Protein AF-A0A0L7KZ09-F1 (afdb_monomer)

Nearest PDB structures (foldseek):
  8flc-assembly1_SR  TM=5.666E-01  e=1.564E-23  Homo sapiens
  8fks-assembly1_SR  TM=6.208E-01  e=1.592E-21  Homo sapiens
  8fl4-assembly1_SR  TM=5.223E-01  e=1.073E-22  Homo sapiens
  8v87-assembly1_b  TM=6.030E-01  e=1.726E-18  Saccharomyces cerevisiae BY4741
  7ug6-assembly1_b  TM=5.566E-01  e=8.919E-19  Saccharomyces cerevisiae S288C

InterPro domains:
  IPR041623 NOG1, N-terminal helical domain [PF17835] (6-108)

Solvent-accessible surface area (backbone atoms only — not comparable to full-atom values): 27655 Å² total; per-residue (Å²): 127,90,89,78,65,82,84,74,47,74,77,49,58,43,39,66,56,48,48,52,55,48,54,51,47,45,60,74,75,41,91,83,87,82,67,90,88,54,59,68,67,58,55,51,50,54,45,50,49,54,48,53,53,41,45,48,54,53,41,56,51,49,51,48,54,62,67,57,52,81,59,60,85,84,41,61,65,74,59,32,53,50,44,32,74,74,60,38,58,66,59,50,52,47,40,54,50,52,50,54,51,49,44,56,53,44,76,66,60,80,61,61,57,70,61,29,55,48,51,48,49,52,58,42,56,72,42,31,68,46,30,49,52,50,26,53,69,64,63,70,77,84,77,83,58,99,56,104,78,34,70,89,61,88,60,76,49,79,48,78,57,95,95,39,83,42,71,56,66,77,83,68,96,82,65,69,60,98,90,56,79,80,85,78,72,51,78,58,85,71,94,74,76,94,75,85,84,89,75,92,68,103,64,77,94,73,84,81,55,70,30,24,91,86,78,55,46,44,50,64,56,53,52,50,54,55,52,50,56,48,46,71,77,63,76,77,92,58,67,84,80,68,62,77,84,78,83,76,91,83,65,99,68,88,81,77,87,89,72,59,68,72,58,54,53,48,55,50,48,57,75,77,43,94,80,78,82,76,87,49,71,70,58,50,41,67,72,42,52,94,72,53,69,59,67,67,59,50,49,52,47,48,54,47,56,76,62,69,63,78,70,86,74,81,69,75,56,56,61,54,52,53,48,50,54,51,47,58,70,61,62,62,96,62,88,82,79,78,96,76,77,78,82,83,81,82,78,71,74,66,62,59,52,51,57,52,53,55,59,52,64,72,63,76,71,84,88,85,91,88,86,90,81,88,88,80,90,77,92,78,83,87,74,84,86,61,72,67,65,55,51,61,52,38,66,76,67,76,63,86,83,83,87,80,88,80,89,78,89,85,87,88,82,87,86,91,133

Structure (mmCIF, N/CA/C/O backbone):
data_AF-A0A0L7KZ09-F1
#
_entry.id   AF-A0A0L7KZ09-F1
#
loop_
_atom_site.group_PDB
_atom_site.id
_atom_site.type_symbol
_atom_site.label_atom_id
_atom_site.label_alt_id
_atom_site.label_comp_id
_atom_site.label_asym_id
_atom_site.label_entity_id
_atom_site.label_seq_id
_atom_site.pdbx_PDB_ins_code
_atom_site.Cartn_x
_atom_site.Cartn_y
_atom_site.Cartn_z
_atom_site.occupancy
_atom_site.B_iso_or_equiv
_atom_site.auth_seq_id
_atom_site.auth_comp_id
_atom_site.auth_asym_id
_atom_site.auth_atom_id
_atom_site.pdbx_PDB_model_num
ATOM 1 N N . MET A 1 1 ? 17.415 -7.212 -2.497 1.00 41.53 1 MET A N 1
ATOM 2 C CA . MET A 1 1 ? 16.617 -6.348 -3.397 1.00 41.53 1 MET A CA 1
ATOM 3 C C . MET A 1 1 ? 15.611 -5.629 -2.520 1.00 41.53 1 MET A C 1
ATOM 5 O O . MET A 1 1 ? 14.817 -6.304 -1.879 1.00 41.53 1 MET A O 1
ATOM 9 N N . SER A 1 2 ? 15.763 -4.319 -2.338 1.00 46.50 2 SER A N 1
ATOM 10 C CA . SER A 1 2 ? 15.060 -3.584 -1.282 1.00 46.50 2 SER A CA 1
ATOM 11 C C . SER A 1 2 ? 13.535 -3.751 -1.332 1.00 46.50 2 SER A C 1
ATOM 13 O O . SER A 1 2 ? 12.915 -3.716 -2.391 1.00 46.50 2 SER A O 1
ATOM 15 N N . LEU A 1 3 ? 12.984 -3.983 -0.142 1.00 56.53 3 LEU A N 1
ATOM 16 C CA . LEU A 1 3 ? 11.791 -4.763 0.186 1.00 56.53 3 LEU A CA 1
ATOM 17 C C . LEU A 1 3 ? 10.523 -3.894 0.322 1.00 56.53 3 LEU A C 1
ATOM 19 O O . LEU A 1 3 ? 9.679 -4.167 1.170 1.00 56.53 3 LEU A O 1
ATOM 23 N N . TYR A 1 4 ? 10.411 -2.798 -0.433 1.00 62.69 4 TYR A N 1
ATOM 24 C CA . TYR A 1 4 ? 9.443 -1.733 -0.130 1.00 62.69 4 TYR A CA 1
ATOM 25 C C . TYR A 1 4 ? 8.477 -1.547 -1.302 1.00 62.69 4 TYR A C 1
ATOM 27 O O . TYR A 1 4 ? 8.844 -1.032 -2.354 1.00 62.69 4 TYR A O 1
ATOM 35 N N . ASN A 1 5 ? 7.236 -2.012 -1.137 1.00 71.44 5 ASN A N 1
ATOM 36 C CA . ASN A 1 5 ? 6.187 -1.875 -2.145 1.00 71.44 5 ASN A CA 1
ATOM 37 C C . ASN A 1 5 ? 5.103 -0.917 -1.641 1.00 71.44 5 ASN A C 1
ATOM 39 O O . ASN A 1 5 ? 4.140 -1.341 -1.001 1.00 71.44 5 ASN A O 1
ATOM 43 N N . PHE A 1 6 ? 5.259 0.365 -1.971 1.00 73.56 6 PHE A N 1
ATOM 44 C CA . PHE A 1 6 ? 4.336 1.437 -1.585 1.00 73.56 6 PHE A CA 1
ATOM 45 C C . PHE A 1 6 ? 2.922 1.276 -2.179 1.00 73.56 6 PHE A C 1
ATOM 47 O O . PHE A 1 6 ? 1.978 1.864 -1.669 1.00 73.56 6 PHE A O 1
ATOM 54 N N . LYS A 1 7 ? 2.737 0.419 -3.198 1.00 78.00 7 LYS A N 1
ATOM 55 C CA . LYS A 1 7 ? 1.425 0.137 -3.813 1.00 78.00 7 LYS A CA 1
ATOM 56 C C . LYS A 1 7 ? 0.551 -0.810 -2.980 1.00 78.00 7 LYS A C 1
ATOM 58 O O . LYS A 1 7 ? -0.647 -0.903 -3.216 1.00 78.00 7 LYS A O 1
ATOM 63 N N . LYS A 1 8 ? 1.133 -1.547 -2.027 1.00 79.12 8 LYS A N 1
ATOM 64 C CA . LYS A 1 8 ? 0.387 -2.497 -1.179 1.00 79.12 8 LYS A CA 1
ATOM 65 C C . LYS A 1 8 ? -0.303 -1.843 0.023 1.00 79.12 8 LYS A C 1
ATOM 67 O O . LYS A 1 8 ? -1.004 -2.543 0.746 1.00 79.12 8 LYS A O 1
ATOM 72 N N . ILE A 1 9 ? -0.101 -0.544 0.239 1.00 82.19 9 ILE A N 1
ATOM 73 C CA . ILE A 1 9 ? -0.692 0.194 1.357 1.00 82.19 9 ILE A CA 1
ATOM 74 C C . ILE A 1 9 ? -2.186 0.382 1.075 1.00 82.19 9 ILE A C 1
ATOM 76 O O . ILE A 1 9 ? -2.565 0.904 0.027 1.00 82.19 9 ILE A O 1
ATOM 80 N N . ALA A 1 10 ? -3.050 -0.073 1.982 1.00 81.94 10 ALA A N 1
ATOM 81 C CA . ALA A 1 10 ? -4.485 0.095 1.828 1.00 81.94 10 ALA A CA 1
ATOM 82 C C . ALA A 1 10 ? -4.889 1.548 2.100 1.00 81.94 10 ALA A C 1
ATOM 84 O O . ALA A 1 10 ? -4.363 2.199 3.004 1.00 81.94 10 ALA A O 1
ATOM 85 N N . VAL A 1 11 ? -5.891 2.036 1.364 1.00 84.50 11 VAL A N 1
ATOM 86 C CA . VAL A 1 11 ? -6.453 3.373 1.592 1.00 84.50 11 VAL A CA 1
ATOM 87 C C . VAL A 1 11 ? -6.955 3.476 3.032 1.00 84.50 11 VAL A C 1
ATOM 89 O O . VAL A 1 11 ? -7.795 2.683 3.488 1.00 84.50 11 VAL A O 1
ATOM 92 N N . VAL A 1 12 ? -6.427 4.466 3.750 1.00 88.75 12 VAL A N 1
ATOM 93 C CA . VAL A 1 12 ? -6.812 4.763 5.129 1.00 88.75 12 VAL A CA 1
ATOM 94 C C . VAL A 1 12 ? -8.142 5.525 5.103 1.00 88.75 12 VAL A C 1
ATOM 96 O O . VAL A 1 12 ? -8.233 6.548 4.431 1.00 88.75 12 VAL A O 1
ATOM 99 N N . PRO A 1 13 ? -9.203 5.035 5.774 1.00 90.75 13 PRO A N 1
ATOM 100 C CA . PRO A 1 13 ? -10.482 5.734 5.806 1.00 90.75 13 PRO A CA 1
ATOM 101 C C . PRO A 1 13 ? -10.465 6.886 6.821 1.00 90.75 13 PRO A C 1
ATOM 103 O O . PRO A 1 13 ? -9.753 6.823 7.829 1.00 90.75 13 PRO A O 1
ATOM 106 N N . THR A 1 14 ? -11.320 7.888 6.596 1.00 92.94 14 THR A N 1
ATOM 107 C CA . THR A 1 14 ? -11.522 9.011 7.525 1.00 92.94 14 THR A CA 1
ATOM 108 C C . THR A 1 14 ? -11.958 8.522 8.910 1.00 92.94 14 THR A C 1
ATOM 110 O O . THR A 1 14 ? -12.531 7.441 9.053 1.00 92.94 14 THR A O 1
ATOM 113 N N . ALA A 1 15 ? -11.757 9.325 9.962 1.00 93.31 15 ALA A N 1
ATOM 114 C CA . ALA A 1 15 ? -12.159 8.938 11.322 1.00 93.31 15 ALA A CA 1
ATOM 115 C C . ALA A 1 15 ? -13.653 8.595 11.448 1.00 93.31 15 ALA A C 1
ATOM 117 O O . ALA A 1 15 ? -14.015 7.698 12.213 1.00 93.31 15 ALA A O 1
ATOM 118 N N . LYS A 1 16 ? -14.521 9.296 10.707 1.00 93.75 16 LYS A N 1
ATOM 119 C CA . LYS A 1 16 ? -15.965 9.040 10.706 1.00 93.75 16 LYS A CA 1
ATOM 120 C C . LYS A 1 16 ? -16.268 7.691 10.058 1.00 93.75 16 LYS A C 1
ATOM 122 O O . LYS A 1 16 ? -16.853 6.828 10.712 1.00 93.75 16 LYS A O 1
ATOM 127 N N . ASP A 1 17 ? -15.769 7.476 8.845 1.00 94.00 17 ASP A N 1
ATOM 128 C CA . ASP A 1 17 ? -15.987 6.229 8.109 1.00 94.00 17 ASP A CA 1
ATOM 129 C C . ASP A 1 17 ? -15.378 5.036 8.848 1.00 94.00 17 ASP A C 1
ATOM 131 O O . ASP A 1 17 ? -15.969 3.960 8.916 1.00 94.00 17 ASP A O 1
ATOM 135 N N . PHE A 1 18 ? -14.218 5.227 9.479 1.00 94.38 18 PHE A N 1
ATOM 136 C CA . PHE A 1 18 ? -13.563 4.218 10.304 1.00 94.38 18 PHE A CA 1
ATOM 137 C C . PHE A 1 18 ? -14.481 3.738 11.440 1.00 94.38 18 PHE A C 1
ATOM 139 O O . PHE A 1 18 ? -14.640 2.530 11.650 1.00 94.38 18 PHE A O 1
ATOM 146 N N . ILE A 1 19 ? -15.109 4.674 12.163 1.00 94.75 19 ILE A N 1
ATOM 147 C CA . ILE A 1 19 ? -16.046 4.371 13.253 1.00 94.75 19 ILE A CA 1
ATOM 148 C C . ILE A 1 19 ? -17.296 3.678 12.703 1.00 94.75 19 ILE A C 1
ATOM 150 O O . ILE A 1 19 ? -17.692 2.634 13.230 1.00 94.75 19 ILE A O 1
ATOM 154 N N . ASP A 1 20 ? -17.884 4.210 11.633 1.00 95.56 20 ASP A N 1
ATOM 155 C CA . ASP A 1 20 ? -19.128 3.695 11.060 1.00 95.56 20 ASP A CA 1
ATOM 156 C C . ASP A 1 20 ? -18.951 2.272 10.511 1.00 95.56 20 ASP A C 1
ATOM 158 O O . ASP A 1 20 ? -19.769 1.388 10.788 1.00 95.56 20 ASP A O 1
ATOM 162 N N . ILE A 1 21 ? -17.830 1.989 9.837 1.00 95.44 21 ILE A N 1
ATOM 163 C CA . ILE A 1 21 ? -17.485 0.647 9.348 1.00 95.44 21 ILE A CA 1
ATOM 164 C C . ILE A 1 21 ? -17.414 -0.351 10.509 1.00 95.44 21 ILE A C 1
ATOM 166 O O . ILE A 1 21 ? -17.955 -1.458 10.409 1.00 95.44 21 ILE A O 1
ATOM 170 N N . ILE A 1 22 ? -16.750 0.004 11.611 1.00 95.50 22 ILE A N 1
ATOM 171 C CA . ILE A 1 22 ? -16.553 -0.917 12.738 1.00 95.50 22 ILE A CA 1
ATOM 172 C C . ILE A 1 22 ? -17.845 -1.118 13.526 1.00 95.50 22 ILE A C 1
ATOM 174 O O . ILE A 1 22 ? -18.206 -2.262 13.812 1.00 95.50 22 ILE A O 1
ATOM 178 N N . LEU A 1 23 ? -18.580 -0.049 13.838 1.00 94.62 23 LEU A N 1
ATOM 179 C CA . LEU A 1 23 ? -19.852 -0.162 14.553 1.00 94.62 23 LEU A CA 1
ATOM 180 C C . LEU A 1 23 ? -20.884 -0.945 13.729 1.00 94.62 23 LEU A C 1
ATOM 182 O O . LEU A 1 23 ? -21.562 -1.824 14.271 1.00 94.62 23 LEU A O 1
ATOM 186 N N . SER A 1 24 ? -20.920 -0.723 12.412 1.00 96.38 24 SER A N 1
ATOM 187 C CA . SER A 1 24 ? -21.741 -1.497 11.477 1.00 96.38 24 SER A CA 1
ATOM 188 C C . SER A 1 24 ? -21.346 -2.979 11.446 1.00 96.38 24 SER A C 1
ATOM 190 O O . SER A 1 24 ? -22.215 -3.857 11.456 1.00 96.38 24 SER A O 1
ATOM 192 N N . LYS A 1 25 ? -20.044 -3.302 11.457 1.00 95.81 25 LYS A N 1
ATOM 193 C CA . LYS A 1 25 ? -19.562 -4.694 11.553 1.00 95.81 25 LYS A CA 1
ATOM 194 C C . LYS A 1 25 ? -19.973 -5.347 12.868 1.00 95.81 25 LYS A C 1
ATOM 196 O O . LYS A 1 25 ? -20.458 -6.477 12.849 1.00 95.81 25 LYS A O 1
ATOM 201 N N . THR A 1 26 ? -19.834 -4.650 13.996 1.00 95.31 26 THR A N 1
ATOM 202 C CA . THR A 1 26 ? -20.261 -5.164 15.303 1.00 95.31 26 THR A CA 1
ATOM 203 C C . THR A 1 26 ? -21.758 -5.448 15.317 1.00 95.31 26 THR A C 1
ATOM 205 O O . THR A 1 26 ? -22.167 -6.497 15.813 1.00 95.31 26 THR A O 1
ATOM 208 N N . GLN A 1 27 ? -22.587 -4.560 14.767 1.00 94.94 27 GLN A N 1
ATOM 209 C CA . GLN A 1 27 ? -24.035 -4.760 14.730 1.00 94.94 27 GLN A CA 1
ATOM 210 C C .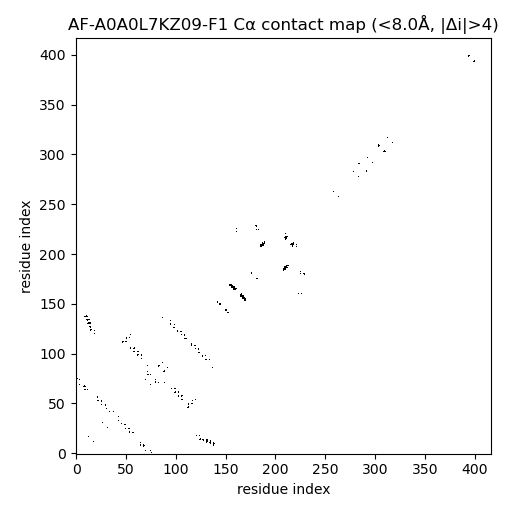 GLN A 1 27 ? -24.444 -5.949 13.854 1.00 94.94 27 GLN A C 1
ATOM 212 O O . GLN A 1 27 ? -25.297 -6.723 14.276 1.00 94.94 27 GLN A O 1
ATOM 217 N N . ARG A 1 28 ? -23.806 -6.131 12.690 1.00 96.19 28 ARG A N 1
ATOM 218 C CA . ARG A 1 28 ? -24.112 -7.226 11.753 1.00 96.19 28 ARG A CA 1
ATOM 219 C C . ARG A 1 28 ? -23.589 -8.592 12.202 1.00 96.19 28 ARG A C 1
ATOM 221 O O . ARG A 1 28 ? -24.239 -9.599 11.959 1.00 96.19 28 ARG A O 1
ATOM 228 N N . LYS A 1 29 ? -22.416 -8.645 12.844 1.00 96.19 29 LYS A N 1
ATOM 229 C CA . LYS A 1 29 ? -21.735 -9.912 13.180 1.00 96.19 29 LYS A CA 1
ATOM 230 C C . LYS A 1 29 ? -21.976 -10.416 14.602 1.00 96.19 29 LYS A C 1
ATOM 232 O O . LYS A 1 29 ? -21.581 -11.532 14.924 1.00 96.19 29 LYS A O 1
ATOM 237 N N . THR A 1 30 ? -22.599 -9.622 15.474 1.00 94.25 30 THR A N 1
ATOM 238 C CA . THR A 1 30 ? -22.915 -10.046 16.848 1.00 94.25 30 THR A CA 1
ATOM 239 C C . THR A 1 30 ? -24.426 -10.040 17.083 1.00 94.25 30 THR A C 1
ATOM 241 O O . THR A 1 30 ? -25.099 -9.134 16.596 1.00 94.25 30 THR A O 1
ATOM 244 N N . PRO A 1 31 ? -24.977 -10.981 17.877 1.00 95.44 31 PRO A N 1
ATOM 245 C CA . PRO A 1 31 ? -26.420 -11.056 18.120 1.00 95.44 31 PRO A CA 1
ATOM 246 C C . PRO A 1 31 ? -26.953 -9.736 18.693 1.00 95.44 31 PRO A C 1
ATOM 248 O O . PRO A 1 31 ? -26.248 -9.062 19.448 1.00 95.44 31 PRO A O 1
ATOM 251 N N . THR A 1 32 ? -28.171 -9.332 18.331 1.00 95.12 32 THR A N 1
ATOM 252 C CA . THR A 1 32 ? -28.730 -8.001 18.651 1.00 95.12 32 THR A CA 1
ATOM 253 C C . THR A 1 32 ? -29.819 -8.026 19.721 1.00 95.12 32 THR A C 1
ATOM 255 O O . THR A 1 32 ? -29.917 -7.065 20.482 1.00 95.12 32 THR A O 1
ATOM 258 N N . VAL A 1 33 ? -30.571 -9.120 19.836 1.00 94.12 33 VAL A N 1
ATOM 259 C CA . VAL A 1 33 ? -31.731 -9.228 20.733 1.00 94.12 33 VAL A CA 1
ATOM 260 C C . VAL A 1 33 ? -31.336 -9.788 22.105 1.00 94.12 33 VAL A C 1
ATOM 262 O O . VAL A 1 33 ? -30.670 -10.821 22.199 1.00 94.12 33 VAL A O 1
ATOM 265 N N . VAL A 1 34 ? -31.768 -9.114 23.177 1.00 93.81 34 VAL A N 1
ATOM 266 C CA . VAL A 1 34 ? -31.709 -9.586 24.573 1.00 93.81 34 VAL A CA 1
ATOM 267 C C . VAL A 1 34 ? -32.997 -9.198 25.278 1.00 93.81 34 VAL A C 1
ATOM 269 O O . VAL A 1 34 ? -33.436 -8.055 25.172 1.00 93.81 34 VAL A O 1
ATOM 272 N N . HIS A 1 35 ? -33.550 -10.123 26.056 1.00 94.75 35 HIS A N 1
ATOM 273 C CA . HIS A 1 35 ? -34.713 -9.864 26.894 1.00 94.75 35 HIS A CA 1
ATOM 274 C C . HIS A 1 35 ? -34.339 -9.796 28.377 1.00 94.75 35 HIS A C 1
ATOM 276 O O . HIS A 1 35 ? -33.347 -10.381 28.817 1.00 94.75 35 HIS A O 1
ATOM 282 N N . LYS A 1 36 ? -35.160 -9.082 29.156 1.00 94.56 36 LYS A N 1
ATOM 283 C CA . LYS A 1 36 ? -34.926 -8.824 30.588 1.00 94.56 36 LYS A CA 1
ATOM 284 C C . LYS A 1 36 ? -34.991 -10.090 31.456 1.00 94.56 36 LYS A C 1
ATOM 286 O O . LYS A 1 36 ? -34.327 -10.141 32.480 1.00 94.56 36 LYS A O 1
ATOM 291 N N . HIS A 1 37 ? -35.736 -11.113 31.030 1.00 95.38 37 HIS A N 1
ATOM 292 C CA . HIS A 1 37 ? -35.939 -12.370 31.765 1.00 95.38 37 HIS A CA 1
ATOM 293 C C . HIS A 1 37 ? -34.777 -13.378 31.631 1.00 95.38 37 HIS A C 1
ATOM 295 O O . HIS A 1 37 ? -34.820 -14.464 32.203 1.00 95.38 37 HIS A O 1
ATOM 301 N N . TYR A 1 38 ? -33.726 -13.062 30.869 1.00 95.56 38 TYR A N 1
ATOM 302 C CA . TYR A 1 38 ? -32.561 -13.942 30.752 1.00 95.56 38 TYR A CA 1
ATOM 303 C C . TYR A 1 38 ? -31.698 -13.935 32.020 1.00 95.56 38 TYR A C 1
ATOM 305 O O . TYR A 1 38 ? -31.520 -12.905 32.666 1.00 95.56 38 TYR A O 1
ATOM 313 N N . LYS A 1 39 ? -31.066 -15.079 32.325 1.00 96.94 39 LYS A N 1
ATOM 314 C CA . LYS A 1 39 ? -30.079 -15.191 33.413 1.00 96.94 39 LYS A CA 1
ATOM 315 C C . LYS A 1 39 ? -28.990 -14.119 33.2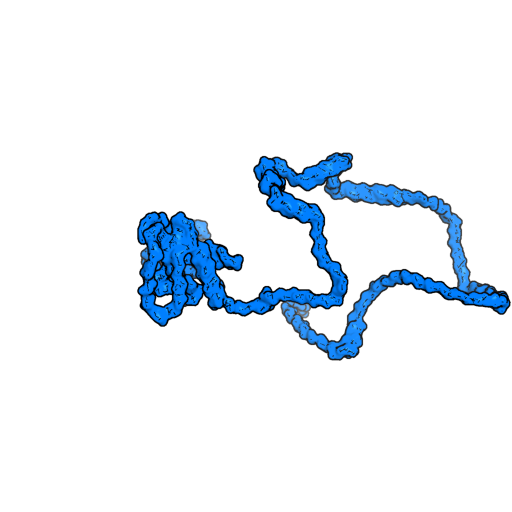61 1.00 96.94 39 LYS A C 1
ATOM 317 O O . LYS A 1 39 ? -28.434 -13.947 32.171 1.00 96.94 39 LYS A O 1
ATOM 322 N N . ILE A 1 40 ? -28.617 -13.463 34.364 1.00 94.94 40 ILE A N 1
ATOM 323 C CA . ILE A 1 40 ? -27.643 -12.354 34.380 1.00 94.94 40 ILE A CA 1
ATOM 324 C C . ILE A 1 40 ? -26.308 -12.706 33.706 1.00 94.94 40 ILE A C 1
ATOM 326 O O . ILE A 1 40 ? -25.720 -11.871 33.019 1.00 94.94 40 ILE A O 1
ATOM 330 N N . SER A 1 41 ? -25.860 -13.960 33.827 1.00 95.56 41 SER A N 1
ATOM 331 C CA . SER A 1 41 ? -24.647 -14.458 33.167 1.00 95.56 41 SER A CA 1
ATOM 332 C C . SER A 1 41 ? -24.722 -14.317 31.639 1.00 95.56 41 SER A C 1
ATOM 334 O O . SER A 1 41 ? -23.801 -13.791 31.012 1.00 95.56 41 SER A O 1
ATOM 336 N N . ARG A 1 42 ? -25.867 -14.662 31.033 1.00 95.19 42 ARG A N 1
ATOM 337 C CA . ARG A 1 42 ? -26.093 -14.542 29.584 1.00 95.19 42 ARG A CA 1
ATOM 338 C C . ARG A 1 42 ? -26.115 -13.080 29.136 1.00 95.19 42 ARG A C 1
ATOM 340 O O . ARG A 1 42 ? -25.542 -12.759 28.097 1.00 95.19 42 ARG A O 1
ATOM 347 N N . ILE A 1 43 ? -26.722 -12.191 29.926 1.00 93.94 43 ILE A N 1
ATOM 348 C CA . ILE A 1 43 ? -26.768 -10.745 29.643 1.00 93.94 43 ILE A CA 1
ATOM 349 C C . ILE A 1 43 ? -25.355 -10.142 29.700 1.00 93.94 43 ILE A C 1
ATOM 351 O O . ILE A 1 43 ? -24.949 -9.420 28.786 1.00 93.94 43 ILE A O 1
ATOM 355 N N . ARG A 1 44 ? -24.564 -10.485 30.726 1.00 93.38 44 ARG A N 1
ATOM 356 C CA . ARG A 1 44 ? -23.160 -10.057 30.839 1.00 93.38 44 ARG A CA 1
ATOM 357 C C . ARG A 1 44 ? -22.326 -10.576 29.670 1.00 93.38 44 ARG A C 1
ATOM 359 O O . ARG A 1 44 ? -21.637 -9.784 29.032 1.00 93.38 44 ARG A O 1
ATOM 366 N N . ALA A 1 45 ? -22.436 -11.864 29.336 1.00 93.38 45 ALA A N 1
ATOM 367 C CA . ALA A 1 45 ? -21.726 -12.469 28.209 1.00 93.38 45 ALA A CA 1
ATOM 368 C C . ALA A 1 45 ? -22.088 -11.809 26.867 1.00 93.38 45 ALA A C 1
ATOM 370 O O . ALA A 1 45 ? -21.208 -11.550 26.046 1.00 93.38 45 ALA A O 1
ATOM 371 N N . PHE A 1 46 ? -23.364 -11.469 26.661 1.00 94.81 46 PHE A N 1
ATOM 372 C CA . PHE A 1 46 ? -23.826 -10.757 25.470 1.00 94.81 46 PHE A CA 1
ATOM 373 C C . PHE A 1 46 ? -23.148 -9.387 25.314 1.00 94.81 46 PHE A C 1
ATOM 375 O O . PHE A 1 46 ? -22.612 -9.072 24.247 1.00 94.81 46 PHE A O 1
ATOM 382 N N . TYR A 1 47 ? -23.124 -8.578 26.379 1.00 94.00 47 TYR A N 1
ATOM 383 C CA . TYR A 1 47 ? -22.499 -7.254 26.348 1.00 94.00 47 TYR A CA 1
ATOM 384 C C . TYR A 1 47 ? -20.970 -7.322 26.285 1.00 94.00 47 TYR A C 1
ATOM 386 O O . TYR A 1 47 ? -20.364 -6.574 25.515 1.00 94.00 47 TYR A O 1
ATOM 394 N N . MET A 1 48 ? -20.351 -8.255 27.013 1.00 91.75 48 MET A N 1
ATOM 395 C CA . MET A 1 48 ? -18.908 -8.505 26.949 1.00 91.75 48 MET A CA 1
ATOM 396 C C . MET A 1 48 ? -18.465 -8.903 25.540 1.00 91.75 48 MET A C 1
ATOM 398 O O . MET A 1 48 ? -17.460 -8.389 25.055 1.00 91.75 48 MET A O 1
ATOM 402 N N . ARG A 1 49 ? -19.234 -9.759 24.850 1.00 93.56 49 ARG A N 1
ATOM 403 C CA . ARG A 1 49 ? -18.947 -10.158 23.465 1.00 93.56 49 ARG A CA 1
ATOM 404 C C . ARG A 1 49 ? -18.928 -8.956 22.528 1.00 93.56 49 ARG A C 1
ATOM 406 O O . ARG A 1 49 ? -18.008 -8.842 21.730 1.00 93.56 49 ARG A O 1
ATOM 413 N N . LYS A 1 50 ? -19.897 -8.041 22.637 1.00 94.12 50 LYS A N 1
ATOM 414 C CA . LYS A 1 50 ? -19.941 -6.835 21.790 1.00 94.12 50 LYS A CA 1
ATOM 415 C C . LYS A 1 50 ? -18.742 -5.915 22.020 1.00 94.12 50 LYS A C 1
ATOM 417 O O . LYS A 1 50 ? -18.173 -5.421 21.049 1.00 94.12 50 LYS A O 1
ATOM 422 N N . VAL A 1 51 ? -18.354 -5.701 23.279 1.00 93.75 51 VAL A N 1
ATOM 423 C CA . VAL A 1 51 ? -17.194 -4.857 23.614 1.00 93.75 51 VAL A CA 1
ATOM 424 C C . VAL A 1 51 ? -15.899 -5.495 23.108 1.00 93.75 51 VAL A C 1
ATOM 426 O O . VAL A 1 51 ? -15.162 -4.835 22.383 1.00 93.75 51 VAL A O 1
ATOM 429 N N . LYS A 1 52 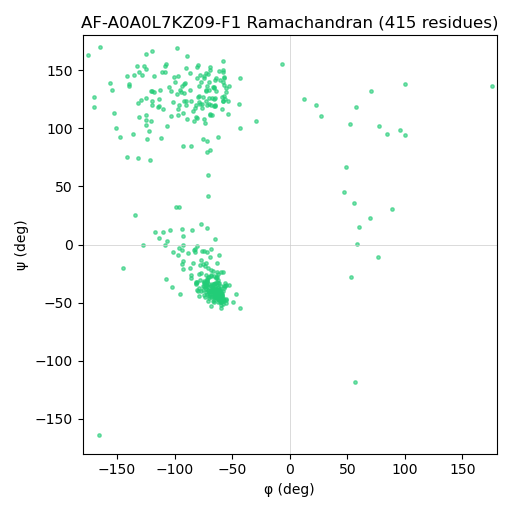? -15.664 -6.787 23.388 1.00 93.06 52 LYS A N 1
ATOM 430 C CA . LYS A 1 52 ? -14.471 -7.515 22.916 1.00 93.06 52 LYS A CA 1
ATOM 431 C C . LYS A 1 52 ? -14.391 -7.591 21.391 1.00 93.06 52 LYS A C 1
ATOM 433 O O . LYS A 1 52 ? -13.337 -7.345 20.823 1.00 93.06 52 LYS A O 1
ATOM 438 N N . TYR A 1 53 ? -15.508 -7.872 20.719 1.00 95.00 53 TYR A N 1
ATOM 439 C CA . TYR A 1 53 ? -15.549 -7.918 19.256 1.00 95.00 53 TYR A CA 1
ATOM 440 C C . TYR A 1 53 ? -15.182 -6.565 18.639 1.00 95.00 53 TYR A C 1
ATOM 442 O O . TYR A 1 53 ? -14.417 -6.498 17.681 1.00 95.00 53 TYR A O 1
ATOM 450 N N . THR A 1 54 ? -15.702 -5.476 19.208 1.00 94.69 54 THR A N 1
ATOM 451 C CA . THR A 1 54 ? -15.407 -4.126 18.719 1.00 94.69 54 THR A CA 1
ATOM 452 C C . THR A 1 54 ? -13.948 -3.752 18.970 1.00 94.69 54 THR A C 1
ATOM 454 O O . THR A 1 54 ? -13.286 -3.283 18.051 1.00 94.69 54 THR A O 1
ATOM 457 N N . GLN A 1 55 ? -13.431 -4.026 20.173 1.00 94.88 55 GLN A N 1
ATOM 458 C CA . GLN A 1 55 ? -12.022 -3.819 20.519 1.00 94.88 55 GLN A CA 1
ATOM 459 C C . GLN A 1 55 ? -11.090 -4.559 19.551 1.00 94.88 55 GLN A C 1
ATOM 461 O O . GLN A 1 55 ? -10.182 -3.936 19.011 1.00 94.88 55 GLN A O 1
ATOM 466 N N . GLN A 1 56 ? -11.361 -5.837 19.260 1.00 94.94 56 GLN A N 1
ATOM 467 C CA . GLN A 1 56 ? -10.558 -6.618 18.317 1.00 94.94 56 GLN A CA 1
ATOM 468 C C . GLN A 1 56 ? -10.564 -6.005 16.910 1.00 94.94 56 GLN A C 1
ATOM 470 O O . GLN A 1 56 ? -9.511 -5.855 16.307 1.00 94.94 56 GLN A O 1
ATOM 475 N N . ASN A 1 57 ? -11.722 -5.568 16.400 1.00 95.50 57 ASN A N 1
ATOM 476 C CA . ASN A 1 57 ? -11.791 -4.944 15.072 1.00 95.50 57 ASN A CA 1
ATOM 477 C C . ASN A 1 57 ? -11.027 -3.612 14.999 1.00 95.50 57 ASN A C 1
ATOM 479 O O . ASN A 1 57 ? -10.397 -3.334 13.978 1.00 95.50 57 ASN A O 1
ATOM 483 N N . PHE A 1 58 ? -11.081 -2.792 16.056 1.00 95.06 58 PHE A N 1
ATOM 484 C CA . PHE A 1 58 ? -10.261 -1.580 16.153 1.00 95.06 58 PHE A CA 1
ATOM 485 C C . PHE A 1 58 ? -8.771 -1.931 16.168 1.00 95.06 58 PHE A C 1
ATOM 487 O O . PHE A 1 58 ? -8.003 -1.344 15.406 1.00 95.06 58 PHE A O 1
ATOM 494 N N . HIS A 1 59 ? -8.378 -2.908 16.988 1.00 94.81 59 HIS A N 1
ATOM 495 C CA . HIS A 1 59 ? -6.998 -3.364 17.102 1.00 94.81 59 HIS A CA 1
ATOM 496 C C . HIS A 1 59 ? -6.465 -3.889 15.764 1.00 94.81 59 HIS A C 1
ATOM 498 O O . HIS A 1 59 ? -5.442 -3.408 15.290 1.00 94.81 59 HIS A O 1
ATOM 504 N N . ASP A 1 60 ? -7.175 -4.811 15.113 1.00 94.62 60 ASP A N 1
ATOM 505 C CA . ASP A 1 60 ? -6.755 -5.419 13.846 1.00 94.62 60 ASP A CA 1
ATOM 506 C C . ASP A 1 60 ? -6.607 -4.376 12.736 1.00 94.62 60 ASP A C 1
ATOM 508 O O . ASP A 1 60 ? -5.660 -4.420 11.950 1.00 94.62 60 ASP A O 1
ATOM 512 N N . ARG A 1 61 ? -7.539 -3.415 12.661 1.00 93.31 61 ARG A N 1
ATOM 513 C CA . ARG A 1 61 ? -7.508 -2.378 11.627 1.00 93.31 61 ARG A CA 1
ATOM 514 C C . ARG A 1 61 ? -6.380 -1.374 11.862 1.00 93.31 61 ARG A C 1
ATOM 516 O O . ARG A 1 61 ? -5.697 -1.036 10.901 1.00 93.31 61 ARG A O 1
ATOM 523 N N . LEU A 1 62 ? -6.161 -0.929 13.102 1.00 93.69 62 LEU A N 1
ATOM 524 C CA . LEU A 1 62 ? -5.046 -0.035 13.445 1.00 93.69 62 LEU A CA 1
ATOM 525 C C . LEU A 1 62 ? -3.691 -0.731 13.276 1.00 93.69 62 LEU A C 1
ATOM 527 O O . LEU A 1 62 ? -2.774 -0.142 12.714 1.00 93.69 62 LEU A O 1
ATOM 531 N N . SER A 1 63 ? -3.574 -1.991 13.702 1.00 94.50 63 SER A N 1
ATOM 532 C CA . SER A 1 63 ? -2.359 -2.794 13.522 1.00 94.50 63 SER A CA 1
ATOM 533 C C . SER A 1 63 ? -2.024 -2.983 12.047 1.00 94.50 63 SER A C 1
ATOM 535 O O . SER A 1 63 ? -0.867 -2.828 11.672 1.00 94.50 63 SER A O 1
ATOM 537 N N . ARG A 1 64 ? -3.029 -3.240 11.198 1.00 92.31 64 ARG A N 1
ATOM 538 C CA . ARG A 1 64 ? -2.833 -3.321 9.747 1.00 92.31 64 ARG A CA 1
ATOM 539 C C . ARG A 1 64 ? -2.262 -2.022 9.178 1.00 92.31 64 ARG A C 1
ATOM 541 O O . ARG A 1 64 ? -1.275 -2.077 8.461 1.00 92.31 64 ARG A O 1
ATOM 548 N N . ILE A 1 65 ? -2.841 -0.875 9.542 1.00 91.31 65 ILE A N 1
ATOM 549 C CA . ILE A 1 65 ? -2.353 0.438 9.092 1.00 91.31 65 ILE A CA 1
ATOM 550 C C . ILE A 1 65 ? -0.887 0.624 9.511 1.00 91.31 65 ILE A C 1
ATOM 552 O O . ILE A 1 65 ? -0.040 0.885 8.670 1.00 91.31 65 ILE A O 1
ATOM 556 N N . ILE A 1 66 ? -0.557 0.405 10.787 1.00 90.69 66 ILE A N 1
ATOM 557 C CA . ILE A 1 66 ? 0.811 0.589 11.308 1.00 90.69 66 ILE A CA 1
ATOM 558 C C . ILE A 1 66 ? 1.831 -0.342 10.626 1.00 90.69 66 ILE A C 1
ATOM 560 O O . ILE A 1 66 ? 2.988 0.035 10.480 1.00 90.69 66 ILE A O 1
ATOM 564 N N . GLN A 1 67 ? 1.425 -1.551 10.232 1.00 89.12 67 GLN A N 1
ATOM 565 C CA . GLN A 1 67 ? 2.301 -2.531 9.580 1.00 89.12 67 GLN A CA 1
ATOM 566 C C . GLN A 1 67 ? 2.487 -2.286 8.080 1.00 89.12 67 GLN A C 1
ATOM 568 O O . GLN A 1 67 ? 3.539 -2.620 7.542 1.00 89.12 67 GLN A O 1
ATOM 573 N N . GLU A 1 68 ? 1.472 -1.753 7.397 1.00 87.06 68 GLU A N 1
ATOM 574 C CA . GLU A 1 68 ? 1.541 -1.459 5.962 1.00 87.06 68 GLU A CA 1
ATOM 575 C C . GLU A 1 68 ? 2.452 -0.260 5.667 1.00 87.06 68 GLU A C 1
ATOM 577 O O . GLU A 1 68 ? 3.121 -0.237 4.633 1.00 87.06 68 GLU A O 1
ATOM 582 N N . PHE A 1 69 ? 2.521 0.712 6.582 1.00 87.56 69 PHE A N 1
ATOM 583 C CA . PHE A 1 69 ? 3.405 1.865 6.444 1.00 87.56 69 PHE A CA 1
ATOM 584 C C . PHE A 1 69 ? 4.874 1.502 6.741 1.00 87.56 69 PHE A C 1
ATOM 586 O O . PHE A 1 69 ? 5.183 0.976 7.815 1.00 87.56 69 PHE A O 1
ATOM 593 N N . PRO A 1 70 ? 5.815 1.804 5.826 1.00 85.56 70 PRO A N 1
ATOM 594 C CA . PRO A 1 70 ? 7.227 1.518 6.040 1.00 85.56 70 PRO A CA 1
ATOM 595 C C . PRO A 1 70 ? 7.821 2.433 7.119 1.00 85.56 70 PRO A C 1
ATOM 597 O O . PRO A 1 70 ? 7.537 3.634 7.178 1.00 85.56 70 PRO A O 1
ATOM 600 N N . LYS A 1 71 ? 8.682 1.861 7.966 1.00 84.25 71 LYS A N 1
ATOM 601 C CA . LYS A 1 71 ? 9.451 2.608 8.967 1.00 84.25 71 LYS A CA 1
ATOM 602 C C . LYS A 1 71 ? 10.596 3.347 8.285 1.00 84.25 71 LYS A C 1
ATOM 604 O O . LYS A 1 71 ? 11.459 2.712 7.693 1.00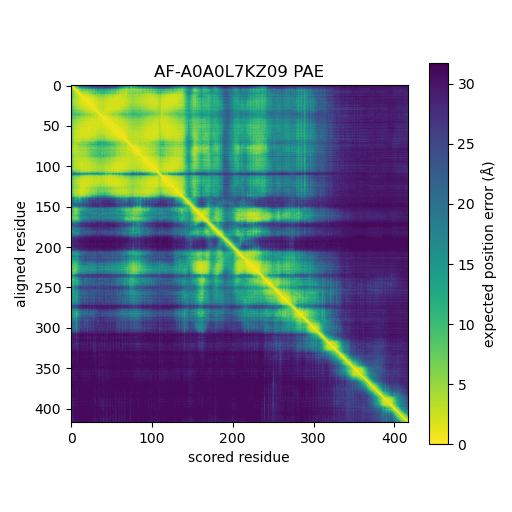 84.25 71 LYS A O 1
ATOM 609 N N . LEU A 1 72 ? 10.630 4.672 8.409 1.00 82.31 72 LEU A N 1
ATOM 610 C CA . LEU A 1 72 ? 11.629 5.505 7.727 1.00 82.31 72 LEU A CA 1
ATOM 611 C C . LEU A 1 72 ? 13.080 5.216 8.149 1.00 82.31 72 LEU A C 1
ATOM 613 O O . LEU A 1 72 ? 13.979 5.460 7.356 1.00 82.31 72 LEU A O 1
ATOM 617 N N . ASP A 1 73 ? 13.310 4.694 9.359 1.00 83.88 73 ASP A N 1
ATOM 618 C CA . ASP A 1 73 ? 14.665 4.410 9.862 1.00 83.88 73 ASP A CA 1
ATOM 619 C C . ASP A 1 73 ? 15.256 3.102 9.300 1.00 83.88 73 ASP A C 1
ATOM 621 O O . ASP A 1 73 ? 16.471 2.983 9.183 1.00 83.88 73 ASP A O 1
ATOM 625 N N . ASP A 1 74 ? 14.405 2.148 8.905 1.00 86.12 74 ASP A N 1
ATOM 626 C CA . ASP A 1 74 ? 14.823 0.845 8.356 1.00 86.12 74 ASP A CA 1
ATOM 627 C C . ASP A 1 74 ? 14.887 0.856 6.812 1.00 86.12 74 ASP A C 1
ATOM 629 O O . ASP A 1 74 ? 15.246 -0.134 6.169 1.00 86.12 74 ASP A O 1
ATOM 633 N N . VAL A 1 75 ? 14.481 1.965 6.191 1.00 84.50 75 VAL A N 1
ATOM 634 C CA . VAL A 1 75 ? 14.426 2.137 4.738 1.00 84.50 75 VAL A CA 1
ATOM 635 C C . VAL A 1 75 ? 15.758 2.691 4.224 1.00 84.50 75 VAL A C 1
ATOM 637 O O . VAL A 1 75 ? 16.484 3.388 4.925 1.00 84.50 75 VAL A O 1
ATOM 640 N N . HIS A 1 76 ? 16.097 2.382 2.967 1.00 81.19 76 HIS A N 1
ATOM 641 C CA . HIS A 1 76 ? 17.327 2.885 2.350 1.00 81.19 76 HIS A CA 1
ATOM 642 C C . HIS A 1 76 ? 17.362 4.431 2.373 1.00 81.19 76 HIS A C 1
ATOM 644 O O . HIS A 1 76 ? 16.346 5.031 2.002 1.00 81.19 76 HIS A O 1
ATOM 650 N N . PRO A 1 77 ? 18.509 5.072 2.695 1.00 84.19 77 PRO A N 1
ATOM 651 C CA . PRO A 1 77 ? 18.622 6.526 2.867 1.00 84.19 77 PRO A CA 1
ATOM 652 C C . PRO A 1 77 ? 17.970 7.347 1.751 1.00 84.19 77 PRO A C 1
ATOM 654 O O . PRO A 1 77 ? 17.193 8.246 2.028 1.00 84.19 77 PRO A O 1
ATOM 657 N N . PHE A 1 78 ? 18.154 6.942 0.488 1.00 82.06 78 PHE A N 1
ATOM 658 C CA . PHE A 1 78 ? 17.486 7.565 -0.666 1.00 82.06 78 PHE A CA 1
ATOM 659 C C . PHE A 1 78 ? 15.963 7.734 -0.501 1.00 82.06 78 PHE A C 1
ATOM 661 O O . PHE A 1 78 ? 15.424 8.808 -0.753 1.00 82.06 78 PHE A O 1
ATOM 668 N N . TYR A 1 79 ? 15.254 6.678 -0.092 1.00 81.56 79 TYR A N 1
ATOM 669 C CA . TYR A 1 79 ? 13.803 6.745 0.085 1.00 81.56 79 TYR A CA 1
ATOM 670 C C . TYR A 1 79 ? 13.433 7.451 1.393 1.00 81.56 79 TYR A C 1
ATOM 672 O O . TYR A 1 79 ? 12.392 8.098 1.443 1.00 81.56 79 TYR A O 1
ATOM 680 N N . ALA A 1 80 ? 14.266 7.352 2.432 1.00 82.06 80 ALA A N 1
ATOM 681 C CA . ALA A 1 80 ? 14.056 8.081 3.680 1.00 82.06 80 ALA A CA 1
ATOM 682 C C . ALA A 1 80 ? 14.134 9.602 3.458 1.00 82.06 80 ALA A C 1
ATOM 684 O O . ALA A 1 80 ? 13.244 10.329 3.898 1.00 82.06 80 ALA A O 1
ATOM 685 N N . ASP A 1 81 ? 15.129 10.064 2.700 1.00 83.31 81 ASP A N 1
ATOM 686 C CA . ASP A 1 81 ? 15.304 11.472 2.340 1.00 83.31 81 ASP A CA 1
ATOM 687 C C . ASP A 1 81 ? 14.196 11.955 1.399 1.00 83.31 81 ASP A C 1
ATOM 689 O O . ASP A 1 81 ? 13.649 13.041 1.589 1.00 83.31 81 ASP A O 1
ATOM 693 N N . LEU A 1 82 ? 13.789 11.129 0.427 1.00 81.62 82 LEU A N 1
ATOM 694 C CA . LEU A 1 82 ? 12.661 11.449 -0.450 1.00 81.62 82 LEU A CA 1
ATOM 695 C C . LEU A 1 82 ? 11.357 11.626 0.344 1.00 81.62 82 LEU A C 1
ATOM 697 O O . LEU A 1 82 ? 10.615 12.577 0.109 1.00 81.62 82 LEU A O 1
ATOM 701 N N . MET A 1 83 ? 11.083 10.735 1.299 1.00 82.38 83 MET A N 1
ATOM 702 C CA . MET A 1 83 ? 9.914 10.851 2.177 1.00 82.38 83 MET A CA 1
ATOM 703 C C . MET A 1 83 ? 10.012 12.064 3.104 1.00 82.38 83 MET A C 1
ATOM 705 O O . MET A 1 83 ? 8.994 12.696 3.368 1.00 82.38 83 MET A O 1
ATOM 709 N N . ASN A 1 84 ? 11.216 12.421 3.557 1.00 85.38 84 ASN A N 1
ATOM 710 C CA . ASN A 1 84 ? 11.432 13.621 4.358 1.00 85.38 84 ASN A CA 1
ATOM 711 C C . ASN A 1 84 ? 11.071 14.897 3.580 1.00 85.38 84 ASN A C 1
ATOM 713 O O . ASN A 1 84 ? 10.383 15.763 4.108 1.00 85.38 84 ASN A O 1
ATOM 717 N N . VAL A 1 85 ? 11.470 14.990 2.308 1.00 83.81 85 VAL A N 1
ATOM 718 C CA . VAL A 1 85 ? 11.147 16.148 1.455 1.00 83.81 85 VAL A CA 1
ATOM 719 C C . VAL A 1 85 ? 9.657 16.205 1.102 1.00 83.81 85 VAL A C 1
ATOM 721 O O . VAL A 1 85 ? 9.085 17.291 1.063 1.00 83.81 85 VAL A O 1
ATOM 724 N N . LEU A 1 86 ? 9.025 15.059 0.826 1.00 81.62 86 LEU A N 1
ATOM 725 C CA . LEU A 1 86 ? 7.626 15.021 0.383 1.00 81.62 86 LEU A CA 1
ATOM 726 C C . LEU A 1 86 ? 6.616 15.169 1.525 1.00 81.62 86 LEU A C 1
ATOM 728 O O . LEU A 1 86 ? 5.587 15.815 1.339 1.00 81.62 86 LEU A O 1
ATOM 732 N N . TYR A 1 87 ? 6.876 14.544 2.673 1.00 82.38 87 TYR A N 1
ATOM 733 C CA . TYR A 1 87 ? 5.867 14.349 3.716 1.00 82.38 87 TYR A CA 1
ATOM 734 C C . TYR A 1 87 ? 6.287 14.828 5.103 1.00 82.38 87 TYR A C 1
ATOM 736 O O . TYR A 1 87 ? 5.460 14.744 6.008 1.00 82.38 87 TYR A O 1
ATOM 744 N N . ASP A 1 88 ? 7.504 15.358 5.252 1.00 87.31 88 ASP A N 1
ATOM 745 C CA . ASP A 1 88 ? 8.141 15.678 6.531 1.00 87.31 88 ASP A CA 1
ATOM 746 C C . ASP A 1 88 ? 8.250 14.449 7.458 1.00 87.31 88 ASP A C 1
ATOM 748 O O . ASP A 1 88 ? 7.269 13.823 7.880 1.00 87.31 88 ASP A O 1
ATOM 752 N N . LYS A 1 89 ? 9.488 14.077 7.795 1.00 86.88 89 LYS A N 1
ATOM 753 C CA . LYS A 1 89 ? 9.781 12.905 8.628 1.00 86.88 89 LYS A CA 1
ATOM 754 C C . LYS A 1 89 ? 9.083 12.978 9.986 1.00 86.88 89 LYS A C 1
ATOM 756 O O . LYS A 1 89 ? 8.619 11.942 10.479 1.00 86.88 89 LYS A O 1
ATOM 761 N N . ASP A 1 90 ? 8.996 14.163 10.581 1.00 89.94 90 ASP A N 1
ATOM 762 C CA . ASP A 1 90 ? 8.463 14.325 11.931 1.00 89.94 90 ASP A CA 1
ATOM 763 C C . ASP A 1 90 ? 6.943 14.176 11.952 1.00 89.94 90 ASP A C 1
ATOM 765 O O . ASP A 1 90 ? 6.406 13.447 12.792 1.00 89.94 90 ASP A O 1
ATOM 769 N N . HIS A 1 91 ? 6.243 14.771 10.983 1.00 89.31 91 HIS A N 1
ATOM 770 C CA . HIS A 1 91 ? 4.790 14.647 10.883 1.00 89.31 91 HIS A CA 1
ATOM 771 C C . HIS A 1 91 ? 4.358 13.206 10.569 1.00 89.31 91 HIS A C 1
ATOM 773 O O . HIS A 1 91 ? 3.436 12.679 11.202 1.00 89.31 91 HIS A O 1
ATOM 779 N N . TYR A 1 92 ? 5.084 12.519 9.678 1.00 89.56 92 TYR A N 1
ATOM 780 C CA . TYR A 1 92 ? 4.848 11.108 9.365 1.00 89.56 92 TYR A CA 1
ATOM 781 C C . TYR A 1 92 ? 5.015 10.202 10.596 1.00 89.56 92 TYR A C 1
ATOM 783 O O . TYR A 1 92 ? 4.131 9.399 10.923 1.00 89.56 92 TYR A O 1
ATOM 791 N N . LYS A 1 93 ? 6.129 10.348 11.330 1.00 91.12 93 LYS A N 1
ATOM 792 C CA . LYS A 1 93 ? 6.387 9.559 12.546 1.00 91.12 93 LYS A CA 1
ATOM 793 C C . LYS A 1 93 ? 5.397 9.882 13.659 1.00 91.12 93 LYS A C 1
ATOM 795 O O . LYS A 1 93 ? 4.929 8.964 14.335 1.00 91.12 93 LYS A O 1
ATOM 800 N N . LEU A 1 94 ? 5.053 11.156 13.839 1.00 92.00 94 LEU A N 1
ATOM 801 C CA . LEU A 1 94 ? 4.089 11.585 14.843 1.00 92.00 94 LEU A CA 1
ATOM 802 C C . LEU A 1 94 ? 2.703 10.993 14.558 1.00 92.00 94 LEU A C 1
ATOM 804 O O . LEU A 1 94 ? 2.094 10.430 15.469 1.00 92.00 94 LEU A O 1
ATOM 808 N N . GLY A 1 95 ? 2.236 11.030 13.307 1.00 90.62 95 GLY A N 1
ATOM 809 C CA . GLY A 1 95 ? 0.954 10.445 12.907 1.00 90.62 95 GLY A CA 1
ATOM 810 C C . GLY A 1 95 ? 0.863 8.948 13.226 1.00 90.62 95 GLY A C 1
ATOM 811 O O . GLY A 1 95 ? -0.082 8.501 13.885 1.00 90.62 95 GLY A O 1
ATOM 812 N N . LEU A 1 96 ? 1.885 8.170 12.848 1.00 91.88 96 LEU A N 1
ATOM 813 C CA . LEU A 1 96 ? 1.950 6.733 13.153 1.00 91.88 96 LEU A CA 1
ATOM 814 C C . LEU A 1 96 ? 2.103 6.452 14.659 1.00 91.88 96 LEU A C 1
ATOM 816 O O . LEU A 1 96 ? 1.481 5.524 15.188 1.00 91.88 96 LEU A O 1
ATOM 820 N N . GLY A 1 97 ? 2.881 7.266 15.376 1.00 93.44 97 GLY A N 1
ATOM 821 C CA . GLY A 1 97 ? 3.064 7.155 16.824 1.00 93.44 97 GLY A CA 1
ATOM 822 C C . GLY A 1 97 ? 1.772 7.415 17.605 1.00 93.44 97 GLY A C 1
ATOM 823 O O . GLY A 1 97 ? 1.437 6.675 18.541 1.00 93.44 97 GLY A O 1
ATOM 824 N N . GLN A 1 98 ? 0.991 8.415 17.189 1.00 93.75 98 GLN A N 1
ATOM 825 C CA . GLN A 1 98 ? -0.305 8.709 17.795 1.00 93.75 98 GLN A CA 1
ATOM 826 C C . GLN A 1 98 ? -1.328 7.589 17.527 1.00 93.75 98 GLN A C 1
ATOM 828 O O . GLN A 1 98 ? -2.055 7.204 18.450 1.00 93.75 98 GLN A O 1
ATOM 833 N N . LEU A 1 99 ? -1.324 6.973 16.335 1.00 93.00 99 LEU A N 1
ATOM 834 C CA . LEU A 1 99 ? -2.145 5.786 16.047 1.00 93.00 99 LEU A CA 1
ATOM 835 C C . LEU A 1 99 ? -1.756 4.574 16.903 1.00 93.00 99 LEU A C 1
ATOM 837 O O . LEU A 1 99 ? -2.638 3.892 17.433 1.00 93.00 99 LEU A O 1
ATOM 841 N N . ASN A 1 100 ? -0.460 4.318 17.104 1.00 93.94 100 ASN A N 1
ATOM 842 C CA . ASN A 1 100 ? -0.021 3.226 17.977 1.00 93.94 100 ASN A CA 1
ATOM 843 C C . ASN A 1 100 ? -0.418 3.473 19.443 1.00 93.94 100 ASN A C 1
ATOM 845 O O . ASN A 1 100 ? -0.870 2.562 20.140 1.00 93.94 100 ASN A O 1
ATOM 849 N N . THR A 1 101 ? -0.341 4.723 19.903 1.00 94.62 101 THR A N 1
ATOM 850 C CA . THR A 1 101 ? -0.833 5.105 21.234 1.00 94.62 101 THR A CA 1
ATOM 851 C C . THR A 1 101 ? -2.344 4.886 21.346 1.00 94.62 101 THR A C 1
ATOM 853 O O . THR A 1 101 ? -2.826 4.329 22.333 1.00 94.62 101 THR A O 1
ATOM 856 N N . ALA A 1 102 ? -3.106 5.261 20.315 1.00 94.12 102 ALA A N 1
ATOM 857 C CA . ALA A 1 102 ? -4.549 5.053 20.269 1.00 94.12 102 ALA A CA 1
ATOM 858 C C . ALA A 1 102 ? -4.930 3.562 20.303 1.00 94.12 102 ALA A C 1
ATOM 860 O O . ALA A 1 102 ? -5.857 3.195 21.027 1.00 94.12 102 ALA A O 1
ATOM 861 N N . ARG A 1 103 ? -4.175 2.697 19.609 1.00 94.69 103 ARG A N 1
ATOM 862 C CA . ARG A 1 103 ? -4.319 1.233 19.677 1.00 94.69 103 ARG A CA 1
ATOM 863 C C . ARG A 1 103 ? -4.217 0.729 21.120 1.00 94.69 103 ARG A C 1
ATOM 865 O O . ARG A 1 103 ? -5.120 0.047 21.599 1.00 94.69 103 ARG A O 1
ATOM 872 N N . HIS A 1 104 ? -3.180 1.144 21.850 1.00 94.00 104 HIS A N 1
ATOM 873 C CA . HIS A 1 104 ? -2.991 0.756 23.252 1.00 94.00 104 HIS A CA 1
ATOM 874 C C . HIS A 1 104 ? -4.069 1.308 24.198 1.00 94.00 104 HIS A C 1
ATOM 876 O O . HIS A 1 104 ? -4.448 0.641 25.164 1.00 94.00 104 HIS A O 1
ATOM 882 N N . LEU A 1 105 ? -4.586 2.514 23.943 1.00 92.88 105 LEU A N 1
ATOM 883 C CA . LEU A 1 105 ? -5.684 3.089 24.731 1.00 92.88 105 LEU A CA 1
ATOM 884 C C . LEU A 1 105 ? -7.000 2.320 24.535 1.00 92.88 105 LEU A C 1
ATOM 886 O O . LEU A 1 105 ? -7.757 2.143 25.493 1.00 92.88 105 LEU A O 1
ATOM 890 N N . ILE A 1 106 ? -7.262 1.829 23.321 1.00 92.00 106 ILE A N 1
ATOM 891 C CA . ILE A 1 106 ? -8.448 1.020 23.013 1.00 92.00 106 ILE A CA 1
ATOM 892 C C . ILE A 1 106 ? -8.396 -0.334 23.733 1.00 92.00 106 ILE A C 1
ATOM 894 O O . ILE A 1 106 ? -9.407 -0.750 24.301 1.00 92.00 106 ILE A O 1
ATOM 898 N N . ASP A 1 107 ? -7.227 -0.975 23.812 1.00 88.69 107 ASP A N 1
ATOM 899 C CA . ASP A 1 107 ? -7.064 -2.250 24.528 1.00 88.69 107 ASP A CA 1
ATOM 900 C C . ASP A 1 107 ? -7.331 -2.124 26.042 1.00 88.69 107 ASP A C 1
ATOM 902 O O . ASP A 1 107 ? -7.816 -3.057 26.686 1.00 88.69 107 ASP A O 1
ATOM 906 N N . LYS A 1 108 ? -7.087 -0.943 26.624 1.00 83.75 108 LYS A N 1
ATOM 907 C CA . LYS A 1 108 ? -7.340 -0.658 28.048 1.00 83.75 108 LYS A CA 1
ATOM 908 C C . LYS A 1 108 ? -8.799 -0.293 28.361 1.00 83.75 108 LYS A C 1
ATOM 910 O O . LYS A 1 108 ? -9.152 -0.128 29.531 1.00 83.75 108 LYS A O 1
ATOM 915 N N . CYS A 1 109 ? -9.677 -0.177 27.363 1.00 77.94 109 CYS A N 1
ATOM 916 C CA . CYS A 1 109 ? -11.067 0.229 27.571 1.00 77.94 109 CYS A CA 1
ATOM 917 C C . CYS A 1 109 ? -11.906 -0.875 28.246 1.00 77.94 109 CYS A C 1
ATOM 919 O O . CYS A 1 109 ? -12.583 -1.663 27.590 1.00 77.94 109 CYS A O 1
ATOM 921 N N . LYS A 1 110 ? -11.936 -0.886 29.585 1.00 67.38 110 LYS A N 1
ATOM 922 C CA . LYS A 1 110 ? -12.834 -1.729 30.397 1.00 67.38 110 LYS A CA 1
ATOM 923 C C . LYS A 1 110 ? -13.985 -0.885 30.946 1.00 67.38 110 LYS A C 1
ATOM 925 O O . LYS A 1 110 ? -13.745 0.007 31.752 1.00 67.38 110 LYS A O 1
ATOM 930 N N . GLN A 1 111 ? -15.213 -1.103 30.465 1.00 68.56 111 GLN A N 1
ATOM 931 C CA . GLN A 1 111 ? -16.443 -0.432 30.923 1.00 68.56 111 GLN A CA 1
ATOM 932 C C . GLN A 1 111 ? -17.707 -1.170 30.426 1.00 68.56 111 GLN A C 1
ATOM 934 O O . GLN A 1 111 ? -17.626 -2.051 29.568 1.00 68.56 111 GLN A O 1
ATOM 939 N N . LEU A 1 112 ? -18.885 -0.779 30.936 1.00 86.00 112 LEU A N 1
ATOM 940 C CA . LEU A 1 112 ? -20.201 -1.166 30.398 1.00 86.00 112 LEU A CA 1
ATOM 941 C C . LEU A 1 112 ? -20.343 -0.746 28.920 1.00 86.00 112 LEU A C 1
ATOM 943 O O . LEU A 1 112 ? -19.780 0.269 28.510 1.00 86.00 112 LEU A O 1
ATOM 947 N N . LYS A 1 113 ? -21.131 -1.494 28.124 1.00 89.75 113 LYS A N 1
ATOM 948 C CA . LYS A 1 113 ? -21.181 -1.396 26.643 1.00 89.75 113 LYS A CA 1
ATOM 949 C C . LYS A 1 113 ? -21.187 0.042 26.107 1.00 89.75 113 LYS A C 1
ATOM 951 O O . LYS A 1 113 ? -20.362 0.365 25.260 1.00 89.75 113 LYS A O 1
ATOM 956 N N . ARG A 1 114 ? -22.128 0.887 26.550 1.00 87.56 114 ARG A N 1
ATOM 957 C CA . ARG A 1 114 ? -22.318 2.238 25.984 1.00 87.56 114 ARG A CA 1
ATOM 958 C C . ARG A 1 114 ? -21.118 3.143 26.262 1.00 87.56 114 ARG A C 1
ATOM 960 O O . ARG A 1 114 ? -20.649 3.817 25.353 1.00 87.56 114 ARG A O 1
ATOM 967 N N . ALA A 1 115 ? -20.595 3.097 27.483 1.00 91.25 115 ALA A N 1
ATOM 968 C CA . ALA A 1 115 ? -19.436 3.885 27.878 1.00 91.25 115 ALA A CA 1
ATOM 969 C C . ALA A 1 115 ? -18.150 3.377 27.196 1.00 91.25 115 ALA A C 1
ATOM 971 O O . ALA A 1 115 ? -17.384 4.175 26.666 1.00 91.25 115 ALA A O 1
ATOM 972 N N . ALA A 1 116 ? -17.964 2.054 27.093 1.00 91.75 116 ALA A N 1
ATOM 973 C CA . ALA A 1 116 ? -16.814 1.463 26.407 1.00 91.75 116 ALA A CA 1
ATOM 974 C C . ALA A 1 116 ? -16.770 1.821 24.911 1.00 91.75 116 ALA A C 1
ATOM 976 O O . ALA A 1 116 ? -15.747 2.307 24.433 1.00 91.75 116 ALA A O 1
ATOM 977 N N . LEU A 1 117 ? -17.883 1.642 24.188 1.00 91.62 117 LEU A N 1
ATOM 978 C CA . LEU A 1 117 ? -17.973 1.995 22.765 1.00 91.62 117 LEU A CA 1
ATOM 979 C C . LEU A 1 117 ? -17.838 3.505 22.540 1.00 91.62 117 LEU A C 1
ATOM 981 O O . LEU A 1 117 ? -17.171 3.922 21.596 1.00 91.62 117 LEU A O 1
ATOM 985 N N . GLY A 1 118 ? -18.421 4.317 23.428 1.00 92.81 118 GLY A N 1
ATOM 986 C CA . GLY A 1 118 ? -18.269 5.770 23.403 1.00 92.81 118 GLY A CA 1
ATOM 987 C C . GLY A 1 118 ? -16.809 6.194 23.550 1.00 92.81 118 GLY A C 1
ATOM 988 O O . GLY A 1 118 ? -16.316 6.951 22.722 1.00 92.81 118 GLY A O 1
ATOM 989 N N . ARG A 1 119 ? -16.080 5.642 24.532 1.00 92.31 119 ARG A N 1
ATOM 990 C CA . ARG A 1 119 ? -14.650 5.945 24.722 1.00 92.31 119 ARG A CA 1
ATOM 991 C C . ARG A 1 119 ? -13.800 5.544 23.517 1.00 92.31 119 ARG A C 1
ATOM 993 O O . ARG A 1 119 ? -12.973 6.344 23.092 1.00 92.31 119 ARG A O 1
ATOM 1000 N N . MET A 1 120 ? -14.027 4.363 22.936 1.00 94.00 120 MET A N 1
ATOM 1001 C CA . MET A 1 120 ? -13.318 3.929 21.720 1.00 94.00 120 MET A CA 1
ATOM 1002 C C . MET A 1 120 ? -13.559 4.896 20.552 1.00 94.00 120 MET A C 1
ATOM 1004 O O . MET A 1 120 ? -12.608 5.318 19.896 1.00 94.00 120 MET A O 1
ATOM 1008 N N . ALA A 1 121 ? -14.811 5.312 20.336 1.00 93.56 121 ALA A N 1
ATOM 1009 C CA . ALA A 1 121 ? -15.153 6.280 19.298 1.00 93.56 121 ALA A CA 1
ATOM 1010 C C . ALA A 1 121 ? -14.522 7.659 19.558 1.00 93.56 121 ALA A C 1
ATOM 1012 O O . ALA A 1 121 ? -14.008 8.275 18.629 1.00 93.56 121 ALA A O 1
ATOM 1013 N N . THR A 1 122 ? -14.500 8.136 20.806 1.00 94.19 122 THR A N 1
ATOM 1014 C CA . THR A 1 122 ? -13.867 9.417 21.164 1.00 94.19 122 THR A CA 1
ATOM 1015 C C . THR A 1 122 ? -12.357 9.397 20.926 1.00 94.19 122 THR A C 1
ATOM 1017 O O . THR A 1 122 ? -11.821 10.358 20.377 1.00 94.19 122 THR A O 1
ATOM 1020 N N . ILE A 1 123 ? -11.669 8.299 21.271 1.00 93.69 123 ILE A N 1
ATOM 1021 C CA . ILE A 1 123 ? -10.232 8.145 20.992 1.00 93.69 123 ILE A CA 1
ATOM 1022 C C . ILE A 1 123 ? -9.977 8.251 19.483 1.00 93.69 123 ILE A C 1
ATOM 1024 O O . ILE A 1 123 ? -9.048 8.943 19.080 1.00 93.69 123 ILE A O 1
ATOM 1028 N N . MET A 1 124 ? -10.820 7.632 18.651 1.00 93.44 124 MET A N 1
ATOM 1029 C CA . MET A 1 124 ? -10.684 7.693 17.191 1.00 93.44 124 MET A CA 1
ATOM 1030 C C . MET A 1 124 ? -11.027 9.060 16.605 1.00 93.44 124 MET A C 1
ATOM 1032 O O . MET A 1 124 ? -10.299 9.544 15.746 1.00 93.44 124 MET A O 1
ATOM 1036 N N . LYS A 1 125 ? -12.057 9.741 17.119 1.00 93.75 125 LYS A N 1
ATOM 1037 C CA . LYS A 1 125 ? -12.369 11.121 16.714 1.00 93.75 125 LYS A CA 1
ATOM 1038 C C . LYS A 1 125 ? -11.217 12.082 17.002 1.00 93.75 125 LYS A C 1
ATOM 1040 O O . LYS A 1 125 ? -10.951 12.962 16.194 1.00 93.75 125 LYS A O 1
ATOM 1045 N N . ARG A 1 126 ? -10.486 11.881 18.104 1.00 94.06 126 ARG A N 1
ATOM 1046 C CA . ARG A 1 126 ? -9.287 12.676 18.422 1.00 94.06 126 ARG A CA 1
ATOM 1047 C C . ARG A 1 126 ? -8.168 12.507 17.387 1.00 94.06 126 ARG A C 1
ATOM 1049 O O . ARG A 1 126 ? -7.316 13.374 17.285 1.00 94.06 126 ARG A O 1
ATOM 1056 N N . GLN A 1 127 ? -8.142 11.398 16.646 1.00 91.88 127 GLN A N 1
ATOM 1057 C CA . GLN A 1 127 ? -7.127 11.099 15.626 1.00 91.88 127 GLN A CA 1
ATOM 1058 C C . GLN A 1 127 ? -7.539 11.529 14.209 1.00 91.88 127 GLN A C 1
ATOM 1060 O O . GLN A 1 127 ? -6.908 11.111 13.242 1.00 91.88 127 GLN A O 1
ATOM 1065 N N . ALA A 1 128 ? -8.588 12.348 14.068 1.00 91.00 128 ALA A N 1
ATOM 1066 C CA . ALA A 1 128 ? -9.124 12.736 12.766 1.00 91.00 128 ALA A CA 1
ATOM 1067 C C . ALA A 1 128 ? -8.075 13.372 11.844 1.00 91.00 128 ALA A C 1
ATOM 1069 O O . ALA A 1 128 ? -7.947 12.928 10.709 1.00 91.00 128 ALA A O 1
ATOM 1070 N N . ALA A 1 129 ? -7.281 14.323 12.347 1.00 89.75 129 ALA A N 1
ATOM 1071 C CA . ALA A 1 129 ? -6.247 14.991 11.554 1.00 89.75 129 ALA A CA 1
ATOM 1072 C C . ALA A 1 129 ? -5.213 14.003 10.983 1.00 89.75 129 ALA A C 1
ATOM 1074 O O . ALA A 1 129 ? -4.908 14.046 9.794 1.00 89.75 129 ALA A O 1
ATOM 1075 N N . ASN A 1 130 ? -4.745 13.055 11.801 1.00 89.44 130 ASN A N 1
ATOM 1076 C CA . ASN A 1 130 ? -3.748 12.066 11.380 1.00 89.44 130 ASN A CA 1
ATOM 1077 C C . ASN A 1 130 ? -4.298 11.110 10.317 1.00 89.44 130 ASN A C 1
ATOM 1079 O O . ASN A 1 130 ? -3.589 10.759 9.382 1.00 89.44 130 ASN A O 1
ATOM 1083 N N . LEU A 1 131 ? -5.557 10.677 10.453 1.00 88.06 131 LEU A N 1
ATOM 1084 C CA . LEU A 1 131 ? -6.189 9.786 9.477 1.00 88.06 131 LEU A CA 1
ATOM 1085 C C . LEU A 1 131 ? -6.420 10.492 8.135 1.00 88.06 131 LEU A C 1
ATOM 1087 O O . LEU A 1 131 ? -6.176 9.881 7.101 1.00 88.06 131 LEU A O 1
ATOM 1091 N N . THR A 1 132 ? -6.811 11.771 8.149 1.00 87.50 132 THR A N 1
ATOM 1092 C CA . THR A 1 132 ? -6.940 12.583 6.928 1.00 87.50 132 THR A CA 1
ATOM 1093 C C . THR A 1 132 ? -5.591 12.785 6.236 1.00 87.50 132 THR A C 1
ATOM 1095 O O . THR A 1 132 ? -5.495 12.663 5.019 1.00 87.50 132 THR A O 1
ATOM 1098 N N . TYR A 1 133 ? -4.528 13.051 6.998 1.00 85.94 133 TYR A N 1
ATOM 1099 C CA . TYR A 1 133 ? -3.177 13.169 6.446 1.00 85.94 133 TYR A CA 1
ATOM 1100 C C . TYR A 1 133 ? -2.692 11.849 5.819 1.00 85.94 133 TYR A C 1
ATOM 1102 O O . TYR A 1 133 ? -2.216 11.835 4.685 1.00 85.94 133 TYR A O 1
ATOM 1110 N N . LEU A 1 134 ? -2.880 10.712 6.499 1.00 82.75 134 LEU A N 1
ATOM 1111 C CA . LEU A 1 134 ? -2.514 9.400 5.947 1.00 82.75 134 LEU A CA 1
ATOM 1112 C C . LEU A 1 134 ? -3.347 9.031 4.711 1.00 82.75 134 LEU A C 1
ATOM 1114 O O . LEU A 1 134 ? -2.828 8.404 3.790 1.00 82.75 134 LEU A O 1
ATOM 1118 N N . GLU A 1 135 ? -4.614 9.444 4.654 1.00 83.75 135 GLU A N 1
ATOM 1119 C CA . GLU A 1 135 ? -5.456 9.294 3.464 1.00 83.75 135 GLU A CA 1
ATOM 1120 C C . GLU A 1 135 ? -4.866 10.053 2.264 1.00 83.75 135 GLU A C 1
ATOM 1122 O O . GLU A 1 135 ? -4.749 9.467 1.185 1.00 83.75 135 GLU A O 1
ATOM 1127 N N . GLN A 1 136 ? -4.416 11.300 2.458 1.00 79.62 136 GLN A N 1
ATOM 1128 C CA . GLN A 1 136 ? -3.763 12.104 1.414 1.00 79.62 136 GLN A CA 1
ATOM 1129 C C . GLN A 1 136 ? -2.481 11.447 0.889 1.00 79.62 136 GLN A C 1
ATOM 1131 O O . GLN A 1 136 ? -2.280 11.394 -0.322 1.00 79.62 136 GLN A O 1
ATOM 1136 N N . ILE A 1 137 ? -1.651 10.882 1.774 1.00 77.81 137 ILE A N 1
ATOM 1137 C CA . ILE A 1 137 ? -0.440 10.148 1.369 1.00 77.81 137 ILE A CA 1
ATOM 1138 C C . ILE A 1 137 ? -0.797 8.939 0.494 1.00 77.81 137 ILE A C 1
ATOM 1140 O O . ILE A 1 137 ? -0.136 8.682 -0.508 1.00 77.81 137 ILE A O 1
ATOM 1144 N N . THR A 1 138 ? -1.856 8.198 0.843 1.00 70.62 138 THR A N 1
ATOM 1145 C CA . THR A 1 138 ? -2.247 6.982 0.104 1.00 70.62 138 THR A CA 1
ATOM 1146 C C . THR A 1 138 ? -2.933 7.236 -1.240 1.00 70.62 138 THR A C 1
ATOM 1148 O O . THR A 1 138 ? -3.025 6.308 -2.040 1.00 70.62 138 THR A O 1
ATOM 1151 N N . ARG A 1 139 ? -3.429 8.455 -1.495 1.00 63.53 139 ARG A N 1
ATOM 1152 C CA . ARG A 1 139 ? -4.210 8.811 -2.697 1.00 63.53 139 ARG A CA 1
ATOM 1153 C C . ARG A 1 139 ? -3.482 9.730 -3.679 1.00 63.53 139 ARG A C 1
ATOM 1155 O O . ARG A 1 139 ? -4.125 10.269 -4.572 1.00 63.53 139 ARG A O 1
ATOM 1162 N N . ALA A 1 140 ? -2.184 9.960 -3.503 1.00 55.56 140 ALA A N 1
ATOM 1163 C CA . ALA A 1 140 ? -1.426 10.869 -4.355 1.00 55.56 140 ALA A CA 1
ATOM 1164 C C . ALA A 1 140 ? -1.249 10.304 -5.783 1.00 55.56 140 ALA A C 1
ATOM 1166 O O . ALA A 1 140 ? -0.204 9.750 -6.117 1.00 55.56 140 ALA A O 1
ATOM 1167 N N . ASP A 1 141 ? -2.273 10.465 -6.622 1.00 48.91 141 ASP A N 1
ATOM 1168 C CA . ASP A 1 141 ? -2.169 10.370 -8.075 1.00 48.91 141 ASP A CA 1
ATOM 1169 C C . ASP A 1 141 ? -1.554 11.678 -8.598 1.00 48.91 141 ASP A C 1
ATOM 1171 O O . ASP A 1 141 ? -2.053 12.776 -8.346 1.00 48.91 141 ASP A O 1
ATOM 1175 N N . VAL A 1 142 ? -0.413 11.574 -9.280 1.00 49.38 142 VAL A N 1
ATOM 1176 C CA . VAL A 1 142 ? 0.334 12.725 -9.804 1.00 49.38 142 VAL A CA 1
ATOM 1177 C C . VAL A 1 142 ? -0.103 12.987 -11.246 1.00 49.38 142 VAL A C 1
ATOM 1179 O O . VAL A 1 142 ? 0.182 12.183 -12.130 1.00 49.38 142 VAL A O 1
ATOM 1182 N N . GLU A 1 143 ? -0.765 14.119 -11.501 1.00 39.19 143 GLU A N 1
ATOM 1183 C CA . GLU A 1 143 ? -1.054 14.594 -12.862 1.00 39.19 143 GLU A CA 1
ATOM 1184 C C . GLU A 1 143 ? 0.155 15.304 -13.502 1.00 39.19 143 GLU A C 1
ATOM 1186 O O . GLU A 1 143 ? 0.890 16.046 -12.845 1.00 39.19 143 GLU A O 1
ATOM 1191 N N . VAL A 1 144 ? 0.332 15.104 -14.815 1.00 40.44 144 VAL A N 1
ATOM 1192 C CA . VAL A 1 144 ? 1.392 15.707 -15.643 1.00 40.44 144 VAL A CA 1
ATOM 1193 C C . VAL A 1 144 ? 0.807 16.853 -16.472 1.00 40.44 144 VAL A C 1
ATOM 1195 O O . VAL A 1 144 ? -0.207 16.676 -17.136 1.00 40.44 144 VAL A O 1
ATOM 1198 N N . GLN A 1 145 ? 1.463 18.016 -16.480 1.00 35.00 145 GLN A N 1
ATOM 1199 C CA . GLN A 1 145 ? 1.095 19.177 -17.311 1.00 35.00 145 GLN A CA 1
ATOM 1200 C C . GLN A 1 145 ? 2.302 19.636 -18.178 1.00 35.00 145 GLN A C 1
ATOM 1202 O O . GLN A 1 145 ? 3.429 19.247 -17.875 1.00 35.00 145 GLN A O 1
ATOM 1207 N N . PRO A 1 146 ? 2.146 20.455 -19.241 1.00 37.41 146 PRO A N 1
ATOM 1208 C CA . PRO A 1 146 ? 3.209 20.744 -20.228 1.00 37.41 146 PRO A CA 1
ATOM 1209 C C . PRO A 1 146 ? 3.999 22.073 -20.046 1.00 37.41 146 PRO A C 1
ATOM 1211 O O . PRO A 1 146 ? 4.442 22.665 -21.025 1.00 37.41 146 PRO A O 1
ATOM 1214 N N . TYR A 1 147 ? 4.219 22.565 -18.820 1.00 52.00 147 TYR A N 1
ATOM 1215 C CA . TYR A 1 147 ? 4.935 23.830 -18.529 1.00 52.00 147 TYR A CA 1
ATOM 1216 C C . TYR A 1 147 ? 6.195 23.614 -17.657 1.00 52.00 147 TYR A C 1
ATOM 1218 O O . TYR A 1 147 ? 6.379 22.560 -17.061 1.00 52.00 147 TYR A O 1
ATOM 1226 N N . ALA A 1 148 ? 7.088 24.605 -17.534 1.00 42.19 148 ALA A N 1
ATOM 1227 C CA . ALA A 1 148 ? 8.444 24.455 -16.962 1.00 42.19 148 ALA A CA 1
ATOM 1228 C C . ALA A 1 148 ? 8.556 24.078 -15.455 1.00 42.19 148 ALA A C 1
ATOM 1230 O O . ALA A 1 148 ? 9.666 23.968 -14.932 1.00 42.19 148 ALA A O 1
ATOM 1231 N N . PHE A 1 149 ? 7.441 23.819 -14.765 1.00 46.62 149 PHE A N 1
ATOM 1232 C CA . PHE A 1 149 ? 7.376 23.411 -13.351 1.00 46.62 149 PHE A CA 1
ATOM 1233 C C . PHE A 1 149 ? 6.422 22.228 -13.094 1.00 46.62 149 PHE A C 1
ATOM 1235 O O . PHE A 1 149 ? 5.877 22.085 -12.002 1.00 46.62 149 PHE A O 1
ATOM 1242 N N . THR A 1 150 ? 6.160 21.381 -14.089 1.00 47.25 150 THR A N 1
ATOM 1243 C CA . THR A 1 150 ? 5.039 20.427 -14.017 1.00 47.25 150 THR A CA 1
ATOM 1244 C C . THR A 1 150 ? 5.365 19.047 -13.465 1.00 47.25 150 THR A C 1
ATOM 1246 O O . THR A 1 150 ? 4.457 18.332 -13.054 1.00 47.25 150 THR A O 1
ATOM 1249 N N . THR A 1 151 ? 6.637 18.667 -13.357 1.00 52.22 151 THR A N 1
ATOM 1250 C CA . THR A 1 151 ? 7.026 17.426 -12.678 1.00 52.22 151 THR A CA 1
ATOM 1251 C C . THR A 1 151 ? 7.342 17.721 -11.212 1.00 52.22 151 THR A C 1
ATOM 1253 O O . THR A 1 151 ? 8.500 17.917 -10.848 1.00 52.22 151 THR A O 1
ATOM 1256 N N . LYS A 1 152 ? 6.310 17.744 -10.355 1.00 59.06 152 LYS A N 1
ATOM 1257 C CA . LYS A 1 152 ? 6.475 17.765 -8.883 1.00 59.06 152 LYS A CA 1
ATOM 1258 C C . LYS A 1 152 ? 7.040 16.445 -8.326 1.00 59.06 152 LYS A C 1
ATOM 1260 O O . LYS A 1 152 ? 7.300 16.339 -7.133 1.00 59.06 152 LYS A O 1
ATOM 1265 N N . SER A 1 153 ? 7.226 15.446 -9.188 1.00 63.25 153 SER A N 1
ATOM 1266 C CA . SER A 1 153 ? 7.654 14.093 -8.844 1.00 63.25 153 SER A CA 1
ATOM 1267 C C . SER A 1 153 ? 8.772 13.619 -9.772 1.00 63.25 153 SER A C 1
ATOM 1269 O O . SER A 1 153 ? 8.894 14.082 -10.908 1.00 63.25 153 SER A O 1
ATOM 1271 N N . LEU A 1 154 ? 9.594 12.697 -9.272 1.00 65.25 154 LEU A N 1
ATOM 1272 C CA . LEU A 1 154 ? 10.655 12.046 -10.035 1.00 65.25 154 LEU A CA 1
ATOM 1273 C C . LEU A 1 154 ? 10.052 10.935 -10.910 1.00 65.25 154 LEU A C 1
ATOM 1275 O O . LEU A 1 154 ? 9.370 10.052 -10.393 1.00 65.25 154 LEU A O 1
ATOM 1279 N N . TYR A 1 155 ? 10.337 10.950 -12.211 1.00 65.94 155 TYR A N 1
ATOM 1280 C CA . TYR A 1 155 ? 9.908 9.907 -13.148 1.00 65.94 155 TYR A CA 1
ATOM 1281 C C . TYR A 1 155 ? 11.090 9.015 -13.504 1.00 65.94 155 TYR A C 1
ATOM 1283 O O . TYR A 1 155 ? 12.169 9.517 -13.784 1.00 65.94 155 TYR A O 1
ATOM 1291 N N . VAL A 1 156 ? 10.906 7.698 -13.521 1.00 64.94 156 VAL A N 1
ATOM 1292 C CA . VAL A 1 156 ? 11.969 6.758 -13.904 1.00 64.94 156 VAL A CA 1
ATOM 1293 C C . VAL A 1 156 ? 11.572 6.076 -15.203 1.00 64.94 156 VAL A C 1
ATOM 1295 O O . VAL A 1 156 ? 10.494 5.491 -15.294 1.00 64.94 156 VAL A O 1
ATOM 1298 N N . GLY A 1 157 ? 12.441 6.160 -16.211 1.00 68.00 157 GLY A N 1
ATOM 1299 C CA . GLY A 1 157 ? 12.301 5.396 -17.447 1.00 68.00 157 GLY A CA 1
ATOM 1300 C C . GLY A 1 157 ? 12.996 4.040 -17.345 1.00 68.00 157 GLY A C 1
ATOM 1301 O O . GLY A 1 157 ? 13.878 3.844 -16.509 1.00 68.00 157 GLY A O 1
ATOM 1302 N N . HIS A 1 158 ? 12.644 3.109 -18.230 1.00 74.00 158 HIS A N 1
ATOM 1303 C CA . HIS A 1 158 ? 13.392 1.869 -18.432 1.00 74.00 158 HIS A CA 1
ATOM 1304 C C . HIS A 1 158 ? 13.890 1.805 -19.869 1.00 74.00 158 HIS A C 1
ATOM 1306 O O . HIS A 1 158 ? 13.126 2.045 -20.799 1.00 74.00 158 HIS A O 1
ATOM 1312 N N . THR A 1 159 ? 15.168 1.487 -20.053 1.00 77.06 159 THR A N 1
ATOM 1313 C CA . THR A 1 159 ? 15.744 1.261 -21.382 1.00 77.06 159 THR A CA 1
ATOM 1314 C C . THR A 1 159 ? 16.619 0.023 -21.358 1.00 77.06 159 THR A C 1
ATOM 1316 O O . THR A 1 159 ? 17.270 -0.255 -20.358 1.00 77.06 159 THR A O 1
ATOM 1319 N N . ASP A 1 160 ? 16.655 -0.724 -22.455 1.00 84.75 160 ASP A N 1
ATOM 1320 C CA . ASP A 1 160 ? 17.524 -1.893 -22.557 1.00 84.75 160 ASP A CA 1
ATOM 1321 C C . ASP A 1 160 ? 18.800 -1.534 -23.345 1.00 84.75 160 ASP A C 1
ATOM 1323 O O . ASP A 1 160 ? 18.773 -0.753 -24.308 1.00 84.75 160 ASP A O 1
ATOM 1327 N N . TYR A 1 161 ? 19.945 -2.050 -22.890 1.00 85.94 161 TYR A N 1
ATOM 1328 C CA . TYR A 1 161 ? 21.250 -1.936 -23.554 1.00 85.94 161 TYR A CA 1
ATOM 1329 C C . TYR A 1 161 ? 22.151 -3.111 -23.152 1.00 85.94 161 TYR A C 1
ATOM 1331 O O . TYR A 1 161 ? 22.237 -3.443 -21.969 1.00 85.94 161 TYR A O 1
ATOM 1339 N N . LYS A 1 162 ? 22.805 -3.753 -24.136 1.00 86.88 162 LYS A N 1
ATOM 1340 C CA . LYS A 1 162 ? 23.611 -4.984 -23.962 1.00 86.88 162 LYS A CA 1
ATOM 1341 C C . LYS A 1 162 ? 22.892 -6.063 -23.127 1.00 86.88 162 LYS A C 1
ATOM 1343 O O . LYS A 1 162 ? 23.479 -6.647 -22.224 1.00 86.88 162 LYS A O 1
ATOM 1348 N N . TYR A 1 163 ? 21.609 -6.306 -23.420 1.00 85.06 163 TYR A N 1
ATOM 1349 C CA . TYR A 1 163 ? 20.747 -7.285 -22.726 1.00 85.06 163 TYR A CA 1
ATOM 1350 C C . TYR A 1 163 ? 20.556 -7.040 -21.217 1.00 85.06 163 TYR A C 1
ATOM 1352 O O . TYR A 1 163 ? 20.072 -7.911 -20.496 1.00 85.06 163 TYR A O 1
ATOM 1360 N N . LEU A 1 164 ? 20.908 -5.846 -20.735 1.00 80.94 164 LEU A N 1
ATOM 1361 C CA . LEU A 1 164 ? 20.664 -5.387 -19.373 1.00 80.94 164 LEU A CA 1
ATOM 1362 C C . LEU A 1 164 ? 19.580 -4.311 -19.385 1.00 80.94 164 LEU A C 1
ATOM 1364 O O . LEU A 1 164 ? 19.479 -3.537 -20.339 1.00 80.94 164 LEU A O 1
ATOM 1368 N N . ARG A 1 165 ? 18.798 -4.249 -18.302 1.00 78.81 165 ARG A N 1
ATOM 1369 C CA . ARG A 1 165 ? 17.783 -3.214 -18.089 1.00 78.81 165 ARG A CA 1
ATOM 1370 C C . ARG A 1 165 ? 18.376 -2.042 -17.313 1.00 78.81 165 ARG A C 1
ATOM 1372 O O . ARG A 1 165 ? 18.860 -2.210 -16.195 1.00 78.81 165 ARG A O 1
ATOM 1379 N N . TRP A 1 166 ? 18.281 -0.858 -17.895 1.00 78.81 166 TRP A N 1
ATOM 1380 C CA . TRP A 1 166 ? 18.796 0.410 -17.389 1.00 78.81 166 TRP A CA 1
ATOM 1381 C C . TRP A 1 166 ? 17.657 1.314 -16.926 1.00 78.81 166 TRP A C 1
ATOM 1383 O O . TRP A 1 166 ? 16.523 1.207 -17.396 1.00 78.81 166 TRP A O 1
ATOM 1393 N N . GLN A 1 167 ? 17.963 2.206 -15.985 1.00 74.00 167 GLN A N 1
ATOM 1394 C CA . GLN A 1 167 ? 17.010 3.147 -15.396 1.00 74.00 167 GLN A CA 1
ATOM 1395 C C . GLN A 1 167 ? 17.516 4.587 -15.556 1.00 74.00 167 GLN A C 1
ATOM 1397 O O . GLN A 1 167 ? 18.260 5.064 -14.698 1.00 74.00 167 GLN A O 1
ATOM 1402 N N . PRO A 1 168 ? 17.168 5.290 -16.650 1.00 69.31 168 PRO A N 1
ATOM 1403 C CA . PRO A 1 168 ? 17.395 6.728 -16.748 1.00 69.31 168 PRO A CA 1
ATOM 1404 C C . PRO A 1 168 ? 16.459 7.504 -15.807 1.00 69.31 168 PRO A C 1
ATOM 1406 O O . PRO A 1 168 ? 15.248 7.280 -15.792 1.00 69.31 168 PRO A O 1
ATOM 1409 N N . SER A 1 169 ? 17.027 8.452 -15.056 1.00 65.56 169 SER A N 1
ATOM 1410 C CA . SER A 1 169 ? 16.292 9.381 -14.191 1.00 65.56 169 SER A CA 1
ATOM 1411 C C . SER A 1 169 ? 16.548 10.826 -14.646 1.00 65.56 169 SER A C 1
ATOM 1413 O O . SER A 1 169 ? 17.708 11.245 -14.703 1.00 65.56 169 SER A O 1
ATOM 1415 N N . PRO A 1 170 ? 15.510 11.619 -14.961 1.00 55.47 170 PRO A N 1
ATOM 1416 C CA . PRO A 1 170 ? 15.644 13.013 -15.329 1.00 55.47 170 PRO A CA 1
ATOM 1417 C C . PRO A 1 170 ? 15.905 13.835 -14.061 1.00 55.47 170 PRO A C 1
ATOM 1419 O O . PRO A 1 170 ? 15.049 13.930 -13.190 1.00 55.47 170 PRO A O 1
ATOM 1422 N N . ARG A 1 171 ? 17.079 14.476 -13.994 1.00 53.00 171 ARG A N 1
ATOM 1423 C CA . ARG A 1 171 ? 17.409 15.597 -13.091 1.00 53.00 171 ARG A CA 1
ATOM 1424 C C . ARG A 1 171 ? 17.715 15.234 -11.619 1.00 53.00 171 ARG A C 1
ATOM 1426 O O . ARG A 1 171 ? 16.833 15.151 -10.777 1.00 53.00 171 ARG A O 1
ATOM 1433 N N . LEU A 1 172 ? 19.007 15.222 -11.281 1.00 48.72 172 LEU A N 1
ATOM 1434 C CA . LEU A 1 172 ? 19.520 15.528 -9.937 1.00 48.72 172 LEU A CA 1
ATOM 1435 C C . LEU A 1 172 ? 20.541 16.657 -10.100 1.00 48.72 172 LEU A C 1
ATOM 1437 O O . LEU A 1 172 ? 21.615 16.440 -10.651 1.00 48.72 172 LEU A O 1
ATOM 1441 N N . ARG A 1 173 ? 20.193 17.885 -9.688 1.00 46.50 173 ARG A N 1
ATOM 1442 C CA . ARG A 1 173 ? 21.116 19.031 -9.780 1.00 46.50 173 ARG A CA 1
ATOM 1443 C C . ARG A 1 173 ? 22.238 18.998 -8.739 1.00 46.50 173 ARG A C 1
ATOM 1445 O O . ARG A 1 173 ? 23.110 19.850 -8.824 1.00 46.50 173 ARG A O 1
ATOM 1452 N N . THR A 1 174 ? 22.255 18.055 -7.797 1.00 38.97 174 THR A N 1
ATOM 1453 C CA . THR A 1 174 ? 23.238 18.116 -6.701 1.00 38.97 174 THR A CA 1
ATOM 1454 C C . THR A 1 174 ? 23.787 16.787 -6.188 1.00 38.97 174 THR A C 1
ATOM 1456 O O . THR A 1 174 ? 24.865 16.812 -5.606 1.00 38.97 174 THR A O 1
ATOM 1459 N N . CYS A 1 175 ? 23.157 15.624 -6.391 1.00 42.78 175 CYS A N 1
ATOM 1460 C CA . CYS A 1 175 ? 23.693 14.371 -5.834 1.00 42.78 175 CYS A CA 1
ATOM 1461 C C . CYS A 1 175 ? 23.304 13.163 -6.697 1.00 42.78 175 CYS A C 1
ATOM 1463 O O . CYS A 1 175 ? 22.182 12.675 -6.602 1.00 42.78 175 CYS A O 1
ATOM 1465 N N . ALA A 1 176 ? 24.202 12.658 -7.543 1.00 45.50 176 ALA A N 1
ATOM 1466 C CA . ALA A 1 176 ? 24.020 11.325 -8.115 1.00 45.50 176 ALA A CA 1
ATOM 1467 C C . ALA A 1 176 ? 24.293 10.283 -7.010 1.00 45.50 176 ALA A C 1
ATOM 1469 O O . ALA A 1 176 ? 25.291 10.426 -6.300 1.00 45.50 176 ALA A O 1
ATOM 1470 N N . PRO A 1 177 ? 23.445 9.255 -6.809 1.00 53.00 177 PRO A N 1
ATOM 1471 C CA . PRO A 1 177 ? 23.776 8.172 -5.889 1.00 53.00 177 PRO A CA 1
ATOM 1472 C C . PRO A 1 177 ? 25.099 7.506 -6.312 1.00 53.00 177 PRO A C 1
ATOM 1474 O O . PRO A 1 177 ? 25.365 7.416 -7.515 1.00 53.00 177 PRO A O 1
ATOM 1477 N N . PRO A 1 178 ? 25.905 6.984 -5.366 1.00 48.56 178 PRO A N 1
ATOM 1478 C CA . PRO A 1 178 ? 27.274 6.505 -5.620 1.00 48.56 178 PRO A CA 1
ATOM 1479 C C . PRO A 1 178 ? 27.373 5.334 -6.617 1.00 48.56 178 PRO A C 1
ATOM 1481 O O . PRO A 1 178 ? 28.461 4.977 -7.046 1.00 48.56 178 PRO A O 1
ATOM 1484 N N . TYR A 1 179 ? 26.238 4.751 -7.016 1.00 52.31 179 TYR A N 1
ATOM 1485 C CA . TYR A 1 179 ? 26.134 3.645 -7.973 1.00 52.31 179 TYR A CA 1
ATOM 1486 C C . TYR A 1 179 ? 25.641 4.073 -9.367 1.00 52.31 179 TYR A C 1
ATOM 1488 O O . TYR A 1 179 ? 25.229 3.224 -10.161 1.00 52.31 179 TYR A O 1
ATOM 1496 N N . SER A 1 180 ? 25.608 5.377 -9.653 1.00 56.50 180 SER A N 1
ATOM 1497 C CA . SER A 1 180 ? 25.068 5.935 -10.896 1.00 56.50 180 SER A CA 1
ATOM 1498 C C . SER A 1 180 ? 26.053 6.883 -11.572 1.00 56.50 180 SER A C 1
ATOM 1500 O O . SER A 1 180 ? 26.789 7.604 -10.906 1.00 56.50 180 SER A O 1
ATOM 1502 N N . THR A 1 181 ? 26.045 6.897 -12.905 1.00 56.16 181 THR A N 1
ATOM 1503 C CA . THR A 1 181 ? 26.783 7.882 -13.703 1.00 56.16 181 THR A CA 1
ATOM 1504 C C . THR A 1 181 ? 25.878 9.080 -13.961 1.00 56.16 181 THR A C 1
ATOM 1506 O O . THR A 1 181 ? 24.779 8.926 -14.499 1.00 56.16 181 THR A O 1
ATOM 1509 N N . SER A 1 182 ? 26.324 10.276 -13.579 1.00 57.91 182 SER A N 1
ATOM 1510 C CA . SER A 1 182 ? 25.660 11.523 -13.952 1.00 57.91 182 SER A CA 1
ATOM 1511 C C . SER A 1 182 ? 26.027 11.897 -15.385 1.00 57.91 182 SER A C 1
ATOM 1513 O O . SER A 1 182 ? 27.182 11.810 -15.795 1.00 57.91 182 SER A O 1
ATOM 1515 N N . LEU A 1 183 ? 25.026 12.318 -16.153 1.00 57.62 183 LEU A N 1
ATOM 1516 C CA . LEU A 1 183 ? 25.216 12.765 -17.523 1.00 57.62 183 LEU A CA 1
ATOM 1517 C C . LEU A 1 183 ? 24.889 14.256 -17.622 1.00 57.62 183 LEU A C 1
ATOM 1519 O O . LEU A 1 183 ? 23.750 14.665 -17.387 1.00 57.62 183 LEU A O 1
ATOM 1523 N N . THR A 1 184 ? 25.876 15.060 -17.999 1.00 58.03 184 THR A N 1
ATOM 1524 C CA . THR A 1 184 ? 25.688 16.454 -18.402 1.00 58.03 184 THR A CA 1
ATOM 1525 C C . THR A 1 184 ? 25.956 16.558 -19.900 1.00 58.03 184 THR A C 1
ATOM 1527 O O . THR A 1 184 ? 27.055 16.290 -20.372 1.00 58.03 184 THR A O 1
ATOM 1530 N N . TYR A 1 185 ? 24.933 16.919 -20.673 1.00 56.06 185 TYR A N 1
ATOM 1531 C CA . TYR A 1 185 ? 25.040 17.103 -22.121 1.00 56.06 185 TYR A CA 1
ATOM 1532 C C . TYR A 1 185 ? 24.511 18.478 -22.516 1.00 56.06 185 TYR A C 1
ATOM 1534 O O . TYR A 1 185 ? 23.669 19.063 -21.828 1.00 56.06 185 TYR A O 1
ATOM 1542 N N . ARG A 1 186 ? 25.012 19.009 -23.633 1.00 51.28 186 ARG A N 1
ATOM 1543 C CA . ARG A 1 186 ? 24.531 20.269 -24.201 1.00 51.28 186 ARG A CA 1
ATOM 1544 C C . ARG A 1 186 ? 23.525 19.944 -25.304 1.00 51.28 186 ARG A C 1
ATOM 1546 O O . ARG A 1 186 ? 23.915 19.417 -26.342 1.00 51.28 186 ARG A O 1
ATOM 1553 N N . ASN A 1 187 ? 22.251 20.267 -25.081 1.00 51.38 187 ASN A N 1
ATOM 1554 C CA . ASN A 1 187 ? 21.244 20.227 -26.141 1.00 51.38 187 ASN A CA 1
ATOM 1555 C C . ASN A 1 187 ? 21.356 21.519 -26.957 1.00 51.38 187 ASN A C 1
ATOM 1557 O O . ASN A 1 187 ? 21.062 22.597 -26.441 1.00 51.38 187 ASN A O 1
ATOM 1561 N N . SER A 1 188 ? 21.842 21.430 -28.193 1.00 50.56 188 SER A N 1
ATOM 1562 C CA . SER A 1 188 ? 21.879 22.564 -29.118 1.00 50.56 188 SER A CA 1
ATOM 1563 C C . SER A 1 188 ? 20.804 22.366 -30.177 1.00 50.56 188 SER A C 1
ATOM 1565 O O . SER A 1 188 ? 20.996 21.594 -31.115 1.00 50.56 188 SER A O 1
ATOM 1567 N N . ALA A 1 189 ? 19.680 23.064 -30.029 1.00 45.47 189 ALA A N 1
ATOM 1568 C CA . ALA A 1 189 ? 18.672 23.164 -31.073 1.00 45.47 189 ALA A CA 1
ATOM 1569 C C . ALA A 1 189 ? 19.176 24.125 -32.161 1.00 45.47 189 ALA A C 1
ATOM 1571 O O . ALA A 1 189 ? 18.967 25.324 -32.052 1.00 45.47 189 ALA A O 1
ATOM 1572 N N . GLY A 1 190 ? 19.866 23.592 -33.174 1.00 42.72 190 GLY A N 1
ATOM 1573 C CA . GLY A 1 190 ? 20.169 24.298 -34.424 1.00 42.72 190 GLY A CA 1
ATOM 1574 C C . GLY A 1 190 ? 21.193 25.444 -34.340 1.00 42.72 190 GLY A C 1
ATOM 1575 O O . GLY A 1 190 ? 21.135 26.322 -33.489 1.00 42.72 190 GLY A O 1
ATOM 1576 N N . THR A 1 191 ? 22.150 25.428 -35.272 1.00 41.00 191 THR A N 1
ATOM 1577 C CA . THR A 1 191 ? 23.034 26.553 -35.645 1.00 41.00 191 THR A CA 1
ATOM 1578 C C . THR A 1 191 ? 23.734 27.306 -34.505 1.00 41.00 191 THR A C 1
ATOM 1580 O O . THR A 1 191 ? 23.541 28.503 -34.323 1.00 41.00 191 THR A O 1
ATOM 1583 N N . LEU A 1 192 ? 24.653 26.645 -33.799 1.00 39.72 192 LEU A N 1
ATOM 1584 C CA . LEU A 1 192 ? 25.786 27.338 -33.178 1.00 39.72 192 LEU A CA 1
ATOM 1585 C C . LEU A 1 192 ? 27.073 26.679 -33.663 1.00 39.72 192 LEU A C 1
ATOM 1587 O O . LEU A 1 192 ? 27.354 25.514 -33.365 1.00 39.72 192 LEU A O 1
ATOM 1591 N N . SER A 1 193 ? 27.808 27.447 -34.471 1.00 40.16 193 SER A N 1
ATOM 1592 C CA . SER A 1 193 ? 29.131 27.127 -34.993 1.00 40.16 193 SER A CA 1
ATOM 1593 C C . SER A 1 193 ? 30.015 26.520 -33.909 1.00 40.16 193 SER A C 1
ATOM 1595 O O . SER A 1 193 ? 29.991 26.937 -32.748 1.00 40.16 193 SER A O 1
ATOM 1597 N N . LYS A 1 194 ? 30.840 25.547 -34.313 1.00 45.91 194 LYS A N 1
ATOM 1598 C CA . LYS A 1 194 ? 32.047 25.166 -33.575 1.00 45.91 194 LYS A CA 1
ATOM 1599 C C . LYS A 1 194 ? 32.745 26.466 -33.165 1.00 45.91 194 LYS A C 1
ATOM 1601 O O . LYS A 1 194 ? 32.980 27.286 -34.045 1.00 45.91 194 LYS A O 1
ATOM 1606 N N . ASN A 1 195 ? 32.938 26.690 -31.865 1.00 40.19 195 ASN A N 1
ATOM 1607 C CA . ASN A 1 195 ? 34.174 27.190 -31.256 1.00 40.19 195 ASN A CA 1
ATOM 1608 C C . ASN A 1 195 ? 33.992 27.422 -29.746 1.00 40.19 195 ASN A C 1
ATOM 1610 O O . ASN A 1 195 ? 32.972 27.929 -29.292 1.00 40.19 195 ASN A O 1
ATOM 1614 N N . SER A 1 196 ? 35.013 26.985 -29.012 1.00 47.00 196 SER A N 1
ATOM 1615 C CA . SER A 1 196 ? 35.426 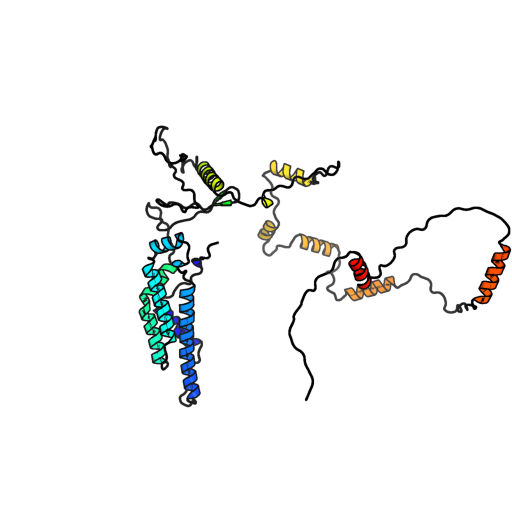27.383 -27.664 1.00 47.00 196 SER A CA 1
ATOM 1616 C C . SER A 1 196 ? 34.398 27.360 -26.528 1.00 47.00 196 SER A C 1
ATOM 1618 O O . SER A 1 196 ? 33.624 28.283 -26.305 1.00 47.00 196 SER A O 1
ATOM 1620 N N . ALA A 1 197 ? 34.514 26.324 -25.700 1.00 43.66 197 ALA A N 1
ATOM 1621 C CA . ALA A 1 197 ? 34.301 26.444 -24.263 1.00 43.66 197 ALA A CA 1
ATOM 1622 C C . ALA A 1 197 ? 35.488 25.762 -23.572 1.00 43.66 197 ALA A C 1
ATOM 1624 O O . ALA A 1 197 ? 35.381 24.637 -23.094 1.00 43.66 197 ALA A O 1
ATOM 1625 N N . GLU A 1 198 ? 36.644 26.425 -23.597 1.00 50.28 198 GLU A N 1
ATOM 1626 C CA . GLU A 1 198 ? 37.719 26.133 -22.655 1.00 50.28 198 GLU A CA 1
ATOM 1627 C C . GLU A 1 198 ? 37.293 26.706 -21.302 1.00 50.28 198 GLU A C 1
ATOM 1629 O O . GLU A 1 198 ? 37.241 27.916 -21.099 1.00 50.28 198 GLU A O 1
ATOM 1634 N N . GLY A 1 199 ? 36.883 25.812 -20.406 1.00 42.62 199 GLY A N 1
ATOM 1635 C CA . GLY A 1 199 ? 36.531 26.111 -19.025 1.00 42.62 199 GLY A CA 1
ATOM 1636 C C . GLY A 1 199 ? 37.407 25.271 -18.110 1.00 42.62 199 GLY A C 1
ATOM 1637 O O . GLY A 1 199 ? 37.146 24.092 -17.895 1.00 42.62 199 GLY A O 1
ATOM 1638 N N . ASN A 1 200 ? 38.468 25.902 -17.628 1.00 48.59 200 ASN A N 1
ATOM 1639 C CA . ASN A 1 200 ? 39.478 25.401 -16.708 1.00 48.59 200 ASN A CA 1
ATOM 1640 C C . ASN A 1 200 ? 38.872 24.818 -15.409 1.00 48.59 200 ASN A C 1
ATOM 1642 O O . ASN A 1 200 ? 38.176 25.535 -14.694 1.00 48.59 200 ASN A O 1
ATOM 1646 N N . SER A 1 201 ? 39.159 23.555 -15.070 1.00 43.50 201 SER A N 1
ATOM 1647 C CA . SER A 1 201 ? 39.334 23.103 -13.673 1.00 43.50 201 SER A CA 1
ATOM 1648 C C . SER A 1 201 ? 39.903 21.679 -13.630 1.00 43.50 201 SER A C 1
ATOM 1650 O O . SER A 1 201 ? 39.386 20.765 -14.266 1.00 43.50 201 SER A O 1
ATOM 1652 N N . GLY A 1 202 ? 41.003 21.496 -12.897 1.00 46.22 202 GLY A N 1
ATOM 1653 C CA . GLY A 1 202 ? 41.768 20.251 -12.782 1.00 46.22 202 GLY A CA 1
ATOM 1654 C C . GLY A 1 202 ? 41.091 19.130 -11.986 1.00 46.22 202 GLY A C 1
ATOM 1655 O O . GLY A 1 202 ? 41.655 18.652 -11.007 1.00 46.22 202 GLY A O 1
ATOM 1656 N N . LEU A 1 203 ? 39.916 18.669 -12.415 1.00 53.44 203 LEU A N 1
ATOM 1657 C CA . LEU A 1 203 ? 39.344 17.386 -12.004 1.00 53.44 203 LEU A CA 1
ATOM 1658 C C . LEU A 1 203 ? 38.922 16.601 -13.253 1.00 53.44 203 LEU A C 1
ATOM 1660 O O . LEU A 1 203 ? 38.165 17.122 -14.059 1.00 53.44 203 LEU A O 1
ATOM 1664 N N . SER A 1 204 ? 39.451 15.376 -13.386 1.00 54.81 204 SER A N 1
ATOM 1665 C CA . SER A 1 204 ? 39.126 14.291 -14.341 1.00 54.81 204 SER A CA 1
ATOM 1666 C C . SER A 1 204 ? 38.434 14.676 -15.662 1.00 54.81 204 SER A C 1
ATOM 1668 O O . SER A 1 204 ? 37.294 15.121 -15.658 1.00 54.81 204 SER A O 1
ATOM 1670 N N . VAL A 1 205 ? 39.073 14.372 -16.799 1.00 59.62 205 VAL A N 1
ATOM 1671 C CA . VAL A 1 205 ? 38.551 14.533 -18.174 1.00 59.62 205 VAL A CA 1
ATOM 1672 C C . VAL A 1 205 ? 37.089 14.066 -18.297 1.00 59.62 205 VAL A C 1
ATOM 1674 O O . VAL A 1 205 ? 36.818 12.871 -18.403 1.00 59.62 205 VAL A O 1
ATOM 1677 N N . VAL A 1 206 ? 36.135 15.003 -18.295 1.00 67.38 206 VAL A N 1
ATOM 1678 C CA . VAL A 1 206 ? 34.717 14.711 -18.558 1.00 67.38 206 VAL A CA 1
ATOM 1679 C C . VAL A 1 206 ? 34.467 14.835 -20.067 1.00 67.38 206 VAL A C 1
ATOM 1681 O O . VAL A 1 206 ? 34.671 15.918 -20.621 1.00 67.38 206 VAL A O 1
ATOM 1684 N N . PRO A 1 207 ? 34.023 13.771 -20.762 1.00 69.19 207 PRO A N 1
ATOM 1685 C CA . PRO A 1 207 ? 33.729 13.836 -22.191 1.00 69.19 207 PRO A CA 1
ATOM 1686 C C . PRO A 1 207 ? 32.469 14.674 -22.450 1.00 69.19 207 PRO A C 1
ATOM 1688 O O . PRO A 1 207 ? 31.383 14.353 -21.968 1.00 69.19 207 PRO A O 1
ATOM 1691 N N . VAL A 1 208 ? 32.605 15.746 -23.234 1.00 75.38 208 VAL A N 1
ATOM 1692 C CA . VAL A 1 208 ? 31.487 16.611 -23.643 1.00 75.38 208 VAL A CA 1
ATOM 1693 C C . VAL A 1 208 ? 31.005 16.200 -25.034 1.00 75.38 208 VAL A C 1
ATOM 1695 O O . VAL A 1 208 ? 31.735 16.338 -26.013 1.00 75.38 208 VAL A O 1
ATOM 1698 N N . MET A 1 209 ? 29.755 15.746 -25.130 1.00 72.69 209 MET A N 1
ATOM 1699 C CA . MET A 1 209 ? 29.106 15.360 -26.389 1.00 72.69 209 MET A CA 1
ATOM 1700 C C . MET A 1 209 ? 27.992 16.337 -26.777 1.00 72.69 209 MET A C 1
ATOM 1702 O O . MET A 1 209 ? 27.318 16.911 -25.915 1.00 72.69 209 MET A O 1
ATOM 1706 N N . ARG A 1 210 ? 27.787 16.516 -28.087 1.00 72.06 210 ARG A N 1
ATOM 1707 C CA . ARG A 1 210 ? 26.636 17.244 -28.637 1.00 72.06 210 ARG A CA 1
ATOM 1708 C C . ARG A 1 210 ? 25.496 16.267 -28.898 1.00 72.06 210 ARG A C 1
ATOM 1710 O O . ARG A 1 210 ? 25.728 15.185 -29.421 1.00 72.06 210 ARG A O 1
ATOM 1717 N N . THR A 1 211 ? 24.278 16.683 -28.578 1.00 74.94 211 THR A N 1
ATOM 1718 C CA . THR A 1 211 ? 23.056 15.924 -28.870 1.00 74.94 211 THR A CA 1
ATOM 1719 C C . THR A 1 211 ? 21.950 16.867 -29.287 1.00 74.94 211 THR A C 1
ATOM 1721 O O . THR A 1 211 ? 21.832 17.954 -28.714 1.00 74.94 211 THR A O 1
ATOM 1724 N N . SER A 1 212 ? 21.105 16.424 -30.205 1.00 74.81 212 SER A N 1
ATOM 1725 C CA . SER A 1 212 ? 19.927 17.161 -30.649 1.00 74.81 212 SER A CA 1
ATOM 1726 C C . SER A 1 212 ? 18.690 16.289 -30.478 1.00 74.81 212 SER A C 1
ATOM 1728 O O . SER A 1 212 ? 18.633 15.173 -30.981 1.00 74.81 212 SER A O 1
ATOM 1730 N N . THR A 1 213 ? 17.677 16.794 -29.771 1.00 68.62 213 THR A N 1
ATOM 1731 C CA . THR A 1 213 ? 16.369 16.119 -29.648 1.00 68.62 213 THR A CA 1
ATOM 1732 C C . THR A 1 213 ? 15.455 16.379 -30.845 1.00 68.62 213 THR A C 1
ATOM 1734 O O . THR A 1 213 ? 14.373 15.813 -30.907 1.00 68.62 213 THR A O 1
ATOM 1737 N N . VAL A 1 214 ? 15.865 17.263 -31.761 1.00 73.56 214 VAL A N 1
ATOM 1738 C CA . VAL A 1 214 ? 15.101 17.623 -32.967 1.00 73.56 214 VAL A CA 1
ATOM 1739 C C . VAL A 1 214 ? 15.555 16.790 -34.162 1.00 73.56 214 VAL A C 1
ATOM 1741 O O . VAL A 1 214 ? 14.724 16.317 -34.924 1.00 73.56 214 VAL A O 1
ATOM 1744 N N . THR A 1 215 ? 16.868 16.597 -34.313 1.00 76.56 215 THR A N 1
ATOM 1745 C CA . THR A 1 215 ? 17.456 15.770 -35.383 1.00 76.56 215 THR A CA 1
ATOM 1746 C C . THR A 1 215 ? 17.762 14.342 -34.926 1.00 76.56 215 THR A C 1
ATOM 1748 O O . THR A 1 215 ? 18.223 13.543 -35.728 1.00 76.56 215 THR A O 1
ATOM 1751 N N . GLU A 1 216 ? 17.538 14.023 -33.643 1.00 73.38 216 GLU A N 1
ATOM 1752 C CA . GLU A 1 216 ? 17.872 12.746 -32.971 1.00 73.38 216 GLU A CA 1
ATOM 1753 C C . GLU A 1 216 ? 19.368 12.355 -32.997 1.00 73.38 216 GLU A C 1
ATOM 1755 O O . GLU A 1 216 ? 19.781 11.350 -32.412 1.00 73.38 216 GLU A O 1
ATOM 1760 N N . GLU A 1 217 ? 20.216 13.188 -33.598 1.00 77.19 217 GLU A N 1
ATOM 1761 C CA . GLU A 1 217 ? 21.654 12.977 -33.721 1.00 77.19 217 GLU A CA 1
ATOM 1762 C C . GLU A 1 217 ? 22.357 13.011 -32.352 1.00 77.19 217 GLU A C 1
ATOM 1764 O O . GLU A 1 217 ? 22.113 13.881 -31.503 1.00 77.19 217 GLU A O 1
ATOM 1769 N N . GLY A 1 218 ? 23.255 12.046 -32.132 1.00 75.50 218 GLY A N 1
ATOM 1770 C CA . GLY A 1 218 ? 24.080 11.928 -30.924 1.00 75.50 218 GLY A CA 1
ATOM 1771 C C . GLY A 1 218 ? 23.358 11.380 -29.686 1.00 75.50 218 GLY A C 1
ATOM 1772 O O . GLY A 1 218 ? 24.014 11.014 -28.711 1.00 75.50 218 GLY A O 1
ATOM 1773 N N . VAL A 1 219 ? 22.024 11.251 -29.694 1.00 78.12 219 VAL A N 1
ATOM 1774 C CA . VAL A 1 219 ? 21.254 10.767 -28.527 1.00 78.12 219 VAL A CA 1
ATOM 1775 C C . VAL A 1 219 ? 21.642 9.329 -28.157 1.00 78.12 219 VAL A C 1
ATOM 1777 O O . VAL A 1 219 ? 21.844 9.006 -26.982 1.00 78.12 219 VAL A O 1
ATOM 1780 N N . GLN A 1 220 ? 21.792 8.459 -29.158 1.00 80.81 220 GLN A N 1
ATOM 1781 C CA . GLN A 1 220 ? 22.181 7.065 -28.948 1.00 80.81 220 GLN A CA 1
ATOM 1782 C C . GLN A 1 220 ? 23.659 6.914 -28.558 1.00 80.81 220 GLN A C 1
ATOM 1784 O O . GLN A 1 220 ? 23.980 6.066 -27.726 1.00 80.81 220 GLN A O 1
ATOM 1789 N N . GLU A 1 221 ? 24.547 7.747 -29.097 1.00 83.19 221 GLU A N 1
ATOM 1790 C CA . GLU A 1 221 ? 25.981 7.735 -28.771 1.00 83.19 221 GLU A CA 1
ATOM 1791 C C . GLU A 1 221 ? 26.215 8.076 -27.299 1.00 83.19 221 GLU A C 1
ATOM 1793 O O . GLU A 1 221 ? 26.912 7.354 -26.585 1.00 83.19 221 GLU A O 1
ATOM 1798 N N . VAL A 1 222 ? 25.522 9.104 -26.807 1.00 81.69 222 VAL A N 1
ATOM 1799 C CA . VAL A 1 222 ? 25.540 9.484 -25.393 1.00 81.69 222 VAL A CA 1
ATOM 1800 C C . VAL A 1 222 ? 25.054 8.351 -24.493 1.00 81.69 222 VAL A C 1
ATOM 1802 O O . VAL A 1 222 ? 25.671 8.069 -23.461 1.00 81.69 222 VAL A O 1
ATOM 1805 N N . LYS A 1 223 ? 23.968 7.669 -24.884 1.00 82.25 223 LYS A N 1
ATOM 1806 C CA . LYS A 1 223 ? 23.461 6.493 -24.163 1.00 82.25 223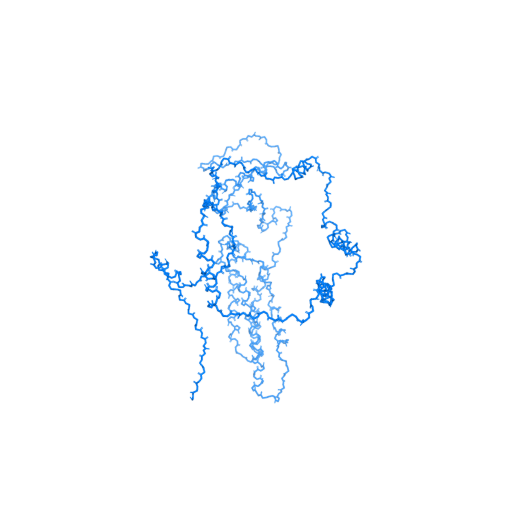 LYS A CA 1
ATOM 1807 C C . LYS A 1 223 ? 24.527 5.396 -24.097 1.00 82.25 223 LYS A C 1
ATOM 1809 O O . LYS A 1 223 ? 24.754 4.849 -23.018 1.00 82.25 223 LYS A O 1
ATOM 1814 N N . ILE A 1 224 ? 25.159 5.076 -25.226 1.00 87.12 224 ILE A N 1
ATOM 1815 C CA . ILE A 1 224 ? 26.192 4.036 -25.332 1.00 87.12 224 ILE A CA 1
ATOM 1816 C C . ILE A 1 224 ? 27.365 4.364 -24.409 1.00 87.12 224 ILE A C 1
ATOM 1818 O O . ILE A 1 224 ? 27.681 3.558 -23.533 1.00 87.12 224 ILE A O 1
ATOM 1822 N N . GLN A 1 225 ? 27.946 5.558 -24.537 1.00 84.12 225 GLN A N 1
ATOM 1823 C CA . GLN A 1 225 ? 29.130 5.939 -23.772 1.00 84.12 225 GLN A CA 1
ATOM 1824 C C . GLN A 1 225 ? 28.857 5.949 -22.262 1.00 84.12 225 GLN A C 1
ATOM 1826 O O . GLN A 1 225 ? 29.656 5.430 -21.487 1.00 84.12 225 GLN A O 1
ATOM 1831 N N . ALA A 1 226 ? 27.708 6.472 -21.826 1.00 82.19 226 ALA A N 1
ATOM 1832 C CA . ALA A 1 226 ? 27.347 6.474 -20.409 1.00 82.19 226 ALA A CA 1
ATOM 1833 C C . ALA A 1 226 ? 27.186 5.056 -19.841 1.00 82.19 226 ALA A C 1
ATOM 1835 O O . ALA A 1 226 ? 27.639 4.769 -18.731 1.00 82.19 226 ALA A O 1
ATOM 1836 N N . CYS A 1 227 ? 26.564 4.156 -20.611 1.00 84.31 227 CYS A N 1
ATOM 1837 C CA . CYS A 1 227 ? 26.404 2.766 -20.203 1.00 84.31 227 CYS A CA 1
ATOM 1838 C C . CYS A 1 227 ? 27.750 2.036 -20.132 1.00 84.31 227 CYS A C 1
ATOM 1840 O O . CYS A 1 227 ? 27.979 1.250 -19.217 1.00 84.31 227 CYS A O 1
ATOM 1842 N N . GLU A 1 228 ? 28.647 2.281 -21.083 1.00 87.94 228 GLU A N 1
ATOM 1843 C CA . GLU A 1 228 ? 29.962 1.639 -21.120 1.00 87.94 228 GLU A CA 1
ATOM 1844 C C . GLU A 1 228 ? 30.876 2.105 -19.994 1.00 87.94 228 GLU A C 1
ATOM 1846 O O . GLU A 1 228 ? 31.471 1.260 -19.327 1.00 87.94 228 GLU A O 1
ATOM 1851 N N . THR A 1 229 ? 30.908 3.407 -19.704 1.00 84.31 229 THR A N 1
ATOM 1852 C CA . THR A 1 229 ? 31.636 3.939 -18.546 1.00 84.31 229 THR A CA 1
ATOM 1853 C C . THR A 1 229 ? 31.127 3.313 -17.249 1.00 84.31 229 THR A C 1
ATOM 1855 O O . THR A 1 229 ? 31.922 2.841 -16.438 1.00 84.31 229 THR A O 1
ATOM 1858 N N . LEU A 1 230 ? 29.801 3.226 -17.059 1.00 83.50 230 LEU A N 1
ATOM 1859 C CA . LEU A 1 230 ? 29.240 2.608 -15.855 1.00 83.50 230 LEU A CA 1
ATOM 1860 C C . LEU A 1 230 ? 29.560 1.112 -15.768 1.00 83.50 230 LEU A C 1
ATOM 1862 O O . LEU A 1 230 ? 29.859 0.618 -14.683 1.00 83.50 230 LEU A O 1
ATOM 1866 N N . LEU A 1 231 ? 29.491 0.382 -16.886 1.00 84.19 231 LEU A N 1
ATOM 1867 C CA . LEU A 1 231 ? 29.875 -1.029 -16.913 1.00 84.19 231 LEU A CA 1
ATOM 1868 C C . LEU A 1 231 ? 31.344 -1.195 -16.535 1.00 84.19 231 LEU A C 1
ATOM 1870 O O . LEU A 1 231 ? 31.627 -2.060 -15.716 1.00 84.19 231 LEU A O 1
ATOM 1874 N N . GLY A 1 232 ? 32.237 -0.337 -17.038 1.00 82.50 232 GLY A N 1
ATOM 1875 C CA . GLY A 1 232 ? 33.664 -0.354 -16.708 1.00 82.50 232 GLY A CA 1
ATOM 1876 C C . GLY A 1 232 ? 33.950 -0.271 -15.206 1.00 82.50 232 GLY A C 1
ATOM 1877 O O . GLY A 1 232 ? 34.856 -0.940 -14.724 1.00 82.50 232 GLY A O 1
ATOM 1878 N N . HIS A 1 233 ? 33.135 0.468 -14.448 1.00 82.00 233 HIS A N 1
ATOM 1879 C CA . HIS A 1 233 ? 33.259 0.563 -12.989 1.00 82.00 233 HIS A CA 1
ATOM 1880 C C . HIS A 1 233 ? 32.582 -0.578 -12.209 1.00 82.00 233 HIS A C 1
ATOM 1882 O O . HIS A 1 233 ? 32.831 -0.714 -11.015 1.00 82.00 233 HIS A O 1
ATOM 1888 N N . ARG A 1 234 ? 31.694 -1.368 -12.833 1.00 77.88 234 ARG A N 1
ATOM 1889 C CA . ARG A 1 234 ? 30.847 -2.371 -12.150 1.00 77.88 234 ARG A CA 1
ATOM 1890 C C . ARG A 1 234 ? 31.242 -3.825 -12.418 1.00 77.88 234 ARG A C 1
ATOM 1892 O O . ARG A 1 234 ? 30.542 -4.718 -11.939 1.00 77.88 234 ARG A O 1
ATOM 1899 N N . VAL A 1 235 ? 32.273 -4.091 -13.223 1.00 74.19 235 VAL A N 1
ATOM 1900 C CA . VAL A 1 235 ? 32.628 -5.472 -13.587 1.00 74.19 235 VAL A CA 1
ATOM 1901 C C . VAL A 1 235 ? 33.302 -6.182 -12.413 1.00 74.19 235 VAL A C 1
ATOM 1903 O O . VAL A 1 235 ? 34.471 -5.940 -12.158 1.00 74.19 235 VAL A O 1
ATOM 1906 N N . ASP A 1 236 ? 32.593 -7.124 -11.785 1.00 62.91 236 ASP A N 1
ATOM 1907 C CA . ASP A 1 236 ? 33.158 -8.094 -10.839 1.00 62.91 236 ASP A CA 1
ATOM 1908 C C . ASP A 1 236 ? 32.557 -9.508 -11.025 1.00 62.91 236 ASP A C 1
ATOM 1910 O O . ASP A 1 236 ? 31.344 -9.685 -11.162 1.00 62.91 236 ASP A O 1
ATOM 1914 N N . GLY A 1 237 ? 33.416 -10.536 -10.952 1.00 68.94 237 GLY A N 1
ATOM 1915 C CA . GLY A 1 237 ? 33.187 -11.662 -10.034 1.00 68.94 237 GLY A CA 1
ATOM 1916 C C . GLY A 1 237 ? 32.368 -12.903 -10.430 1.00 68.94 237 GLY A C 1
ATOM 1917 O O . GLY A 1 237 ? 31.801 -13.504 -9.522 1.00 68.94 237 GLY A O 1
ATOM 1918 N N . ILE A 1 238 ? 32.306 -13.373 -11.690 1.00 72.56 238 ILE A N 1
ATOM 1919 C CA . ILE A 1 238 ? 31.805 -14.748 -11.978 1.00 72.56 238 ILE A CA 1
ATOM 1920 C C . ILE A 1 238 ? 32.598 -15.457 -13.096 1.00 72.56 238 ILE A C 1
ATOM 1922 O O . ILE A 1 238 ? 32.113 -15.638 -14.214 1.00 72.56 238 ILE A O 1
ATOM 1926 N N . LEU A 1 239 ? 33.814 -15.922 -12.782 1.00 77.06 239 LEU A N 1
ATOM 1927 C CA . LEU A 1 239 ? 34.713 -16.581 -13.746 1.00 77.06 239 LEU A CA 1
ATOM 1928 C C . LEU A 1 239 ? 34.116 -17.869 -14.348 1.00 77.06 239 LEU A C 1
ATOM 1930 O O . LEU A 1 239 ? 34.216 -18.107 -15.549 1.00 77.06 239 LEU A O 1
ATOM 1934 N N . ASN A 1 240 ? 33.398 -18.652 -13.538 1.00 81.38 240 ASN A N 1
ATOM 1935 C CA . ASN A 1 240 ? 32.852 -19.950 -13.953 1.00 81.38 240 ASN A CA 1
ATOM 1936 C C . ASN A 1 240 ? 31.754 -19.849 -15.027 1.00 81.38 240 ASN A C 1
ATOM 1938 O O . ASN A 1 240 ? 31.513 -20.819 -15.736 1.00 81.38 240 ASN A O 1
ATOM 1942 N N . ARG A 1 241 ? 31.076 -18.697 -15.155 1.00 81.12 241 ARG A N 1
ATOM 1943 C CA . ARG A 1 241 ? 30.060 -18.461 -16.203 1.00 81.12 241 ARG A CA 1
ATOM 1944 C C . ARG A 1 241 ? 30.637 -17.802 -17.455 1.00 81.12 241 ARG A C 1
ATOM 1946 O O . ARG A 1 241 ? 30.004 -17.862 -18.502 1.00 81.12 241 ARG A O 1
ATOM 1953 N N . LEU A 1 242 ? 31.792 -17.149 -17.330 1.00 84.00 242 LEU A N 1
ATOM 1954 C CA . LEU A 1 242 ? 32.482 -16.464 -18.425 1.00 84.00 242 LEU A CA 1
ATOM 1955 C C . LEU A 1 242 ? 33.383 -17.417 -19.220 1.00 84.00 242 LEU A C 1
ATOM 1957 O O . LEU A 1 242 ? 33.627 -17.186 -20.401 1.00 84.00 242 LEU A O 1
ATOM 1961 N N . HIS A 1 243 ? 33.865 -18.489 -18.588 1.00 85.62 243 HIS A N 1
ATOM 1962 C CA . HIS A 1 243 ? 34.717 -19.471 -19.244 1.00 85.62 243 HIS A CA 1
ATOM 1963 C C . HIS A 1 243 ? 33.938 -20.291 -20.287 1.00 85.62 243 HIS A C 1
ATOM 1965 O O . HIS A 1 243 ? 33.095 -21.125 -19.951 1.00 85.62 243 HIS A O 1
ATOM 1971 N N . VAL A 1 244 ? 34.257 -20.079 -21.565 1.00 89.62 244 VAL A N 1
ATOM 1972 C CA . VAL A 1 244 ? 33.795 -20.927 -22.669 1.00 89.62 244 VAL A CA 1
ATOM 1973 C C . VAL A 1 244 ? 34.741 -22.119 -22.781 1.00 89.62 244 VAL A C 1
ATOM 1975 O O . VAL A 1 244 ? 35.915 -21.954 -23.104 1.00 89.62 244 VAL A O 1
ATOM 1978 N N . ALA A 1 245 ? 34.234 -23.324 -22.517 1.00 89.12 245 ALA A N 1
ATOM 1979 C CA . ALA A 1 245 ? 35.026 -24.542 -22.637 1.00 89.12 245 ALA A CA 1
ATOM 1980 C C . ALA A 1 245 ? 35.410 -24.796 -24.104 1.00 89.12 245 ALA A C 1
ATOM 1982 O O . ALA A 1 245 ? 34.542 -24.989 -24.959 1.00 89.12 245 ALA A O 1
ATOM 1983 N N . THR A 1 246 ? 36.709 -24.825 -24.391 1.00 88.38 246 THR A N 1
ATOM 1984 C CA . THR A 1 246 ? 37.233 -25.207 -25.702 1.00 88.38 246 THR A CA 1
ATOM 1985 C C . THR A 1 246 ? 37.387 -26.731 -25.769 1.00 88.38 246 THR A C 1
ATOM 1987 O O . THR A 1 246 ? 38.034 -27.329 -24.905 1.00 88.38 246 THR A O 1
ATOM 1990 N N . PRO A 1 247 ? 36.764 -27.410 -26.750 1.00 88.12 247 PRO A N 1
ATOM 1991 C CA . PRO A 1 247 ? 36.848 -28.862 -26.844 1.00 88.12 247 PRO A CA 1
ATOM 1992 C C . PRO A 1 247 ? 38.265 -29.291 -27.251 1.00 88.12 247 PRO A C 1
ATOM 1994 O O . PRO A 1 247 ? 38.779 -28.850 -28.277 1.00 88.12 247 PRO A O 1
ATOM 1997 N N . ALA A 1 248 ? 38.885 -30.184 -26.475 1.00 87.12 248 ALA A N 1
ATOM 1998 C CA . ALA A 1 248 ? 40.169 -30.778 -26.839 1.00 87.12 248 ALA A CA 1
ATOM 1999 C C . ALA A 1 248 ? 39.988 -31.798 -27.988 1.00 87.12 248 ALA A C 1
ATOM 2001 O O . ALA A 1 248 ? 39.088 -32.645 -27.910 1.00 87.12 248 ALA A O 1
ATOM 2002 N N . PRO A 1 249 ? 40.815 -31.755 -29.051 1.00 85.62 249 PRO A N 1
ATOM 2003 C CA . PRO A 1 249 ? 40.731 -32.709 -30.152 1.00 85.62 249 PRO A CA 1
ATOM 2004 C C . PRO A 1 249 ? 41.129 -34.108 -29.662 1.00 85.62 249 PRO A C 1
ATOM 2006 O O . PRO A 1 249 ? 42.280 -34.348 -29.312 1.00 85.62 249 PRO A O 1
ATOM 2009 N N . ARG A 1 250 ? 40.157 -35.027 -29.609 1.00 79.31 250 ARG A N 1
ATOM 2010 C CA . ARG A 1 250 ? 40.355 -36.408 -29.131 1.00 79.31 250 ARG A CA 1
ATOM 2011 C C . ARG A 1 250 ? 40.450 -37.436 -30.263 1.00 79.31 250 ARG A C 1
ATOM 2013 O O . ARG A 1 250 ? 41.246 -38.359 -30.162 1.00 79.31 250 ARG A O 1
ATOM 2020 N N . ASP A 1 251 ? 39.672 -37.253 -31.335 1.00 87.12 251 ASP A N 1
ATOM 2021 C CA . ASP A 1 251 ? 39.559 -38.185 -32.467 1.00 87.12 251 ASP A CA 1
ATOM 2022 C C . ASP A 1 251 ? 39.707 -37.439 -33.806 1.00 87.12 251 ASP A C 1
ATOM 2024 O O . ASP A 1 251 ? 39.220 -36.319 -33.947 1.00 87.12 251 ASP A O 1
ATOM 2028 N N . ALA A 1 252 ? 40.254 -38.087 -34.841 1.00 84.12 252 ALA A N 1
ATOM 2029 C CA . ALA A 1 252 ? 40.348 -37.534 -36.204 1.00 84.12 252 ALA A CA 1
ATOM 2030 C C . ALA A 1 252 ? 39.021 -37.584 -37.008 1.00 84.12 252 ALA A C 1
ATOM 2032 O O . ALA A 1 252 ? 39.025 -37.515 -38.236 1.00 84.12 252 ALA A O 1
ATOM 2033 N N . ARG A 1 253 ? 37.866 -37.753 -36.342 1.00 84.56 253 ARG A N 1
ATOM 2034 C CA . ARG A 1 253 ? 36.545 -37.887 -36.989 1.00 84.56 253 ARG A CA 1
ATOM 2035 C C . ARG A 1 253 ? 35.763 -36.574 -36.923 1.00 84.56 253 ARG A C 1
ATOM 2037 O O . ARG A 1 253 ? 35.470 -36.085 -35.834 1.00 84.56 253 ARG A O 1
ATOM 2044 N N . ALA A 1 254 ? 35.356 -36.048 -38.078 1.00 85.19 254 ALA A N 1
ATOM 2045 C CA . ALA A 1 254 ? 34.535 -34.841 -38.160 1.00 85.19 254 ALA A CA 1
ATOM 2046 C C . ALA A 1 254 ? 33.086 -35.095 -37.694 1.00 85.19 254 ALA A C 1
ATOM 2048 O O . ALA A 1 254 ? 32.471 -36.095 -38.064 1.00 85.19 254 ALA A O 1
ATOM 2049 N N . ARG A 1 255 ? 32.527 -34.168 -36.902 1.00 84.75 255 ARG A N 1
ATOM 2050 C CA . ARG A 1 255 ? 31.130 -34.180 -36.421 1.00 84.75 255 ARG A CA 1
ATOM 2051 C C . ARG A 1 255 ? 30.404 -32.900 -36.873 1.00 84.75 255 ARG A C 1
ATOM 2053 O O . ARG A 1 255 ? 30.220 -31.996 -36.059 1.00 84.75 255 ARG A O 1
ATOM 2060 N N . PRO A 1 256 ? 30.062 -32.765 -38.166 1.00 88.12 256 PRO A N 1
ATOM 2061 C CA . PRO A 1 256 ? 29.408 -31.562 -38.673 1.00 88.12 256 PRO A CA 1
ATOM 2062 C C . PRO A 1 256 ? 27.965 -31.432 -38.143 1.00 88.12 256 PRO A C 1
ATOM 2064 O O . PRO A 1 256 ? 27.323 -32.446 -37.855 1.00 88.12 256 PRO A O 1
ATOM 2067 N N . PRO A 1 257 ? 27.422 -30.206 -38.029 1.00 89.00 257 PRO A N 1
ATOM 2068 C CA . PRO A 1 257 ? 26.025 -30.002 -37.659 1.00 89.00 257 PRO A CA 1
ATOM 2069 C C . PRO A 1 257 ? 25.092 -30.547 -38.753 1.00 89.00 257 PRO A C 1
ATOM 2071 O O . PRO A 1 257 ? 25.190 -30.159 -39.916 1.00 89.00 257 PRO A O 1
ATOM 2074 N N . CYS A 1 258 ? 24.163 -31.434 -38.387 1.00 88.19 258 CYS A N 1
ATOM 2075 C CA . CYS A 1 258 ? 23.181 -31.995 -39.317 1.00 88.19 258 CYS A CA 1
ATOM 2076 C C . CYS A 1 258 ? 21.964 -31.065 -39.425 1.00 88.19 258 CYS A C 1
ATOM 2078 O O . CYS A 1 258 ? 20.979 -31.219 -38.703 1.00 88.19 258 CYS A O 1
ATOM 2080 N N . ILE A 1 259 ? 22.055 -30.059 -40.297 1.00 89.12 259 ILE A N 1
ATOM 2081 C CA . ILE A 1 259 ? 20.937 -29.160 -40.603 1.00 89.12 259 ILE A CA 1
ATOM 2082 C C . ILE A 1 259 ? 20.254 -29.674 -41.878 1.00 89.12 259 ILE A C 1
ATOM 2084 O O . ILE A 1 259 ? 20.905 -29.735 -42.922 1.00 89.12 259 ILE A O 1
ATOM 2088 N N . PRO A 1 260 ? 18.959 -30.036 -41.842 1.00 92.44 260 PRO A N 1
ATOM 2089 C CA . PRO A 1 260 ? 18.266 -30.535 -43.024 1.00 92.44 260 PRO A CA 1
ATOM 2090 C C . PRO A 1 260 ? 18.167 -29.454 -44.110 1.00 92.44 260 PRO A C 1
ATOM 2092 O O . PRO A 1 260 ? 17.885 -28.286 -43.824 1.00 92.44 260 PRO A O 1
ATOM 2095 N N . ALA A 1 261 ? 18.329 -29.858 -45.374 1.00 88.00 261 ALA A N 1
ATOM 2096 C CA . ALA A 1 261 ? 18.366 -28.950 -46.526 1.00 88.00 261 ALA A CA 1
ATOM 2097 C C . ALA A 1 261 ? 17.117 -28.053 -46.640 1.00 88.00 261 ALA A C 1
ATOM 2099 O O . ALA A 1 261 ? 17.221 -26.885 -47.008 1.00 88.00 261 ALA A O 1
ATOM 2100 N N . GLY A 1 262 ? 15.943 -28.554 -46.235 1.00 89.44 262 GLY A N 1
ATOM 2101 C CA . GLY A 1 262 ? 14.700 -27.776 -46.228 1.00 89.44 262 GLY A CA 1
ATOM 2102 C C . GLY A 1 262 ? 14.708 -26.576 -45.271 1.00 89.44 262 GLY A C 1
ATOM 2103 O O . GLY A 1 262 ? 14.031 -25.586 -45.535 1.00 89.44 262 GLY A O 1
ATOM 2104 N N . VAL A 1 263 ? 15.480 -26.618 -44.177 1.00 85.75 263 VAL A N 1
ATOM 2105 C CA . VAL A 1 263 ? 15.611 -25.487 -43.237 1.00 85.75 263 VAL A CA 1
ATOM 2106 C C . VAL A 1 263 ? 16.572 -24.434 -43.787 1.00 85.75 263 VAL A C 1
ATOM 2108 O O . VAL A 1 263 ? 16.300 -23.241 -43.665 1.00 85.75 263 VAL A O 1
ATOM 2111 N N . LEU A 1 264 ? 17.650 -24.857 -44.453 1.00 85.00 264 LEU A N 1
ATOM 2112 C CA . LEU A 1 264 ? 18.581 -23.947 -45.127 1.00 85.00 264 LEU A CA 1
ATOM 2113 C C . LEU A 1 264 ? 17.899 -23.214 -46.288 1.00 85.00 264 LEU A C 1
ATOM 2115 O O . LEU A 1 264 ? 17.979 -21.990 -46.357 1.00 85.00 264 LEU A O 1
ATOM 2119 N N . ALA A 1 265 ? 17.138 -23.940 -47.114 1.00 85.38 265 ALA A N 1
ATOM 2120 C CA . ALA A 1 265 ? 16.349 -23.361 -48.199 1.00 85.38 265 ALA A CA 1
ATOM 2121 C C . ALA A 1 265 ? 15.285 -22.377 -47.682 1.00 85.38 265 ALA A C 1
ATOM 2123 O O . ALA A 1 265 ? 15.097 -21.313 -48.261 1.00 85.38 265 ALA A O 1
ATOM 2124 N N . LYS A 1 266 ? 14.624 -22.678 -46.552 1.00 82.12 266 LYS A N 1
ATOM 2125 C CA . LYS A 1 266 ? 13.688 -21.742 -45.897 1.00 82.12 266 LYS A CA 1
ATOM 2126 C C . LYS A 1 266 ? 14.385 -20.497 -45.352 1.00 82.12 266 LYS A C 1
ATOM 2128 O O . LYS A 1 266 ? 13.830 -19.411 -45.459 1.00 82.12 266 LYS A O 1
ATOM 2133 N N . LYS A 1 267 ? 15.578 -20.636 -44.768 1.00 80.62 267 LYS A N 1
ATOM 2134 C CA . LYS A 1 267 ? 16.357 -19.501 -44.255 1.00 80.62 267 LYS A CA 1
ATOM 2135 C C . LYS A 1 267 ? 16.805 -18.568 -45.386 1.00 80.62 267 LYS A C 1
ATOM 2137 O O . LYS A 1 267 ? 16.727 -17.359 -45.214 1.00 80.62 267 LYS A O 1
ATOM 2142 N N . GLN A 1 268 ? 17.217 -19.126 -46.526 1.00 79.94 268 GLN A N 1
ATOM 2143 C CA . GLN A 1 268 ? 17.547 -18.368 -47.741 1.00 79.94 268 GLN A CA 1
ATOM 2144 C C . GLN A 1 268 ? 16.296 -17.702 -48.332 1.00 79.94 268 GLN A C 1
ATOM 2146 O O . GLN A 1 268 ? 16.264 -16.491 -48.500 1.00 79.94 268 GLN A O 1
ATOM 2151 N N . ALA A 1 269 ? 15.202 -18.451 -48.492 1.00 78.50 269 ALA A N 1
ATOM 2152 C CA . ALA A 1 269 ? 13.943 -17.908 -48.997 1.00 78.50 269 ALA A CA 1
ATOM 2153 C C . ALA A 1 269 ? 13.329 -16.816 -48.097 1.00 78.50 269 ALA A C 1
ATOM 2155 O O . ALA A 1 269 ? 12.665 -15.930 -48.621 1.00 78.50 269 ALA A O 1
ATOM 2156 N N . MET A 1 270 ? 13.528 -16.854 -46.771 1.00 71.94 270 MET A N 1
ATOM 2157 C CA . MET A 1 270 ? 13.114 -15.770 -45.861 1.00 71.94 270 MET A CA 1
ATOM 2158 C C . MET A 1 270 ? 13.996 -14.520 -45.967 1.00 71.94 270 MET A C 1
ATOM 2160 O O . MET A 1 270 ? 13.517 -13.435 -45.661 1.00 71.94 270 MET A O 1
ATOM 2164 N N . ALA A 1 271 ? 15.257 -14.656 -46.384 1.00 72.19 271 ALA A N 1
ATOM 2165 C CA . ALA A 1 271 ? 16.110 -13.509 -46.687 1.00 72.19 271 ALA A CA 1
ATOM 2166 C C . ALA A 1 271 ? 15.713 -12.850 -48.022 1.00 72.19 271 ALA A C 1
ATOM 2168 O O . ALA A 1 271 ? 15.785 -11.631 -48.139 1.00 72.19 271 ALA A O 1
ATOM 2169 N N . ASP A 1 272 ? 15.232 -13.648 -48.984 1.00 67.62 272 ASP A N 1
ATOM 2170 C CA . ASP A 1 272 ? 14.898 -13.192 -50.341 1.00 67.62 272 ASP A CA 1
ATOM 2171 C C . ASP A 1 272 ? 13.417 -12.798 -50.535 1.00 67.62 272 ASP A C 1
ATOM 2173 O O . ASP A 1 272 ? 13.071 -12.144 -51.520 1.00 67.62 272 ASP A O 1
ATOM 2177 N N . LYS A 1 273 ? 12.505 -13.207 -49.638 1.00 58.56 273 LYS A N 1
ATOM 2178 C CA . LYS A 1 273 ? 11.062 -12.917 -49.739 1.00 58.56 273 LYS A CA 1
ATOM 2179 C C . LYS A 1 273 ? 10.489 -12.359 -48.441 1.00 58.56 273 LYS A C 1
ATOM 2181 O O . LYS A 1 273 ? 10.209 -13.096 -47.500 1.00 58.56 273 LYS A O 1
ATOM 2186 N N . GLU A 1 274 ? 10.146 -11.075 -48.477 1.00 59.12 274 GLU A N 1
ATOM 2187 C CA . GLU A 1 274 ? 9.340 -10.391 -47.456 1.00 59.12 274 GLU A CA 1
ATOM 2188 C C . GLU A 1 274 ? 7.828 -10.720 -47.550 1.00 59.12 274 GLU A C 1
ATOM 2190 O O . GLU A 1 274 ? 7.040 -10.315 -46.701 1.00 59.12 274 GLU A O 1
ATOM 2195 N N . SER A 1 275 ? 7.367 -11.468 -48.563 1.00 56.22 275 SER A N 1
ATOM 2196 C CA . SER A 1 275 ? 5.994 -11.261 -49.057 1.00 56.22 275 SER A CA 1
ATOM 2197 C C . SER A 1 275 ? 4.945 -12.364 -48.880 1.00 56.22 275 SER A C 1
ATOM 2199 O O . SER A 1 275 ? 3.827 -12.150 -49.337 1.00 56.22 275 SER A O 1
ATOM 2201 N N . ARG A 1 276 ? 5.180 -13.496 -48.195 1.00 61.22 276 ARG A N 1
ATOM 2202 C CA . ARG A 1 276 ? 4.063 -14.395 -47.795 1.00 61.22 276 ARG A CA 1
ATOM 2203 C C . ARG A 1 276 ? 4.324 -15.114 -46.474 1.00 61.22 276 ARG A C 1
ATOM 2205 O O . ARG A 1 276 ? 4.874 -16.216 -46.451 1.00 61.22 276 ARG A O 1
ATOM 2212 N N . LYS A 1 277 ? 3.873 -14.514 -45.370 1.00 64.31 277 LYS A N 1
ATOM 2213 C CA . LYS A 1 277 ? 3.703 -15.231 -44.099 1.00 64.31 277 LYS A CA 1
ATOM 2214 C C . LYS A 1 277 ? 2.569 -16.245 -44.278 1.00 64.31 277 LYS A C 1
ATOM 2216 O O . LYS A 1 277 ? 1.490 -15.893 -44.744 1.00 64.31 277 LYS A O 1
ATOM 2221 N N . ARG A 1 278 ? 2.831 -17.516 -43.972 1.00 70.69 278 ARG A N 1
ATOM 2222 C CA . ARG A 1 278 ? 1.768 -18.522 -43.829 1.00 70.69 278 ARG A CA 1
ATOM 2223 C C . ARG A 1 278 ? 0.932 -18.130 -42.607 1.00 70.69 278 ARG A C 1
ATOM 2225 O O . ARG A 1 278 ? 1.543 -17.782 -41.598 1.00 70.69 278 ARG A O 1
ATOM 2232 N N . LYS A 1 279 ? -0.402 -18.188 -42.707 1.00 73.75 279 LYS A N 1
ATOM 2233 C CA . LYS A 1 279 ? -1.290 -17.958 -41.558 1.00 73.75 279 LYS A CA 1
ATOM 2234 C C . LYS A 1 279 ? -0.902 -18.914 -40.428 1.00 73.75 279 LYS A C 1
ATOM 2236 O O . LYS A 1 279 ? -0.675 -20.101 -40.679 1.00 73.75 279 LYS A O 1
ATOM 2241 N N . LEU A 1 280 ? -0.750 -18.381 -39.221 1.00 80.31 280 LEU A N 1
ATOM 2242 C CA . LEU A 1 280 ? -0.496 -19.184 -38.023 1.00 80.31 280 LEU A CA 1
ATOM 2243 C C . LEU A 1 280 ? -1.819 -19.773 -37.518 1.00 80.31 280 LEU A C 1
ATOM 2245 O O . LEU A 1 280 ? -2.864 -19.159 -37.693 1.00 80.31 280 LEU A O 1
ATOM 2249 N N . GLU A 1 281 ? -1.787 -20.913 -36.829 1.00 73.94 281 GLU A N 1
ATOM 2250 C CA . GLU A 1 281 ? -3.001 -21.542 -36.269 1.00 73.94 281 GLU A CA 1
ATOM 2251 C C . GLU A 1 281 ? -3.778 -20.601 -35.339 1.00 73.94 281 GLU A C 1
ATOM 2253 O O . GLU A 1 281 ? -4.997 -20.549 -35.399 1.00 73.94 281 GLU A O 1
ATOM 2258 N N . ARG A 1 282 ? -3.079 -19.757 -34.568 1.00 78.56 282 ARG A N 1
ATOM 2259 C CA . ARG A 1 282 ? -3.713 -18.720 -33.734 1.00 78.56 282 ARG A CA 1
ATOM 2260 C C . ARG A 1 282 ? -4.497 -17.684 -34.550 1.00 78.56 282 ARG A C 1
ATOM 2262 O O . ARG A 1 282 ? -5.467 -17.125 -34.056 1.00 78.56 282 ARG A O 1
ATOM 2269 N N . GLU A 1 283 ? -4.045 -17.365 -35.760 1.00 83.75 283 GLU A N 1
ATOM 2270 C CA . GLU A 1 283 ? -4.758 -16.427 -36.637 1.00 83.75 283 GLU A CA 1
ATOM 2271 C C . GLU A 1 283 ? -6.016 -17.080 -37.223 1.00 83.75 283 GLU A C 1
ATOM 2273 O O . GLU A 1 283 ? -7.019 -16.397 -37.380 1.00 83.75 283 GLU A O 1
ATOM 2278 N N . ILE A 1 284 ? -5.972 -18.392 -37.481 1.00 82.25 284 ILE A N 1
ATOM 2279 C CA . ILE A 1 284 ? -7.114 -19.196 -37.941 1.00 82.25 284 ILE A CA 1
ATOM 2280 C C . ILE A 1 284 ? -8.147 -19.346 -36.813 1.00 82.25 284 ILE A C 1
ATOM 2282 O O . ILE A 1 284 ? -9.322 -19.091 -37.031 1.00 82.25 284 ILE A O 1
ATOM 2286 N N . GLU A 1 285 ? -7.708 -19.629 -35.584 1.00 79.00 285 GLU A N 1
ATOM 2287 C CA . GLU A 1 285 ? -8.570 -19.687 -34.392 1.00 79.00 285 GLU A CA 1
ATOM 2288 C C . GLU A 1 285 ? -9.310 -18.365 -34.135 1.00 79.00 285 GLU A C 1
ATOM 2290 O O . GLU A 1 285 ? -10.489 -18.363 -33.801 1.00 79.00 285 GLU A O 1
ATOM 2295 N N . LEU A 1 286 ? -8.645 -17.221 -34.328 1.00 81.88 286 LEU A N 1
ATOM 2296 C CA . LEU A 1 286 ? -9.282 -15.905 -34.192 1.00 81.88 286 LEU A CA 1
ATOM 2297 C C . LEU A 1 286 ? -10.270 -15.582 -35.325 1.00 81.88 286 LEU A C 1
ATOM 2299 O O . LEU A 1 286 ? -11.182 -14.788 -35.108 1.00 81.88 286 LEU A O 1
ATOM 2303 N N . GLU A 1 287 ? -10.067 -16.139 -36.521 1.00 82.31 287 GLU A N 1
ATOM 2304 C CA . GLU A 1 287 ? -10.936 -15.948 -37.692 1.00 82.31 287 GLU A CA 1
ATOM 2305 C C . GLU A 1 287 ? -12.178 -16.846 -37.623 1.00 82.31 287 GLU A C 1
ATOM 2307 O O . GLU A 1 287 ? -13.276 -16.398 -37.945 1.00 82.31 287 GLU A O 1
ATOM 2312 N N . GLU A 1 288 ? -12.009 -18.085 -37.159 1.00 79.38 288 GLU A N 1
ATOM 2313 C CA . GLU A 1 288 ? -13.073 -19.085 -37.026 1.00 79.38 288 GLU A CA 1
ATOM 2314 C C . GLU A 1 288 ? -13.824 -18.976 -35.687 1.00 79.38 288 GLU A C 1
ATOM 2316 O O . GLU A 1 288 ? -14.973 -19.401 -35.588 1.00 79.38 288 GLU A O 1
ATOM 2321 N N . GLY A 1 289 ? -13.229 -18.346 -34.667 1.00 78.69 289 GLY A N 1
ATOM 2322 C CA . GLY A 1 289 ? -13.888 -18.024 -33.401 1.00 78.69 289 GLY A CA 1
ATOM 2323 C C . GLY A 1 289 ? -14.472 -19.258 -32.710 1.00 78.69 289 GLY A C 1
ATOM 2324 O O . GLY A 1 289 ? -13.742 -20.177 -32.343 1.00 78.69 289 GLY A O 1
ATOM 2325 N N . ASP A 1 290 ? -15.793 -19.274 -32.532 1.00 71.31 290 ASP A N 1
ATOM 2326 C CA . ASP A 1 290 ? -16.511 -20.384 -31.893 1.00 71.31 290 ASP A CA 1
ATOM 2327 C C . ASP A 1 290 ? -16.605 -21.643 -32.784 1.00 71.31 290 ASP A C 1
ATOM 2329 O O . ASP A 1 290 ? -16.868 -22.732 -32.269 1.00 71.31 290 ASP A O 1
ATOM 2333 N N . ASP A 1 291 ? -16.353 -21.516 -34.092 1.00 71.25 291 ASP A N 1
ATOM 2334 C CA . ASP A 1 291 ? -16.388 -22.617 -35.064 1.00 71.25 291 ASP A CA 1
ATOM 2335 C C . ASP A 1 291 ? -15.009 -23.280 -35.274 1.00 71.25 291 ASP A C 1
ATOM 2337 O O . ASP A 1 291 ? -14.900 -24.256 -36.021 1.00 71.25 291 ASP A O 1
ATOM 2341 N N . TYR A 1 292 ? -13.957 -22.803 -34.590 1.00 72.00 292 TYR A N 1
ATOM 2342 C CA . TYR A 1 292 ? -12.604 -23.350 -34.719 1.00 72.00 292 TYR A CA 1
ATOM 2343 C C . TYR A 1 292 ? -12.525 -24.800 -34.222 1.00 72.00 292 TYR A C 1
ATOM 2345 O O . TYR A 1 292 ? -12.708 -25.103 -33.036 1.00 72.00 292 TYR A O 1
ATOM 2353 N N . LYS A 1 293 ? -12.149 -25.708 -35.123 1.00 67.81 293 LYS A N 1
ATOM 2354 C CA . LYS A 1 293 ? -11.730 -27.073 -34.788 1.00 67.81 293 LYS A CA 1
ATOM 2355 C C . LYS A 1 293 ? -10.245 -27.215 -35.102 1.00 67.81 293 LYS A C 1
ATOM 2357 O O . LYS A 1 293 ? -9.800 -26.852 -36.183 1.00 67.81 293 LYS A O 1
ATOM 2362 N N . LEU A 1 294 ? -9.457 -27.779 -34.178 1.00 67.38 294 LEU A N 1
ATOM 2363 C CA . LEU A 1 294 ? -8.047 -28.063 -34.472 1.00 67.38 294 LEU A CA 1
ATOM 2364 C C . LEU A 1 294 ? -7.953 -28.966 -35.707 1.00 67.38 294 LEU A C 1
ATOM 2366 O O . LEU A 1 294 ? -8.512 -30.058 -35.704 1.00 67.38 294 LEU A O 1
ATOM 2370 N N . ALA A 1 295 ? -7.151 -28.570 -36.694 1.00 65.94 295 ALA A N 1
ATOM 2371 C CA . ALA A 1 295 ? -6.920 -29.352 -37.910 1.00 65.94 295 ALA A CA 1
ATOM 2372 C C . ALA A 1 295 ? -6.367 -30.770 -37.639 1.00 65.94 295 ALA A C 1
ATOM 2374 O O . ALA A 1 295 ? -6.519 -31.666 -38.465 1.00 65.94 295 ALA A O 1
ATOM 2375 N N . GLU A 1 296 ? -5.715 -30.999 -36.491 1.00 61.94 296 GLU A N 1
ATOM 2376 C CA . GLU A 1 296 ? -5.332 -32.346 -36.036 1.00 61.94 296 GLU A CA 1
ATOM 2377 C C . GLU A 1 296 ? -6.549 -33.176 -35.613 1.00 61.94 296 GLU A C 1
ATOM 2379 O O . GLU A 1 296 ? -6.647 -34.334 -35.999 1.00 61.94 296 GLU A O 1
ATOM 2384 N N . LEU A 1 297 ? -7.504 -32.579 -34.891 1.00 61.97 297 LEU A N 1
ATOM 2385 C CA . LEU A 1 297 ? -8.766 -33.231 -34.534 1.00 61.97 297 LEU A CA 1
ATOM 2386 C C . LEU A 1 297 ? -9.648 -33.444 -35.759 1.00 61.97 297 LEU A C 1
ATOM 2388 O O . LEU A 1 297 ? -10.324 -34.460 -35.831 1.00 61.97 297 LEU A O 1
ATOM 2392 N N . GLU A 1 298 ? -9.623 -32.516 -36.712 1.00 63.94 298 GLU A N 1
ATOM 2393 C CA . GLU A 1 298 ? -10.337 -32.639 -37.978 1.00 63.94 298 GLU A CA 1
ATOM 2394 C C . GLU A 1 298 ? -9.737 -33.752 -38.838 1.00 63.94 298 GLU A C 1
ATOM 2396 O O . GLU A 1 298 ? -10.471 -34.611 -39.297 1.00 63.94 298 GLU A O 1
ATOM 2401 N N . LYS A 1 299 ? -8.405 -33.848 -38.952 1.00 65.06 299 LYS A N 1
ATOM 2402 C CA . LYS A 1 299 ? -7.750 -34.987 -39.618 1.00 65.06 299 LYS A CA 1
ATOM 2403 C C . LYS A 1 299 ? -7.954 -36.304 -38.891 1.00 65.06 299 LYS A C 1
ATOM 2405 O O . LYS A 1 299 ? -8.102 -37.328 -39.548 1.00 65.06 299 LYS A O 1
ATOM 2410 N N . ASP A 1 300 ? -7.944 -36.306 -37.562 1.00 60.66 300 ASP A N 1
ATOM 2411 C CA . ASP A 1 300 ? -8.254 -37.494 -36.769 1.00 60.66 300 ASP A CA 1
ATOM 2412 C C . ASP A 1 300 ? -9.730 -37.889 -36.932 1.00 60.66 300 ASP A C 1
ATOM 2414 O O . ASP A 1 300 ? -10.048 -39.077 -36.942 1.00 60.66 300 ASP A O 1
ATOM 2418 N N . GLU A 1 301 ? -10.634 -36.921 -37.101 1.00 62.56 301 GLU A N 1
ATOM 2419 C CA . GLU A 1 301 ? -12.055 -37.119 -37.393 1.00 62.56 301 GLU A CA 1
ATOM 2420 C C . GLU A 1 301 ? -12.267 -37.601 -38.839 1.00 62.56 301 GLU A C 1
ATOM 2422 O O . GLU A 1 301 ? -12.995 -38.569 -39.032 1.00 62.56 301 GLU A O 1
ATOM 2427 N N . GLU A 1 302 ? -11.538 -37.067 -39.820 1.00 63.97 302 GLU A N 1
ATOM 2428 C CA . GLU A 1 302 ? -11.494 -37.531 -41.212 1.00 63.97 302 GLU A CA 1
ATOM 2429 C C . GLU A 1 302 ? -10.917 -38.946 -41.318 1.00 63.97 302 GLU A C 1
ATOM 2431 O O . GLU A 1 302 ? -11.481 -39.791 -42.006 1.00 63.97 302 GLU A O 1
ATOM 2436 N N . LEU A 1 303 ? -9.824 -39.259 -40.613 1.00 64.31 303 LEU A N 1
ATOM 2437 C CA . LEU A 1 303 ? -9.292 -40.624 -40.517 1.00 64.31 303 LEU A CA 1
ATOM 2438 C C . LEU A 1 303 ? -10.295 -41.561 -39.836 1.00 64.31 303 LEU A C 1
ATOM 2440 O O . LEU A 1 303 ? -10.392 -42.735 -40.200 1.00 64.31 303 LEU A O 1
ATOM 2444 N N . ARG A 1 304 ? -11.055 -41.053 -38.860 1.00 59.19 304 ARG A N 1
ATOM 2445 C CA . ARG A 1 304 ? -12.114 -41.798 -38.170 1.00 59.19 304 ARG A CA 1
ATOM 2446 C C . ARG A 1 304 ? -13.340 -42.023 -39.061 1.00 59.19 304 ARG A C 1
ATOM 2448 O O . ARG A 1 304 ? -13.949 -43.086 -38.959 1.00 59.19 304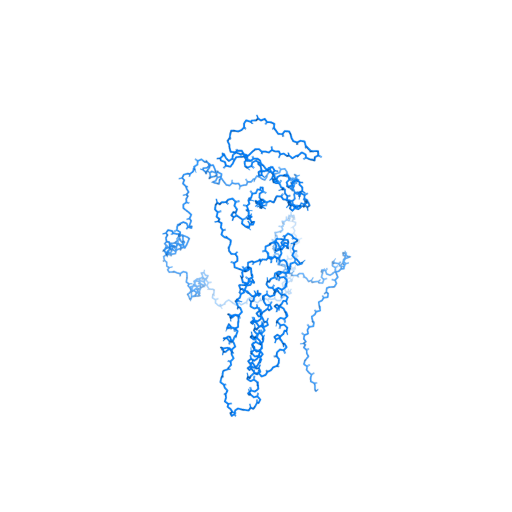 ARG A O 1
ATOM 2455 N N . GLU A 1 305 ? -13.684 -41.083 -39.936 1.00 59.94 305 GLU A N 1
ATOM 2456 C CA . GLU A 1 305 ? -14.785 -41.184 -40.904 1.00 59.94 305 GLU A CA 1
ATOM 2457 C C . GLU A 1 305 ? -14.409 -42.026 -42.128 1.00 59.94 305 GLU A C 1
ATOM 2459 O O . GLU A 1 305 ? -15.159 -42.928 -42.501 1.00 59.94 305 GLU A O 1
ATOM 2464 N N . ALA A 1 306 ? -13.214 -41.831 -42.693 1.00 64.06 306 ALA A N 1
ATOM 2465 C CA . ALA A 1 306 ? -12.656 -42.666 -43.758 1.00 64.06 306 ALA A CA 1
ATOM 2466 C C . ALA A 1 306 ? -12.431 -44.118 -43.294 1.00 64.06 306 ALA A C 1
ATOM 2468 O O . ALA A 1 306 ? -12.510 -45.049 -44.095 1.00 64.06 306 ALA A O 1
ATOM 2469 N N . GLY A 1 307 ? -12.199 -44.320 -41.991 1.00 60.41 307 GLY A N 1
ATOM 2470 C CA . GLY A 1 307 ? -12.155 -45.626 -41.329 1.00 60.41 307 GLY A CA 1
ATOM 2471 C C . GLY A 1 307 ? -13.515 -46.319 -41.172 1.00 60.41 307 GLY A C 1
ATOM 2472 O O . GLY A 1 307 ? -13.548 -47.476 -40.757 1.00 60.41 307 GLY A O 1
ATOM 2473 N N . GLY A 1 308 ? -14.626 -45.653 -41.510 1.00 55.09 308 GLY A N 1
ATOM 2474 C CA . GLY A 1 308 ? -15.902 -46.292 -41.823 1.00 55.09 308 GLY A CA 1
ATOM 2475 C C . GLY A 1 308 ? -16.499 -47.222 -40.763 1.00 55.09 308 GLY A C 1
ATOM 2476 O O . GLY A 1 308 ? -17.101 -48.217 -41.144 1.00 55.09 308 GLY A O 1
ATOM 2477 N N . LEU A 1 309 ? -16.357 -46.949 -39.459 1.00 43.66 309 LEU A N 1
ATOM 2478 C CA . LEU A 1 309 ? -17.242 -47.483 -38.410 1.00 43.66 309 LEU A CA 1
ATOM 2479 C C . LEU A 1 309 ? -16.961 -46.780 -37.072 1.00 43.66 309 LEU A C 1
ATOM 2481 O O . LEU A 1 309 ? -15.851 -46.860 -36.559 1.00 43.66 309 LEU A O 1
ATOM 2485 N N . TYR A 1 310 ? -17.981 -46.095 -36.542 1.00 46.88 310 TYR A N 1
ATOM 2486 C CA . TYR A 1 310 ? -18.162 -45.541 -35.190 1.00 46.88 310 TYR A CA 1
ATOM 2487 C C . TYR A 1 310 ? -16.946 -45.471 -34.253 1.00 46.88 310 TYR A C 1
ATOM 2489 O O . TYR A 1 310 ? -16.387 -46.495 -33.880 1.00 46.88 310 TYR A O 1
ATOM 2497 N N . ALA A 1 311 ? -16.685 -44.252 -33.754 1.00 47.16 311 ALA A N 1
ATOM 2498 C CA . ALA A 1 311 ? -16.174 -43.939 -32.416 1.00 47.16 311 ALA A CA 1
ATOM 2499 C C . ALA A 1 311 ? -15.321 -45.036 -31.765 1.00 47.16 311 ALA A C 1
ATOM 2501 O O . ALA A 1 311 ? -15.890 -46.026 -31.313 1.00 47.16 311 ALA A O 1
ATOM 2502 N N . VAL A 1 312 ? -14.004 -44.808 -31.610 1.00 52.44 312 VAL A N 1
ATOM 2503 C CA . VAL A 1 312 ? -13.126 -45.592 -30.714 1.00 52.44 312 VAL A CA 1
ATOM 2504 C C . VAL A 1 312 ? -13.968 -46.110 -29.540 1.00 52.44 312 VAL A C 1
ATOM 2506 O O . VAL A 1 312 ? -14.410 -45.280 -28.736 1.00 52.44 312 VAL A O 1
ATOM 2509 N N . PRO A 1 313 ? -14.301 -47.418 -29.483 1.00 49.69 313 PRO A N 1
ATOM 2510 C CA . PRO A 1 313 ? -15.386 -47.872 -28.632 1.00 49.69 313 PRO A CA 1
ATOM 2511 C C . PRO A 1 313 ? -15.071 -47.485 -27.195 1.00 49.69 313 PRO A C 1
ATOM 2513 O O . PRO A 1 313 ? -14.069 -47.942 -26.634 1.00 49.69 313 PRO A O 1
ATOM 2516 N N . LYS A 1 314 ? -15.901 -46.621 -26.600 1.00 52.81 314 LYS A N 1
ATOM 2517 C CA . LYS A 1 314 ? -15.865 -46.357 -25.162 1.00 52.81 314 LYS A CA 1
ATOM 2518 C C . LYS A 1 314 ? -16.190 -47.676 -24.465 1.00 52.81 314 LYS A C 1
ATOM 2520 O O . LYS A 1 314 ? -17.347 -48.021 -24.331 1.00 52.81 314 LYS A O 1
ATOM 2525 N N . ILE A 1 315 ? -15.130 -48.414 -24.131 1.00 55.59 315 ILE A N 1
ATOM 2526 C CA . ILE A 1 315 ? -14.925 -49.470 -23.122 1.00 55.59 315 ILE A CA 1
ATOM 2527 C C . ILE A 1 315 ? -15.894 -50.678 -23.096 1.00 55.59 315 ILE A C 1
ATOM 2529 O O . ILE A 1 315 ? -15.437 -51.776 -22.776 1.00 55.59 315 ILE A O 1
ATOM 2533 N N . ASP A 1 316 ? -17.148 -50.573 -23.520 1.00 54.84 316 ASP A N 1
ATOM 2534 C CA . ASP A 1 316 ? -18.164 -51.588 -23.217 1.00 54.84 316 ASP A CA 1
ATOM 2535 C C . ASP A 1 316 ? -18.094 -52.814 -24.140 1.00 54.84 316 ASP A C 1
ATOM 2537 O O . ASP A 1 316 ? -18.259 -53.945 -23.685 1.00 54.84 316 ASP A O 1
ATOM 2541 N N . ASN A 1 317 ? -17.689 -52.637 -25.401 1.00 57.41 317 ASN A N 1
ATOM 2542 C CA . ASN A 1 317 ? -17.580 -53.750 -26.355 1.00 57.41 317 ASN A CA 1
ATOM 2543 C C . ASN A 1 317 ? -16.146 -54.251 -26.573 1.00 57.41 317 ASN A C 1
ATOM 2545 O O . ASN A 1 317 ? -15.948 -55.297 -27.191 1.00 57.41 317 ASN A O 1
ATOM 2549 N N . LYS A 1 318 ? -15.128 -53.581 -26.009 1.00 59.34 318 LYS A N 1
ATOM 2550 C CA . LYS A 1 318 ? -13.719 -53.979 -26.195 1.00 59.34 318 LYS A CA 1
ATOM 2551 C C . LYS A 1 318 ? -13.447 -55.374 -25.633 1.00 59.34 318 LYS A C 1
ATOM 2553 O O . LYS A 1 318 ? -12.709 -56.139 -26.238 1.00 59.34 318 LYS A O 1
ATOM 2558 N N . LYS A 1 319 ? -14.078 -55.740 -24.510 1.00 60.09 319 LYS A N 1
ATOM 2559 C CA . LYS A 1 319 ? -13.973 -57.094 -23.936 1.00 60.09 319 LYS A CA 1
ATOM 2560 C C . LYS A 1 319 ? -14.685 -58.156 -24.773 1.00 60.09 319 LYS A C 1
ATOM 2562 O O . LYS A 1 319 ? -14.199 -59.281 -24.796 1.00 60.09 319 LYS A O 1
ATOM 2567 N N . ALA A 1 320 ? -15.802 -57.832 -25.425 1.00 65.38 320 ALA A N 1
ATOM 2568 C CA . ALA A 1 320 ? -16.529 -58.772 -26.278 1.00 65.38 320 ALA A CA 1
ATOM 2569 C C . ALA A 1 320 ? -15.739 -59.056 -27.561 1.00 65.38 320 ALA A C 1
ATOM 2571 O O . ALA A 1 320 ? -15.441 -60.212 -27.842 1.00 65.38 320 ALA A O 1
ATOM 2572 N N . VAL A 1 321 ? -15.260 -58.003 -28.230 1.00 64.69 321 VAL A N 1
ATOM 2573 C CA . VAL A 1 321 ? -14.439 -58.118 -29.444 1.00 64.69 321 VAL A CA 1
ATOM 2574 C C . VAL A 1 321 ? -13.126 -58.851 -29.158 1.00 64.69 321 VAL A C 1
ATOM 2576 O O . VAL A 1 321 ? -12.829 -59.827 -29.836 1.00 64.69 321 VAL A O 1
ATOM 2579 N N . LEU A 1 322 ? -12.395 -58.510 -28.083 1.00 66.25 322 LEU A N 1
ATOM 2580 C CA . LEU A 1 322 ? -11.173 -59.250 -27.720 1.00 66.25 322 LEU A CA 1
ATOM 2581 C C . LEU A 1 322 ? -11.463 -60.718 -27.361 1.00 66.25 322 LEU A C 1
ATOM 2583 O O . LEU A 1 322 ? -10.623 -61.593 -27.567 1.00 66.25 322 LEU A O 1
ATOM 2587 N N . LYS A 1 323 ? -12.636 -61.006 -26.781 1.00 67.19 323 LYS A N 1
ATOM 2588 C CA . LYS A 1 323 ? -13.045 -62.368 -26.417 1.00 67.19 323 LYS A CA 1
ATOM 2589 C C . LYS A 1 323 ? -13.402 -63.177 -27.660 1.00 67.19 323 LYS A C 1
ATOM 2591 O O . LYS A 1 323 ? -13.014 -64.342 -27.715 1.00 67.19 323 LYS A O 1
ATOM 2596 N N . ASP A 1 324 ? -14.048 -62.572 -28.647 1.00 67.12 324 ASP A N 1
ATOM 2597 C CA . ASP A 1 324 ? -14.395 -63.216 -29.912 1.00 67.12 324 ASP A CA 1
ATOM 2598 C C . ASP A 1 324 ? -13.173 -63.369 -30.834 1.00 67.12 324 ASP A C 1
ATOM 2600 O O . ASP A 1 324 ? -12.957 -64.459 -31.360 1.00 67.12 324 ASP A O 1
ATOM 2604 N N . GLU A 1 325 ? -12.266 -62.388 -30.894 1.00 67.88 325 GLU A N 1
ATOM 2605 C CA . GLU A 1 325 ? -10.946 -62.525 -31.537 1.00 67.88 325 GLU A CA 1
ATOM 2606 C C . GLU A 1 325 ? -10.093 -63.609 -30.856 1.00 67.88 325 GLU A C 1
ATOM 2608 O O . GLU A 1 325 ? -9.439 -64.417 -31.524 1.00 67.88 325 GLU A O 1
ATOM 2613 N N . SER A 1 326 ? -10.148 -63.710 -29.518 1.00 62.06 326 SER A N 1
ATOM 2614 C CA . SER A 1 326 ? -9.495 -64.800 -28.780 1.00 62.06 326 SER A CA 1
ATOM 2615 C C . SER A 1 326 ? -10.144 -66.166 -29.028 1.00 62.06 326 SER A C 1
ATOM 2617 O O . SER A 1 326 ? -9.481 -67.189 -28.885 1.00 62.06 326 SER A O 1
ATOM 2619 N N . ARG A 1 327 ? -11.439 -66.216 -29.372 1.00 62.59 327 ARG A N 1
ATOM 2620 C CA . ARG A 1 327 ? -12.153 -67.451 -29.734 1.00 62.59 327 ARG A CA 1
ATOM 2621 C C . ARG A 1 327 ? -11.814 -67.881 -31.155 1.00 62.59 327 ARG A C 1
ATOM 2623 O O . ARG A 1 327 ? -11.572 -69.067 -31.358 1.00 62.59 327 ARG A O 1
ATOM 2630 N N . LEU A 1 328 ? -11.715 -66.934 -32.088 1.00 62.31 328 LEU A N 1
ATOM 2631 C CA . LEU A 1 328 ? -11.278 -67.184 -33.461 1.00 62.31 328 LEU A CA 1
ATOM 2632 C C . LEU A 1 328 ? -9.829 -67.692 -33.501 1.00 62.31 328 LEU A C 1
ATOM 2634 O O . LEU A 1 328 ? -9.542 -68.700 -34.133 1.00 62.31 328 LEU A O 1
ATOM 2638 N N . THR A 1 329 ? -8.922 -67.070 -32.742 1.00 60.53 329 THR A N 1
ATOM 2639 C CA . THR A 1 329 ? -7.518 -67.521 -32.631 1.00 60.53 329 THR A CA 1
ATOM 2640 C C . THR A 1 329 ? -7.350 -68.833 -31.849 1.00 60.53 329 THR A C 1
ATOM 2642 O O . THR A 1 329 ? -6.345 -69.523 -32.018 1.00 60.53 329 THR A O 1
ATOM 2645 N N . LYS A 1 330 ? -8.332 -69.221 -31.016 1.00 55.22 330 LYS A N 1
ATOM 2646 C CA . LYS A 1 330 ? -8.373 -70.517 -30.308 1.00 55.22 330 LYS A CA 1
ATOM 2647 C C . LYS A 1 330 ? -9.043 -71.642 -31.095 1.00 55.22 330 LYS A C 1
ATOM 2649 O O . LYS A 1 330 ? -8.953 -72.790 -30.652 1.00 55.22 330 LYS A O 1
ATOM 2654 N N . GLN A 1 331 ? -9.662 -71.371 -32.247 1.00 57.22 331 GLN A N 1
ATOM 2655 C CA . GLN A 1 331 ? -9.999 -72.423 -33.208 1.00 57.22 331 GLN A CA 1
ATOM 2656 C C . GLN A 1 331 ? -8.706 -72.899 -33.873 1.00 57.22 331 GLN A C 1
ATOM 2658 O O . GLN A 1 331 ? -8.302 -72.492 -34.954 1.00 57.22 331 GLN A O 1
ATOM 2663 N N . SER A 1 332 ? -8.014 -73.750 -33.125 1.00 54.38 332 SER A N 1
ATOM 2664 C CA . SER A 1 332 ? -6.814 -74.460 -33.517 1.00 54.38 332 SER A CA 1
ATOM 2665 C C . SER A 1 332 ? -7.053 -75.233 -34.817 1.00 54.38 332 SER A C 1
ATOM 2667 O O . SER A 1 332 ? -7.739 -76.251 -34.816 1.00 54.38 332 SER A O 1
ATOM 2669 N N . THR A 1 333 ? -6.392 -74.825 -35.899 1.00 60.19 333 THR A N 1
ATOM 2670 C CA . THR A 1 333 ? -6.161 -75.609 -37.128 1.00 60.19 333 THR A CA 1
ATOM 2671 C C . THR A 1 333 ? -5.159 -76.752 -36.895 1.00 60.19 333 THR A C 1
ATOM 2673 O O . THR A 1 333 ? -4.264 -76.997 -37.699 1.00 60.19 333 THR A O 1
ATOM 2676 N N . LYS A 1 334 ? -5.264 -77.464 -35.765 1.00 54.81 334 LYS A N 1
ATOM 2677 C CA . LYS A 1 334 ? -4.445 -78.654 -35.476 1.00 54.81 334 LYS A CA 1
ATOM 2678 C C . LYS A 1 334 ? -5.349 -79.868 -35.269 1.00 54.81 334 LYS A C 1
ATOM 2680 O O . LYS A 1 334 ? -6.309 -79.760 -34.505 1.00 54.81 334 LYS A O 1
ATOM 2685 N N . PRO A 1 335 ? -5.047 -81.012 -35.908 1.00 55.69 335 PRO A N 1
ATOM 2686 C CA . PRO A 1 335 ? -5.871 -82.208 -35.808 1.00 55.69 335 PRO A CA 1
ATOM 2687 C C . PRO A 1 335 ? -5.823 -82.777 -34.385 1.00 55.69 335 PRO A C 1
ATOM 2689 O O . PRO A 1 335 ? -4.762 -82.868 -33.764 1.00 55.69 335 PRO A O 1
ATOM 2692 N N . VAL A 1 336 ? -6.988 -83.153 -33.863 1.00 52.62 336 VAL A N 1
ATOM 2693 C CA . VAL A 1 336 ? -7.144 -83.749 -32.531 1.00 52.62 336 VAL A CA 1
ATOM 2694 C C . VAL A 1 336 ? -6.811 -85.241 -32.614 1.00 52.62 336 VAL A C 1
ATOM 2696 O O . VAL A 1 336 ? -7.465 -85.973 -33.352 1.00 52.62 336 VAL A O 1
ATOM 2699 N N . MET A 1 337 ? -5.810 -85.712 -31.860 1.00 52.94 337 MET A N 1
ATOM 2700 C CA . MET A 1 337 ? -5.522 -87.151 -31.772 1.00 52.94 337 MET A CA 1
ATOM 2701 C C . MET A 1 337 ? -6.562 -87.893 -30.911 1.00 52.94 337 MET A C 1
ATOM 2703 O O . MET A 1 337 ? -6.983 -87.367 -29.876 1.00 52.94 337 MET A O 1
ATOM 2707 N N . PRO A 1 338 ? -6.934 -89.136 -31.273 1.00 60.22 338 PRO A N 1
ATOM 2708 C CA . PRO A 1 338 ? -7.892 -89.937 -30.518 1.00 60.22 338 PRO A CA 1
ATOM 2709 C C . PRO A 1 338 ? -7.331 -90.439 -29.174 1.00 60.22 338 PRO A C 1
ATOM 2711 O O . PRO A 1 338 ? -6.150 -90.746 -29.021 1.00 60.22 338 PRO A O 1
ATOM 2714 N N . ARG A 1 339 ? -8.230 -90.543 -28.190 1.00 60.91 339 ARG A N 1
ATOM 2715 C CA . ARG A 1 339 ? -8.003 -90.687 -26.737 1.00 60.91 339 ARG A CA 1
ATOM 2716 C C . ARG A 1 339 ? -7.458 -92.044 -26.247 1.00 60.91 339 ARG A C 1
ATOM 2718 O O . ARG A 1 339 ? -7.482 -92.297 -25.045 1.00 60.91 339 ARG A O 1
ATOM 2725 N N . ASN A 1 340 ? -6.944 -92.909 -27.122 1.00 52.03 340 ASN A N 1
ATOM 2726 C CA . ASN A 1 340 ? -6.762 -94.336 -26.808 1.00 52.03 340 ASN A CA 1
ATOM 2727 C C . ASN A 1 340 ? -5.291 -94.798 -26.816 1.00 52.03 340 ASN A C 1
ATOM 2729 O O . ASN A 1 340 ? -5.022 -95.997 -26.749 1.00 52.03 340 ASN A O 1
ATOM 2733 N N . SER A 1 341 ? -4.314 -93.890 -26.882 1.00 54.97 341 SER A N 1
ATOM 2734 C CA . SER A 1 341 ? -2.896 -94.264 -26.796 1.00 54.97 341 SER A CA 1
ATOM 2735 C C . SER A 1 341 ? -2.475 -94.488 -25.335 1.00 54.97 341 SER A C 1
ATOM 2737 O O . SER A 1 341 ? -2.373 -93.534 -24.560 1.00 54.97 341 SER A O 1
ATOM 2739 N N . ARG A 1 342 ? -2.225 -95.747 -24.950 1.00 59.38 342 ARG A N 1
ATOM 2740 C CA . ARG A 1 342 ? -1.709 -96.132 -23.621 1.00 59.38 342 ARG A CA 1
ATOM 2741 C C . ARG A 1 342 ? -0.362 -95.455 -23.316 1.00 59.38 342 ARG A C 1
ATOM 2743 O O . ARG A 1 342 ? 0.513 -95.371 -24.175 1.00 59.38 342 ARG A O 1
ATOM 2750 N N . ALA A 1 343 ? -0.185 -95.016 -22.069 1.00 56.25 343 ALA A N 1
ATOM 2751 C CA . ALA A 1 343 ? 1.049 -94.403 -21.585 1.00 56.25 343 ALA A CA 1
ATOM 2752 C C . ALA A 1 343 ? 2.226 -95.396 -21.619 1.00 56.25 343 ALA A C 1
ATOM 2754 O O . ALA A 1 343 ? 2.122 -96.527 -21.143 1.00 56.25 343 ALA A O 1
ATOM 2755 N N . ARG A 1 344 ? 3.363 -94.963 -22.171 1.00 55.66 344 ARG A N 1
ATOM 2756 C CA . ARG A 1 344 ? 4.596 -95.755 -22.272 1.00 55.66 344 ARG A CA 1
ATOM 2757 C C . ARG A 1 344 ? 5.191 -95.958 -20.870 1.00 55.66 344 ARG A C 1
ATOM 2759 O O . ARG A 1 344 ? 5.650 -94.996 -20.255 1.00 55.66 344 ARG A O 1
ATOM 2766 N N . ALA A 1 345 ? 5.183 -97.190 -20.361 1.00 51.59 345 ALA A N 1
ATOM 2767 C CA . ALA A 1 345 ? 5.790 -97.530 -19.076 1.00 51.59 345 ALA A CA 1
ATOM 2768 C C . ALA A 1 345 ? 7.317 -97.323 -19.130 1.00 51.59 345 ALA A C 1
ATOM 2770 O O . ALA A 1 345 ? 8.001 -97.843 -20.012 1.00 51.59 345 ALA A O 1
ATOM 2771 N N . LYS A 1 346 ? 7.865 -96.541 -18.196 1.00 52.00 346 LYS A N 1
ATOM 2772 C CA . LYS A 1 346 ? 9.315 -96.388 -18.010 1.00 52.00 346 LYS A CA 1
ATOM 2773 C C . LYS A 1 346 ? 9.826 -97.555 -17.156 1.00 52.00 346 LYS A C 1
ATOM 2775 O O . LYS A 1 346 ? 9.587 -97.576 -15.953 1.00 52.00 346 LYS A O 1
ATOM 2780 N N . GLY A 1 347 ? 10.529 -98.504 -17.777 1.00 48.38 347 GLY A N 1
ATOM 2781 C CA . GLY A 1 347 ? 11.329 -99.514 -17.071 1.00 48.38 347 GLY A CA 1
ATOM 2782 C C . GLY A 1 347 ? 12.448 -98.879 -16.234 1.00 48.38 347 GLY A C 1
ATOM 2783 O O . GLY A 1 347 ? 12.936 -97.792 -16.572 1.00 48.38 347 GLY A O 1
ATOM 2784 N N . ARG A 1 348 ? 12.801 -99.543 -15.125 1.00 54.75 348 ARG A N 1
ATOM 2785 C CA . ARG A 1 348 ? 13.782 -99.095 -14.123 1.00 54.75 348 ARG A CA 1
ATOM 2786 C C . ARG A 1 348 ? 15.205 -99.127 -14.700 1.00 54.75 348 ARG A C 1
ATOM 2788 O O . ARG A 1 348 ? 15.516 -99.878 -15.613 1.00 54.75 348 ARG A O 1
ATOM 2795 N N . THR A 1 349 ? 16.036 -98.227 -14.198 1.00 61.34 349 THR A N 1
ATOM 2796 C CA . THR A 1 349 ? 17.278 -97.714 -14.800 1.00 61.34 349 THR A CA 1
ATOM 2797 C C . THR A 1 349 ? 18.447 -98.694 -14.900 1.00 61.34 349 THR A C 1
ATOM 2799 O O . THR A 1 349 ? 19.419 -98.377 -15.575 1.00 61.34 349 THR A O 1
ATOM 2802 N N . THR A 1 350 ? 18.381 -99.862 -14.267 1.00 58.56 350 THR A N 1
ATOM 2803 C CA . THR A 1 350 ? 19.514 -100.797 -14.202 1.00 58.56 350 THR A CA 1
ATOM 2804 C C . THR A 1 350 ? 19.653 -101.662 -15.451 1.00 58.56 350 THR A C 1
ATOM 2806 O O . THR A 1 350 ? 20.775 -101.914 -15.874 1.00 58.56 350 THR A O 1
ATOM 2809 N N . ASP A 1 351 ? 18.546 -102.033 -16.099 1.00 61.59 351 ASP A N 1
ATOM 2810 C CA . ASP A 1 351 ? 18.593 -102.868 -17.311 1.00 61.59 351 ASP A CA 1
ATOM 2811 C C . ASP A 1 351 ? 19.099 -102.061 -18.516 1.00 61.59 351 ASP A C 1
ATOM 2813 O O . ASP A 1 351 ? 19.924 -102.528 -19.290 1.00 61.59 351 ASP A O 1
ATOM 2817 N N . LYS A 1 352 ? 18.717 -100.778 -18.595 1.00 61.69 352 LYS A N 1
ATOM 2818 C CA . LYS A 1 352 ? 19.202 -99.853 -19.634 1.00 61.69 352 LYS A CA 1
ATOM 2819 C C . LYS A 1 352 ? 20.695 -99.555 -19.534 1.00 61.69 352 LYS A C 1
ATOM 2821 O O . LYS A 1 352 ? 21.333 -99.364 -20.557 1.00 61.69 352 LYS A O 1
ATOM 2826 N N . LEU A 1 353 ? 21.242 -99.514 -18.318 1.00 62.84 353 LEU A N 1
ATOM 2827 C CA . LEU A 1 353 ? 22.679 -99.331 -18.100 1.00 62.84 353 LEU A CA 1
ATOM 2828 C C . LEU A 1 353 ? 23.477 -100.581 -18.491 1.00 62.84 353 LEU A C 1
ATOM 2830 O O . LEU A 1 353 ? 24.611 -100.453 -18.941 1.00 62.84 353 LEU A O 1
ATOM 2834 N N . ARG A 1 354 ? 22.885 -101.774 -18.349 1.00 66.19 354 ARG A N 1
ATOM 2835 C CA . ARG A 1 354 ? 23.503 -103.035 -18.772 1.00 66.19 354 ARG A CA 1
ATOM 2836 C C . ARG A 1 354 ? 23.560 -103.137 -20.299 1.00 66.19 354 ARG A C 1
ATOM 2838 O O . ARG A 1 354 ? 24.640 -103.365 -20.831 1.00 66.19 354 ARG A O 1
ATOM 2845 N N . ASP A 1 355 ? 22.455 -102.823 -20.978 1.00 65.00 355 ASP A N 1
ATOM 2846 C CA . ASP A 1 355 ? 22.379 -102.793 -22.447 1.00 65.00 355 ASP A CA 1
ATOM 2847 C C . ASP A 1 355 ? 23.275 -101.700 -23.069 1.00 65.00 355 ASP A C 1
ATOM 2849 O O . ASP A 1 355 ? 23.812 -101.868 -24.165 1.00 65.00 355 ASP A O 1
ATOM 2853 N N . GLU A 1 356 ? 23.434 -100.552 -22.396 1.00 65.00 356 GLU A N 1
ATOM 2854 C CA . GLU A 1 356 ? 24.318 -99.471 -22.858 1.00 65.00 356 GLU A CA 1
ATOM 2855 C C . GLU A 1 356 ? 25.805 -99.798 -22.658 1.00 65.00 356 GLU A C 1
ATOM 2857 O O . GLU A 1 356 ? 26.611 -99.450 -23.518 1.00 65.00 356 GLU A O 1
ATOM 2862 N N . MET A 1 357 ? 26.177 -100.494 -21.578 1.00 63.69 357 MET A N 1
ATOM 2863 C CA . MET A 1 357 ? 27.557 -100.957 -21.371 1.00 63.69 357 MET A CA 1
ATOM 2864 C C . MET A 1 357 ? 27.931 -102.090 -22.340 1.00 63.69 357 MET A C 1
ATOM 2866 O O . MET A 1 357 ? 29.046 -102.094 -22.854 1.00 63.69 357 MET A O 1
ATOM 2870 N N . GLU A 1 358 ? 26.995 -102.986 -22.669 1.00 62.97 358 GLU A N 1
ATOM 2871 C CA . GLU A 1 358 ? 27.185 -104.045 -23.675 1.00 62.97 358 GLU A CA 1
ATOM 2872 C C . GLU A 1 358 ? 27.370 -103.459 -25.090 1.00 62.97 358 GLU A C 1
ATOM 2874 O O . GLU A 1 358 ? 28.282 -103.848 -25.818 1.00 62.97 358 GLU A O 1
ATOM 2879 N N . LYS A 1 359 ? 26.612 -102.408 -25.441 1.00 63.41 359 LYS A N 1
ATOM 2880 C CA . LYS A 1 359 ? 26.798 -101.655 -26.698 1.00 63.41 359 LYS A CA 1
ATOM 2881 C C . LYS A 1 359 ? 28.089 -100.839 -26.771 1.00 63.41 359 LYS A C 1
ATOM 2883 O O . LYS A 1 359 ? 28.516 -100.481 -27.870 1.00 63.41 359 LYS A O 1
ATOM 2888 N N . LEU A 1 360 ? 28.697 -100.503 -25.635 1.00 57.62 360 LEU A N 1
ATOM 2889 C CA . LEU A 1 360 ? 29.950 -99.746 -25.598 1.00 57.62 360 LEU A CA 1
ATOM 2890 C C . LEU A 1 360 ? 31.183 -100.651 -25.729 1.00 57.62 360 LEU A C 1
ATOM 2892 O O . LEU A 1 360 ? 32.161 -100.209 -26.334 1.00 57.62 360 LEU A O 1
ATOM 2896 N N . ASP A 1 361 ? 31.118 -101.914 -25.294 1.00 51.09 361 ASP A N 1
ATOM 2897 C CA . ASP A 1 361 ? 32.193 -102.897 -25.510 1.00 51.09 361 ASP A CA 1
ATOM 2898 C C . ASP A 1 361 ? 32.291 -103.374 -26.975 1.00 51.09 361 ASP A C 1
ATOM 2900 O O . ASP A 1 361 ? 33.395 -103.605 -27.474 1.00 51.09 361 ASP A O 1
ATOM 2904 N N . GLU A 1 362 ? 31.183 -103.401 -27.726 1.00 53.44 362 GLU A N 1
ATOM 2905 C CA . GLU A 1 362 ? 31.188 -103.749 -29.161 1.00 53.44 362 GLU A CA 1
ATOM 2906 C C . GLU A 1 362 ? 31.768 -102.645 -30.069 1.00 53.44 362 GLU A C 1
ATOM 2908 O O . GLU A 1 362 ? 32.199 -102.910 -31.191 1.00 53.44 362 GLU A O 1
ATOM 2913 N N . SER A 1 363 ? 31.850 -101.399 -29.587 1.00 46.31 363 SER A N 1
ATOM 2914 C CA . SER A 1 363 ? 32.347 -100.255 -30.373 1.00 46.31 363 SER A CA 1
ATOM 2915 C C . SER A 1 363 ? 33.852 -99.977 -30.217 1.00 46.31 363 SER A C 1
ATOM 2917 O O . SER A 1 363 ? 34.372 -99.000 -30.760 1.00 46.31 363 SER A O 1
ATOM 2919 N N . ARG A 1 364 ? 34.592 -100.856 -29.519 1.00 47.84 364 ARG A N 1
ATOM 2920 C CA . ARG A 1 364 ? 36.042 -100.721 -29.272 1.00 47.84 364 ARG A CA 1
ATOM 2921 C C . ARG A 1 364 ? 36.943 -101.266 -30.393 1.00 47.84 364 ARG A C 1
ATOM 2923 O O . ARG A 1 364 ? 38.159 -101.342 -30.214 1.00 47.84 364 ARG A O 1
ATOM 2930 N N . LEU A 1 365 ? 36.394 -101.569 -31.573 1.00 42.81 365 LEU A N 1
ATOM 2931 C CA . LEU A 1 365 ? 37.163 -101.883 -32.781 1.00 42.81 365 LEU A CA 1
ATOM 2932 C C . LEU A 1 365 ? 36.857 -100.886 -33.910 1.00 42.81 365 LEU A C 1
ATOM 2934 O O . LEU A 1 365 ? 35.746 -100.819 -34.418 1.00 42.81 365 LEU A O 1
ATOM 2938 N N . THR A 1 366 ? 37.923 -100.199 -34.342 1.00 36.78 366 THR A N 1
ATOM 2939 C CA . THR A 1 366 ? 38.098 -99.335 -35.536 1.00 36.78 366 THR A CA 1
ATOM 2940 C C . THR A 1 366 ? 38.006 -97.797 -35.349 1.00 36.78 366 THR A C 1
ATOM 2942 O O . THR A 1 366 ? 36.956 -97.172 -35.361 1.00 36.78 366 THR A O 1
ATOM 2945 N N . LYS A 1 367 ? 39.213 -97.222 -35.158 1.00 39.28 367 LYS A N 1
ATOM 2946 C CA . LYS A 1 367 ? 39.812 -95.905 -35.533 1.00 39.28 367 LYS A CA 1
ATOM 2947 C C . LYS A 1 367 ? 38.978 -94.983 -36.465 1.00 39.28 367 LYS A C 1
ATOM 2949 O O . LYS A 1 367 ? 38.290 -95.490 -37.331 1.00 39.28 367 LYS A O 1
ATOM 2954 N N . GLN A 1 368 ? 39.098 -93.647 -36.536 1.00 36.56 368 GLN A N 1
ATOM 2955 C CA . GLN A 1 368 ? 39.901 -92.581 -35.908 1.00 36.56 368 GLN A CA 1
ATOM 2956 C C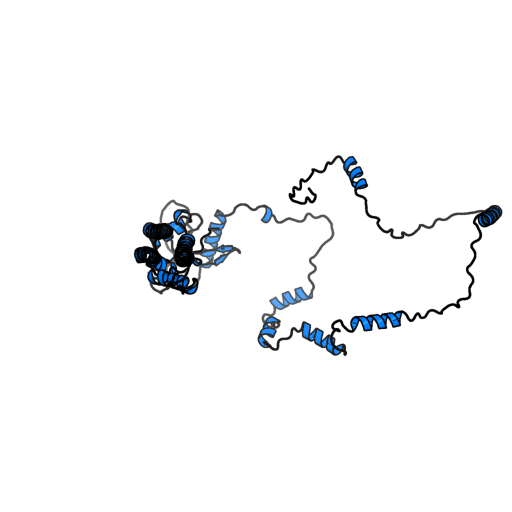 . GLN A 1 368 ? 39.379 -91.208 -36.420 1.00 36.56 368 GLN A C 1
ATOM 2958 O O . GLN A 1 368 ? 38.842 -91.114 -37.520 1.00 36.56 368 GLN A O 1
ATOM 2963 N N . SER A 1 369 ? 39.746 -90.144 -35.696 1.00 33.66 369 SER A N 1
ATOM 2964 C CA . SER A 1 369 ? 39.966 -88.750 -36.140 1.00 33.66 369 SER A CA 1
ATOM 2965 C C . SER A 1 369 ? 38.873 -87.692 -35.906 1.00 33.66 369 SER A C 1
ATOM 2967 O O . SER A 1 369 ? 37.671 -87.891 -36.018 1.00 33.66 369 SER A O 1
ATOM 2969 N N . THR A 1 370 ? 39.403 -86.541 -35.504 1.00 37.06 370 THR A N 1
ATOM 2970 C CA . THR A 1 370 ? 38.883 -85.419 -34.718 1.00 37.06 370 THR A CA 1
ATOM 2971 C C . THR A 1 370 ? 38.449 -84.221 -35.563 1.00 37.06 370 THR A C 1
ATOM 2973 O O . THR A 1 370 ? 39.219 -83.843 -36.443 1.00 37.06 370 THR A O 1
ATOM 2976 N N . LYS A 1 371 ? 37.370 -83.509 -35.175 1.00 35.44 371 LYS A N 1
ATOM 2977 C CA . LYS A 1 371 ? 37.254 -82.023 -35.214 1.00 35.44 371 LYS A CA 1
ATOM 2978 C C . LYS A 1 371 ? 36.211 -81.510 -34.192 1.00 35.44 371 LYS A C 1
ATOM 2980 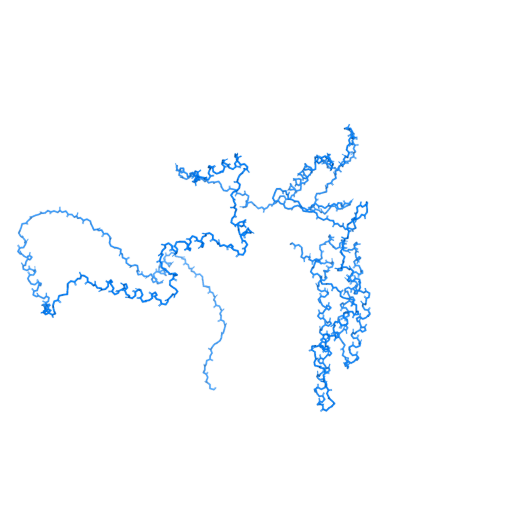O O . LYS A 1 371 ? 35.142 -82.109 -34.111 1.00 35.44 371 LYS A O 1
ATOM 2985 N N . PRO A 1 372 ? 36.456 -80.399 -33.463 1.00 42.34 372 PRO A N 1
ATOM 2986 C CA . PRO A 1 372 ? 35.447 -79.739 -32.629 1.00 42.34 372 PRO A CA 1
ATOM 2987 C C . PRO A 1 372 ? 34.779 -78.540 -33.337 1.00 42.34 372 PRO A C 1
ATOM 2989 O O . PRO A 1 372 ? 35.434 -77.791 -34.061 1.00 42.34 372 PRO A O 1
ATOM 2992 N N . VAL A 1 373 ? 33.482 -78.325 -33.078 1.00 39.91 373 VAL A N 1
ATOM 2993 C CA . VAL A 1 373 ? 32.714 -77.119 -33.453 1.00 39.91 373 VAL A CA 1
ATOM 2994 C C . VAL A 1 373 ? 32.215 -76.430 -32.178 1.00 39.91 373 VAL A C 1
ATOM 2996 O O . VAL A 1 373 ? 31.662 -77.072 -31.288 1.00 39.91 373 VAL A O 1
ATOM 2999 N N . MET A 1 374 ? 32.444 -75.117 -32.100 1.00 36.94 374 MET A N 1
ATOM 3000 C CA . MET A 1 374 ? 32.111 -74.227 -30.980 1.00 36.94 374 MET A CA 1
ATOM 3001 C C . MET A 1 374 ? 30.592 -74.098 -30.725 1.00 36.94 374 MET A C 1
ATOM 3003 O O . MET A 1 374 ? 29.827 -73.992 -31.688 1.00 36.94 374 MET A O 1
ATOM 3007 N N . PRO A 1 375 ? 30.137 -73.994 -29.459 1.00 43.47 375 PRO A N 1
ATOM 3008 C CA . PRO A 1 375 ? 28.739 -73.734 -29.128 1.00 43.47 375 PRO A CA 1
ATOM 3009 C C . PRO A 1 375 ? 28.389 -72.234 -29.094 1.00 43.47 375 PRO A C 1
ATOM 3011 O O . PRO A 1 375 ? 29.189 -71.376 -28.721 1.00 43.47 375 PRO A O 1
ATOM 3014 N N . ARG A 1 376 ? 27.138 -71.931 -29.463 1.00 38.72 376 ARG A N 1
ATOM 3015 C CA . ARG A 1 376 ? 26.524 -70.594 -29.491 1.00 38.72 376 ARG A CA 1
ATOM 3016 C C . ARG A 1 376 ? 25.748 -70.343 -28.190 1.00 38.72 376 ARG A C 1
ATOM 3018 O O . ARG A 1 376 ? 24.958 -71.180 -27.764 1.00 38.72 376 ARG A O 1
ATOM 3025 N N . ASN A 1 377 ? 25.961 -69.170 -27.597 1.00 37.38 377 ASN A N 1
ATOM 3026 C CA . ASN A 1 377 ? 25.386 -68.719 -26.326 1.00 37.38 377 ASN A CA 1
ATOM 3027 C C . ASN A 1 377 ? 23.846 -68.680 -26.299 1.00 37.38 377 ASN A C 1
ATOM 3029 O O . ASN A 1 377 ? 23.219 -67.965 -27.083 1.00 37.38 377 ASN A O 1
ATOM 3033 N N . SER A 1 378 ? 23.255 -69.334 -25.295 1.00 39.91 378 SER A N 1
ATOM 3034 C CA . SER A 1 378 ? 21.888 -69.090 -24.821 1.00 39.91 378 SER A CA 1
ATOM 3035 C C . SER A 1 378 ? 21.899 -68.179 -23.589 1.00 39.91 378 SER A C 1
ATOM 3037 O O . SER A 1 378 ? 22.616 -68.426 -22.621 1.00 39.91 378 SER A O 1
ATOM 3039 N N . ARG A 1 379 ? 21.079 -67.124 -23.634 1.00 36.22 379 ARG A N 1
ATOM 3040 C CA . ARG A 1 379 ? 20.886 -66.106 -22.588 1.00 36.22 379 ARG A CA 1
ATOM 3041 C C . ARG A 1 379 ? 20.423 -66.733 -21.265 1.00 36.22 379 ARG A C 1
ATOM 3043 O O . ARG A 1 379 ? 19.373 -67.369 -21.220 1.00 36.22 379 ARG A O 1
ATOM 3050 N N . ALA A 1 380 ? 21.172 -66.492 -20.189 1.00 39.12 380 ALA A N 1
ATOM 3051 C CA . ALA A 1 380 ? 20.794 -66.851 -18.825 1.00 39.12 380 ALA A CA 1
ATOM 3052 C C . ALA A 1 380 ? 20.043 -65.702 -18.129 1.00 39.12 380 ALA A C 1
ATOM 3054 O O . ALA A 1 380 ? 20.394 -64.528 -18.237 1.00 39.12 380 ALA A O 1
ATOM 3055 N N . ARG A 1 381 ? 18.996 -66.083 -17.399 1.00 36.56 381 ARG A N 1
ATOM 3056 C CA . ARG A 1 381 ? 18.133 -65.253 -16.553 1.00 36.56 381 ARG A CA 1
ATOM 3057 C C . ARG A 1 381 ? 18.902 -64.828 -15.294 1.00 36.56 381 ARG A C 1
ATOM 3059 O O . ARG A 1 381 ? 19.332 -65.686 -14.527 1.00 36.56 381 ARG A O 1
ATOM 3066 N N . ALA A 1 382 ? 19.064 -63.523 -15.078 1.00 36.44 382 ALA A N 1
ATOM 3067 C CA . ALA A 1 382 ? 19.732 -62.970 -13.900 1.00 36.44 382 ALA A CA 1
ATOM 3068 C C . ALA A 1 382 ? 18.945 -63.295 -12.615 1.00 36.44 382 ALA A C 1
ATOM 3070 O O . ALA A 1 382 ? 17.784 -62.910 -12.476 1.00 36.44 382 ALA A O 1
ATOM 3071 N N . LYS A 1 383 ? 19.574 -64.011 -11.675 1.00 43.88 383 LYS A N 1
ATOM 3072 C CA . LYS A 1 383 ? 19.129 -64.095 -10.276 1.00 43.88 383 LYS A CA 1
ATOM 3073 C C . LYS A 1 383 ? 19.743 -62.916 -9.512 1.00 43.88 383 LYS A C 1
ATOM 3075 O O . LYS A 1 383 ? 20.928 -62.636 -9.681 1.00 43.88 383 LYS A O 1
ATOM 3080 N N . GLY A 1 384 ? 18.923 -62.219 -8.724 1.00 39.69 384 GLY A N 1
ATOM 3081 C CA . GLY A 1 384 ? 19.319 -61.050 -7.934 1.00 39.69 384 GLY A CA 1
ATOM 3082 C C . GLY A 1 384 ? 20.474 -61.342 -6.971 1.00 39.69 384 GLY A C 1
ATOM 3083 O O . GLY A 1 384 ? 20.578 -62.443 -6.430 1.00 39.69 384 GLY A O 1
ATOM 3084 N N . ARG A 1 385 ? 21.357 -60.353 -6.802 1.00 48.72 385 ARG A N 1
ATOM 3085 C CA . ARG A 1 385 ? 22.521 -60.394 -5.907 1.00 48.72 385 ARG A CA 1
ATOM 3086 C C . ARG A 1 385 ? 22.066 -60.147 -4.467 1.00 48.72 385 ARG A C 1
ATOM 3088 O O . ARG A 1 385 ? 21.368 -59.173 -4.211 1.00 48.72 385 ARG A O 1
ATOM 3095 N N . THR A 1 386 ? 22.442 -61.036 -3.554 1.00 58.94 386 THR A N 1
ATOM 3096 C CA . THR A 1 386 ? 22.192 -60.900 -2.115 1.00 58.94 386 THR A CA 1
ATOM 3097 C C . THR A 1 386 ? 23.185 -59.922 -1.486 1.00 58.94 386 THR A C 1
ATOM 3099 O O . THR A 1 386 ? 24.342 -59.841 -1.902 1.00 58.94 386 THR A O 1
ATOM 3102 N N . THR A 1 387 ? 22.720 -59.178 -0.484 1.00 58.03 387 THR A N 1
ATOM 3103 C CA . THR A 1 387 ? 23.451 -58.123 0.241 1.00 58.03 387 THR A CA 1
ATOM 3104 C C . THR A 1 387 ? 24.716 -58.620 0.940 1.00 58.03 387 THR A C 1
ATOM 3106 O O . THR A 1 387 ? 25.656 -57.853 1.115 1.00 58.03 387 THR A O 1
ATOM 3109 N N . ASP A 1 388 ? 24.786 -59.912 1.257 1.00 57.19 388 ASP A N 1
ATOM 3110 C CA . ASP A 1 388 ? 25.908 -60.494 2.001 1.00 57.19 388 ASP A CA 1
ATOM 3111 C C . ASP A 1 388 ? 27.190 -60.590 1.160 1.00 57.19 388 ASP A C 1
ATOM 3113 O O . ASP A 1 388 ? 28.283 -60.396 1.674 1.00 57.19 388 ASP A O 1
ATOM 3117 N N . LYS A 1 389 ? 27.073 -60.763 -0.166 1.00 59.50 389 LYS A N 1
ATOM 3118 C CA . LYS A 1 389 ? 28.247 -60.795 -1.062 1.00 59.50 389 LYS A CA 1
ATOM 3119 C C . LYS A 1 389 ? 28.833 -59.413 -1.346 1.00 59.50 389 LYS A C 1
ATOM 3121 O O . LYS A 1 389 ? 30.008 -59.317 -1.673 1.00 59.50 389 LYS A O 1
ATOM 3126 N N . LEU A 1 390 ? 28.027 -58.357 -1.218 1.00 61.69 390 LEU A N 1
ATOM 3127 C CA . LEU A 1 390 ? 28.514 -56.978 -1.299 1.00 61.69 390 LEU A CA 1
ATOM 3128 C C . LEU A 1 390 ? 29.265 -56.588 -0.021 1.00 61.69 390 LEU A C 1
ATOM 3130 O O . LEU A 1 390 ? 30.241 -55.853 -0.098 1.00 61.69 390 LEU A O 1
ATOM 3134 N N . ARG A 1 391 ? 28.853 -57.121 1.136 1.00 60.00 391 ARG A N 1
ATOM 3135 C CA . ARG A 1 391 ? 29.522 -56.885 2.420 1.00 60.00 391 ARG A CA 1
ATOM 3136 C C . ARG A 1 391 ? 30.933 -57.487 2.446 1.00 60.00 391 ARG A C 1
ATOM 3138 O O . ARG A 1 391 ? 31.873 -56.772 2.772 1.00 60.00 391 ARG A O 1
ATOM 3145 N N . ASP A 1 392 ? 31.085 -58.724 1.971 1.00 62.97 392 ASP A N 1
ATOM 3146 C CA . ASP A 1 392 ? 32.385 -59.412 1.880 1.00 62.97 392 ASP A CA 1
ATOM 3147 C C . ASP A 1 392 ? 33.343 -58.794 0.834 1.00 62.97 392 ASP A C 1
ATOM 3149 O O . ASP A 1 392 ? 34.565 -58.905 0.957 1.00 62.97 392 ASP A O 1
ATOM 3153 N N . GLU A 1 393 ? 32.819 -58.144 -0.215 1.00 64.31 393 GLU A N 1
ATOM 3154 C CA . GLU A 1 393 ? 33.632 -57.428 -1.216 1.00 64.31 393 GLU A CA 1
ATOM 3155 C C . GLU A 1 393 ? 34.042 -56.023 -0.748 1.00 64.31 393 GLU A C 1
ATOM 3157 O O . GLU A 1 393 ? 35.156 -55.592 -1.044 1.00 64.31 393 GLU A O 1
ATOM 3162 N N . MET A 1 394 ? 33.198 -55.327 0.023 1.00 62.56 394 MET A N 1
ATOM 3163 C CA . MET A 1 394 ? 33.539 -54.016 0.594 1.00 62.56 394 MET A CA 1
ATOM 3164 C C . MET A 1 394 ? 34.527 -54.127 1.766 1.00 62.56 394 MET A C 1
ATOM 3166 O O . MET A 1 394 ? 35.392 -53.267 1.915 1.00 62.56 394 MET A O 1
ATOM 3170 N N . GLU A 1 395 ? 34.489 -55.222 2.532 1.00 63.06 395 GLU A N 1
ATOM 3171 C CA . GLU A 1 395 ? 35.466 -55.506 3.596 1.00 63.06 395 GLU A CA 1
ATOM 3172 C C . GLU A 1 395 ? 36.864 -55.845 3.035 1.00 63.06 395 GLU A C 1
ATOM 3174 O O . GLU A 1 395 ? 37.882 -55.515 3.639 1.00 63.06 395 GLU A O 1
ATOM 3179 N N . LYS A 1 396 ? 36.935 -56.394 1.812 1.00 65.94 396 LYS A N 1
ATOM 3180 C CA . LYS A 1 396 ? 38.196 -56.602 1.070 1.00 65.94 396 LYS A CA 1
ATOM 3181 C C . LYS A 1 396 ? 38.772 -55.336 0.427 1.00 65.94 396 LYS A C 1
ATOM 3183 O O . LYS A 1 396 ? 39.929 -55.363 0.010 1.00 65.94 396 LYS A O 1
ATOM 3188 N N . LEU A 1 397 ? 37.999 -54.252 0.342 1.00 65.12 397 LEU A N 1
ATOM 3189 C CA . LEU A 1 397 ? 38.419 -52.968 -0.236 1.00 65.12 397 LEU A CA 1
ATOM 3190 C C . LEU A 1 397 ? 38.667 -51.873 0.816 1.00 65.12 397 LEU A C 1
ATOM 3192 O O . LEU A 1 397 ? 39.041 -50.764 0.451 1.00 65.12 397 LEU A O 1
ATOM 3196 N N . GLY A 1 398 ? 38.548 -52.191 2.111 1.00 52.50 398 GLY A N 1
ATOM 3197 C CA . GLY A 1 398 ? 39.022 -51.327 3.197 1.00 52.50 398 GLY A CA 1
ATOM 3198 C C . GLY A 1 398 ? 38.233 -50.030 3.409 1.00 52.50 398 GLY A C 1
ATOM 3199 O O . GLY A 1 398 ? 38.767 -49.097 4.003 1.00 52.50 398 GLY A O 1
ATOM 3200 N N . GLU A 1 399 ? 36.975 -49.960 2.969 1.00 54.72 399 GLU A N 1
ATOM 3201 C CA . GLU A 1 399 ? 36.117 -48.782 3.147 1.00 54.72 399 GLU A CA 1
ATOM 3202 C C . GLU A 1 399 ? 34.937 -49.094 4.083 1.00 54.72 399 GLU A C 1
ATOM 3204 O O . GLU A 1 399 ? 34.108 -49.960 3.802 1.00 54.72 399 GLU A O 1
ATOM 3209 N N . SER A 1 400 ? 34.845 -48.379 5.211 1.00 48.34 400 SER A N 1
ATOM 3210 C CA . SER A 1 400 ? 33.711 -48.440 6.142 1.00 48.34 400 SER A CA 1
ATOM 3211 C C . SER A 1 400 ? 32.680 -47.347 5.828 1.00 48.34 400 SER A C 1
ATOM 3213 O O . SER A 1 400 ? 33.026 -46.194 5.575 1.00 48.34 400 SER A O 1
ATOM 3215 N N . ILE A 1 401 ? 31.390 -47.700 5.847 1.00 48.09 401 ILE A N 1
ATOM 3216 C CA . ILE A 1 401 ? 30.283 -46.760 5.598 1.00 48.09 401 ILE A CA 1
ATOM 3217 C C . ILE A 1 401 ? 29.764 -46.214 6.945 1.00 48.09 401 ILE A C 1
ATOM 3219 O O . ILE A 1 401 ? 29.490 -47.013 7.843 1.00 48.09 401 ILE A O 1
ATOM 3223 N N . PRO A 1 402 ? 29.594 -44.885 7.107 1.00 40.12 402 PRO A N 1
ATOM 3224 C CA . PRO A 1 402 ? 29.139 -44.275 8.354 1.00 40.12 402 PRO A CA 1
ATOM 3225 C C . PRO A 1 402 ? 27.623 -44.424 8.573 1.00 40.12 402 PRO A C 1
ATOM 3227 O O . PRO A 1 402 ? 26.817 -44.261 7.657 1.00 40.12 402 PRO A O 1
ATOM 3230 N N . GLU A 1 403 ? 27.241 -44.695 9.823 1.00 37.38 403 GLU A N 1
ATOM 3231 C CA . GLU A 1 403 ? 25.860 -44.879 10.278 1.00 37.38 403 GLU A CA 1
ATOM 3232 C C . GLU A 1 403 ? 25.042 -43.576 10.221 1.00 37.38 403 GLU A C 1
ATOM 3234 O O . GLU A 1 403 ? 25.334 -42.596 10.913 1.00 37.38 403 GLU A O 1
ATOM 3239 N N . SER A 1 404 ? 23.955 -43.566 9.444 1.00 35.44 404 SER A N 1
ATOM 3240 C CA . SER A 1 404 ? 22.970 -42.482 9.469 1.00 35.44 404 SER A CA 1
ATOM 3241 C C . SER A 1 404 ? 21.877 -42.759 10.505 1.00 35.44 404 SER A C 1
ATOM 3243 O O . SER A 1 404 ? 20.998 -43.600 10.301 1.00 35.44 404 SER A O 1
ATOM 3245 N N . LYS A 1 405 ? 21.915 -41.992 11.598 1.00 35.69 405 LYS A N 1
ATOM 3246 C CA . LYS A 1 405 ? 20.844 -41.850 12.592 1.00 35.69 405 LYS A CA 1
ATOM 3247 C C . LYS A 1 405 ? 19.541 -41.400 11.921 1.00 35.69 405 LYS A C 1
ATOM 3249 O O . LYS A 1 405 ? 19.504 -40.345 11.294 1.00 35.69 405 LYS A O 1
ATOM 3254 N N . THR A 1 406 ? 18.460 -42.145 12.127 1.00 37.09 406 THR A N 1
ATOM 3255 C CA . THR A 1 406 ? 17.089 -41.653 11.937 1.00 37.09 406 THR A CA 1
ATOM 3256 C C . THR A 1 406 ? 16.304 -41.872 13.225 1.00 37.09 406 THR A C 1
ATOM 3258 O O . THR A 1 406 ? 15.913 -42.980 13.572 1.00 37.09 406 THR A O 1
ATOM 3261 N N . SER A 1 407 ? 16.136 -40.777 13.962 1.00 32.75 407 SER A N 1
ATOM 3262 C CA . SER A 1 407 ? 15.226 -40.626 15.090 1.00 32.75 407 SER A CA 1
ATOM 3263 C C . SER A 1 407 ? 13.822 -40.309 14.571 1.00 32.75 407 SER A C 1
ATOM 3265 O O . SER A 1 407 ? 13.624 -39.251 13.971 1.00 32.75 407 SER A O 1
ATOM 3267 N N . LEU A 1 408 ? 12.861 -41.192 14.834 1.00 37.06 408 LEU A N 1
ATOM 3268 C CA . LEU A 1 408 ? 11.427 -40.897 14.801 1.00 37.06 408 LEU A CA 1
ATOM 3269 C C . LEU A 1 408 ? 10.762 -41.534 16.034 1.00 37.06 408 LEU A C 1
ATOM 3271 O O . LEU A 1 408 ? 10.430 -42.715 16.047 1.00 37.06 408 LEU A O 1
ATOM 3275 N N . ASP A 1 409 ? 10.617 -40.707 17.067 1.00 30.52 409 ASP A N 1
ATOM 3276 C CA . ASP A 1 409 ? 9.543 -40.715 18.074 1.00 30.52 409 ASP A CA 1
ATOM 3277 C C . ASP A 1 409 ? 8.188 -40.488 17.355 1.00 30.52 409 ASP A C 1
ATOM 3279 O O . ASP A 1 409 ? 8.155 -39.694 16.416 1.00 30.52 409 ASP A O 1
ATOM 3283 N N . SER A 1 410 ? 7.014 -41.072 17.641 1.00 32.28 410 SER A N 1
ATOM 3284 C CA . SER A 1 410 ? 6.406 -41.900 18.711 1.00 32.28 410 SER A CA 1
ATOM 3285 C C . SER A 1 410 ? 5.081 -42.492 18.118 1.00 32.28 410 SER A C 1
ATOM 3287 O O . SER A 1 410 ? 4.816 -42.264 16.936 1.00 32.28 410 SER A O 1
ATOM 3289 N N . PRO A 1 411 ? 4.091 -43.029 18.874 1.00 42.53 411 PRO A N 1
ATOM 3290 C CA . PRO A 1 411 ? 4.087 -43.991 19.981 1.00 42.53 411 PRO A CA 1
ATOM 3291 C C . PRO A 1 411 ? 3.164 -45.206 19.687 1.00 42.53 411 PRO A C 1
ATOM 3293 O O . PRO A 1 411 ? 2.110 -45.077 19.064 1.00 42.53 411 PRO A O 1
ATOM 3296 N N . SER A 1 412 ? 3.466 -46.379 20.247 1.00 31.70 412 SER A N 1
ATOM 3297 C CA . SER A 1 412 ? 2.454 -47.431 20.429 1.00 31.70 412 SER A CA 1
ATOM 3298 C C . SER A 1 412 ? 2.802 -48.330 21.612 1.00 31.70 412 SER A C 1
ATOM 3300 O O . SER A 1 412 ? 3.756 -49.099 21.536 1.00 31.70 412 SER A O 1
ATOM 3302 N N . SER A 1 413 ? 1.981 -48.277 22.660 1.00 39.56 413 SER A N 1
ATOM 3303 C CA . SER A 1 413 ? 1.894 -49.331 23.673 1.00 39.56 413 SER A CA 1
ATOM 3304 C C . SER A 1 413 ? 0.423 -49.673 23.904 1.00 39.56 413 SER A C 1
ATOM 3306 O O . SER A 1 413 ? -0.347 -48.790 24.286 1.00 39.56 413 SER A O 1
ATOM 3308 N N . PRO A 1 414 ? 0.012 -50.934 23.703 1.00 46.19 414 PRO A N 1
ATOM 3309 C CA . PRO A 1 414 ? -1.110 -51.539 24.404 1.00 46.19 414 PRO A CA 1
ATOM 3310 C C . PRO A 1 414 ? -0.612 -52.396 25.590 1.00 46.19 414 PRO A C 1
ATOM 3312 O O . PRO A 1 414 ? 0.572 -52.715 25.654 1.00 46.19 414 PRO A O 1
ATOM 3315 N N . LEU A 1 415 ? -1.559 -52.827 26.443 1.00 38.75 415 LEU A N 1
ATOM 3316 C CA . LEU A 1 415 ? -1.464 -53.760 27.598 1.00 38.75 415 LEU A CA 1
ATOM 3317 C C . LEU A 1 415 ? -1.291 -53.055 28.963 1.00 38.75 415 LEU A C 1
ATOM 3319 O O . LEU A 1 415 ? -0.259 -52.467 29.247 1.00 38.75 415 LEU A O 1
ATOM 3323 N N . SER A 1 416 ? -2.364 -52.870 29.745 1.00 40.81 416 SER A N 1
ATOM 3324 C CA . SER A 1 416 ? -3.073 -53.821 30.639 1.00 40.81 416 SER A CA 1
ATOM 3325 C C . SER A 1 416 ? -2.456 -53.941 32.043 1.00 40.81 416 SER A C 1
ATOM 3327 O O . SER A 1 416 ? -1.560 -54.754 32.252 1.00 40.81 416 SER A O 1
ATOM 3329 N N . ARG A 1 417 ? -2.971 -53.194 33.022 1.00 37.78 417 ARG A N 1
ATOM 3330 C CA . ARG A 1 417 ? -3.870 -53.626 34.112 1.00 37.78 417 ARG A CA 1
ATOM 3331 C C . ARG A 1 417 ? -4.137 -52.447 35.037 1.00 37.78 417 ARG A C 1
ATOM 3333 O O . ARG A 1 417 ? -3.205 -51.635 35.211 1.00 37.78 417 ARG A O 1
#

pLDDT: mean 70.49, std 18.95, range [30.52, 96.94]

Sequence (417 aa):
MSLYNFKKIAVVPTAKDFIDIILSKTQRKTPTVVHKHYKISRIRAFYMRKVKYTQQNFHDRLSRIIQEFPKLDDVHPFYADLMNVLYDKDHYKLGLGQLNTARHLIDKCKQLKRAALGRMATIMKRQAANLTYLEQITRADVEVQPYAFTTKSLYVGHTDYKYLRWQPSPRLRTCAPPYSTSLTYRNSAGTLSKNSAEGNSGLSVVPVMRTSTVTEEGVQEVKIQACETLLGHRVDGILNRLHVATPAPRDARARPPCIPAGVLAKKQAMADKESRKRKLEREIELEEGDDYKLAELEKDEELREAGGLYAVPKIDNKKAVLKDESRLTKQSTKPVMPRNSRARAKGRTTDKLRDEMEKLDESRLTKQSTKPVMPRNSRARAKGRTTDKLRDEMEKLGESIPESKTSLDSPSSPLSR

Radius of gyration: 45.93 Å; Cα contacts (8 Å, |Δi|>4): 181; chains: 1; bounding box: 78×131×85 Å

Mean predicted aligned error: 20.9 Å

Secondary structure (DSSP, 8-state):
-----GGGPPPPPPHHHHHHHHHHHHHHHS-----TTS-HHHHHHHHHHHHHHHHHHHHHHHHHHHHHSPPTTTS-HHHHHHHHHHH-HHHHHHHHHHHHHHHHHHHT--S-HHHHHHHHHHHHHTTHHHHHHHHHHHT------SSTT---S-----EEETTEEE------SS---TTS-----EE--S---S--------S--PPP-EE-TTT-TTHHHHHHHHHHHHHHHH----HHHH--PPPP---S--------HHHHHHHHHHHH--S-PPPPHHHHHHHHGGG---HHHHHHHHHHHHTTS-SS--STTHHHHHHHHHHHHHS--SPPPPTT--------HHHHHHHHHHHHHTT-SS-------PPPPPPPPPPPPPHHHHHHHHHTTT-PPPP--------------

Organism: Operophtera brumata (NCBI:txid104452)

Foldseek 3Di:
DFDADLLPQDQQDFLVVLLVVLVVCLCVVADDDDDPPDDPVVVVVSQVCSLVSSLVSLLVSLVSNLVNDDDLVPGDPVVSVVCCVVPNPVLLVVLNVLSVVLNVVLVPQDDGRVVNSVVNSVSSVVSRVSSVSSNCVSPDDQDADDDPPGPPDKDWDWDDDPNDIDIDTPDDPDDDDPLADDDDADADDDDDDDDDDPDDDPDDDDDYDYAYPVVRPCVVVSVVVRVVVSCVVPDDDDPPVVDDDDDDDDDPDDDDDDDDPVVVVVVVVVVVDPDDDDDDLVNVCVVCPPNDDPVVVVVVVVVVVVVPDDDPDPPDCPVVVVVVVVVVVPPDPDDDDDDDDDDDDDDDDPVVVVVVVVVVVVPPDDDDDDDDDDDDDDDDDDDDDDPVVVVVVVVVVPDDDDDDDDDDDDDDDDDDD